Protein AF-A0A3C1RVH6-F1 (afdb_monomer_lite)

Sequence (386 aa):
NNQNQPIGRSYPRNFYSFGISTIEIPIYPIRKYLSSRLTSELYQWWLKKGVRLPSNMAVEVDKELKQLELLPGEIIKKIVMSADGLGLAKKVEEFIVSLEDEIRRDHLLECTAQLPNIFAKEEGKILKFNKYLENRVKNFKRENLRDDLIDRGEYIKRMYINQETLFSNAKEKLENKVCDYLLNNHYGSQYLIKFLQGVKDKFNSQLALLEKEASDKTWESEEDDKLAEYNNNCSIIQELSKRWSITKESDMKKHCDEALKALKDSWKAGIQRKSRQITAETLRDLVKSVEDLEIRLNRWIQKFNDSLTKYQDLAKQQENKVNSLEFLGLKLFEGSGLKELYSDFCVVKSGKDVLFKQLTDDLIKNTNESNFWTQSKYQNQKFRLF

pLDDT: mean 81.01, std 17.35, range [30.12, 97.0]

Radius of gyration: 41.91 Å; chains: 1; bounding box: 89×41×126 Å

Foldseek 3Di:
DDPDDDPDDDDPLQWWDDPPDIDGNVPVLLVLLLVLVVLLVVLCLLQVPPADAPPDLLVVLVVLCVVLLNDLVSLLQLLQADPVRDGVLVVLVVLLVVVVVCCVVVVQLDWPCAPPNVPDDTDDNLLCSLVVVVVSLVVCCQQAVDDDPVRGHPRLVSSVVSLVVSLVSSLVSVVVVLVVLSPDSNHHLVNSLSSLVSNLVSLVVLLVVLVVVVVVCVLVCLLVVLVVQLVVLSVVSNVLSRDDDNCSSVSNVVSSVSNSVSSSRNVSSSSVNSSSVSSSVSSVVVSVSSVVVSVVSVVVSVVSVVSSVVSVVSSVVSQVVQQPDDDPNHGQDHSVVSVVLSVQCVVDPVSPPVSVVVVVVVSVVVCLPDPCLCPDPCVPPDTDSD

Secondary structure (DSSP, 8-state):
------SS----TTEEEETTEEEE--HHHHHHHHHHHHHHHHHHHHH-TT----S-HHHHHHHHHHHHT-SHHHHHHHHTB-TTS-BHHHHHHHHHHHHHHHHHHTTTT--SS-TT-TTPPP-SGGGGHHHHHHHHHHHHIIIII---SSS--HHHHHHHHHHHHHHHHHHHHHHHHHHHHHH-TTS-HHHHHHHHHHHHHHHHHHHHHHHHHHHTTHHHHHHHHHHHHHHHHHHHHHHHHHS--TTHHHHHHHHHHHHHHHHHHHHHHHHHHHHHHHHHHHHHHHHHHHHHHHHHHHHHHHHHHHHHHHHHHHHHHHHHHHHT-EETTEE---HHHHHHHHHHHHH-TTTTHHHHHHHHHHHHHHHHT-HHHHTSTTTTPPP---

Structure (mmCIF, N/CA/C/O backbone):
data_AF-A0A3C1RVH6-F1
#
_entry.id   AF-A0A3C1RVH6-F1
#
loop_
_atom_site.group_PDB
_atom_site.id
_atom_site.type_symbol
_atom_site.label_atom_id
_atom_site.label_alt_id
_atom_site.label_comp_id
_atom_site.label_asym_id
_atom_site.label_entity_id
_atom_site.label_seq_id
_atom_site.pdbx_PDB_ins_code
_atom_site.Cartn_x
_atom_site.Cartn_y
_atom_site.Cartn_z
_atom_site.occupancy
_atom_site.B_iso_or_equiv
_atom_site.auth_seq_id
_atom_site.auth_comp_id
_atom_site.auth_asym_id
_atom_site.auth_atom_id
_atom_site.pdbx_PDB_model_num
ATOM 1 N N . ASN A 1 1 ? -48.719 18.449 37.812 1.00 30.67 1 ASN A N 1
ATOM 2 C CA . ASN 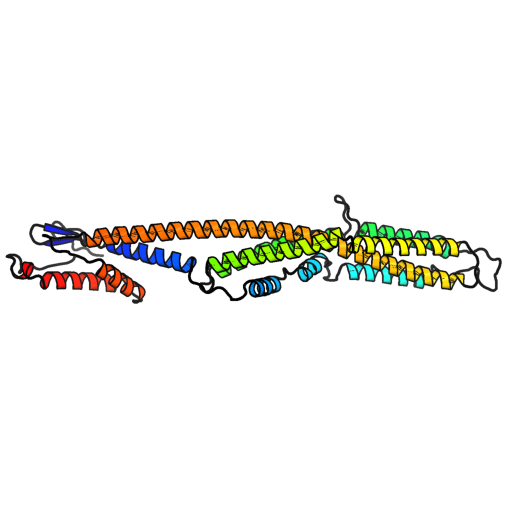A 1 1 ? -49.836 18.950 38.640 1.00 30.67 1 ASN A CA 1
ATOM 3 C C . ASN A 1 1 ? -50.237 17.910 39.670 1.00 30.67 1 ASN A C 1
ATOM 5 O O . ASN A 1 1 ? -50.925 16.979 39.301 1.00 30.67 1 ASN A O 1
ATOM 9 N N . ASN A 1 2 ? -49.783 18.043 40.920 1.00 30.12 2 ASN A N 1
ATOM 10 C CA . ASN A 1 2 ? -50.261 17.261 42.071 1.00 30.12 2 ASN A CA 1
ATOM 11 C C . ASN A 1 2 ? -50.326 18.210 43.280 1.00 30.12 2 ASN A C 1
ATOM 13 O O . ASN A 1 2 ? -49.367 18.325 44.036 1.00 30.12 2 ASN A O 1
ATOM 17 N N . GLN A 1 3 ? -51.429 18.952 43.403 1.00 35.62 3 GLN A N 1
ATOM 18 C CA . GLN A 1 3 ? -51.687 19.924 44.475 1.00 35.62 3 GLN A CA 1
ATOM 19 C C . GLN A 1 3 ? -52.677 19.367 45.508 1.00 35.62 3 GLN A C 1
ATOM 21 O O . GLN A 1 3 ? -53.705 19.966 45.769 1.00 35.62 3 GLN A O 1
ATOM 26 N N . ASN A 1 4 ? -52.369 18.220 46.106 1.00 39.66 4 ASN A N 1
ATOM 27 C CA . ASN A 1 4 ? -52.990 17.806 47.366 1.00 39.66 4 ASN A CA 1
ATOM 28 C C . ASN A 1 4 ? -51.906 17.120 48.201 1.00 39.66 4 ASN A C 1
ATOM 30 O O . ASN A 1 4 ? -51.703 15.910 48.102 1.00 39.66 4 ASN A O 1
ATOM 34 N N . GLN A 1 5 ? -51.138 17.914 48.952 1.00 32.97 5 GLN A N 1
ATOM 35 C CA . GLN A 1 5 ? -50.176 17.372 49.911 1.00 32.97 5 GLN A CA 1
ATOM 36 C C . GLN A 1 5 ? -50.936 16.795 51.119 1.00 32.97 5 GLN A C 1
ATOM 38 O O . GLN A 1 5 ? -51.801 17.483 51.664 1.00 32.97 5 GLN A O 1
ATOM 43 N N . PRO A 1 6 ? -50.643 15.556 51.555 1.00 34.44 6 PRO A N 1
ATOM 44 C CA . PRO A 1 6 ? -51.227 15.007 52.770 1.00 34.44 6 PRO A CA 1
ATOM 45 C C . PRO A 1 6 ? -50.695 15.757 53.998 1.00 34.44 6 PRO A C 1
ATOM 47 O O . PRO A 1 6 ? -49.497 16.006 54.113 1.00 34.44 6 PRO A O 1
ATOM 50 N N . ILE A 1 7 ? -51.583 16.077 54.938 1.00 35.12 7 ILE A N 1
ATOM 51 C CA . ILE A 1 7 ? -51.235 16.671 56.232 1.00 35.12 7 ILE A CA 1
ATOM 52 C C . ILE A 1 7 ? -50.646 15.559 57.118 1.00 35.12 7 ILE A C 1
ATOM 54 O O . ILE A 1 7 ? -51.370 14.755 57.698 1.00 35.12 7 ILE A O 1
ATOM 58 N N . GLY A 1 8 ? -49.317 15.478 57.166 1.00 38.09 8 GLY A N 1
ATOM 59 C CA . GLY A 1 8 ? -48.526 14.543 57.974 1.00 38.09 8 GLY A CA 1
ATOM 60 C C . GLY A 1 8 ? -47.063 14.565 57.521 1.00 38.09 8 GLY A C 1
ATOM 61 O O . GLY A 1 8 ? -46.800 14.955 56.387 1.00 38.09 8 GLY A O 1
ATOM 62 N N . ARG A 1 9 ? -46.096 14.191 58.379 1.00 39.41 9 ARG A N 1
ATOM 63 C CA . ARG A 1 9 ? -44.670 14.094 57.990 1.00 39.41 9 ARG A CA 1
ATOM 64 C C . ARG A 1 9 ? -44.538 13.095 56.837 1.00 39.41 9 ARG A C 1
ATOM 66 O O . ARG A 1 9 ? -44.496 11.889 57.052 1.00 39.41 9 ARG A O 1
ATOM 73 N N . SER A 1 10 ? -44.533 13.602 55.612 1.00 41.06 10 SER A N 1
ATOM 74 C CA . SER A 1 10 ? -44.437 12.810 54.396 1.00 41.06 10 SER A CA 1
ATOM 75 C C . SER A 1 10 ? -43.026 12.246 54.291 1.00 41.06 10 SER A C 1
ATOM 77 O O . SER A 1 10 ? -42.074 12.993 54.056 1.00 41.06 10 SER A O 1
ATOM 79 N N . TYR A 1 11 ? -42.889 10.937 54.482 1.00 41.19 11 TYR A N 1
ATOM 80 C CA . TYR A 1 11 ? -41.666 10.234 54.124 1.00 41.19 11 TYR A CA 1
ATOM 81 C C . TYR A 1 11 ? -41.473 10.283 52.595 1.00 41.19 11 TYR A C 1
ATOM 83 O O . TYR A 1 11 ? -42.461 10.319 51.854 1.00 41.19 11 TYR A O 1
ATOM 91 N N . PRO A 1 12 ? -40.227 10.304 52.090 1.00 46.75 12 PRO A N 1
ATOM 92 C CA . PRO A 1 12 ? -39.964 10.171 50.659 1.00 46.75 12 PRO A CA 1
ATOM 93 C C . PRO A 1 12 ? -40.620 8.894 50.106 1.00 46.75 12 PRO A C 1
ATOM 95 O O . PRO A 1 12 ? -40.679 7.895 50.817 1.00 46.75 12 PRO A O 1
ATOM 98 N N . ARG A 1 13 ? -41.035 8.888 48.828 1.00 50.25 13 ARG A N 1
ATOM 99 C CA . ARG A 1 13 ? -41.713 7.756 48.138 1.00 50.25 13 ARG A CA 1
ATOM 100 C C . ARG A 1 13 ? -41.033 6.379 48.249 1.00 50.25 13 ARG A C 1
ATOM 102 O O . ARG A 1 13 ? -41.611 5.367 47.878 1.00 50.25 13 ARG A O 1
ATOM 109 N N . ASN A 1 14 ? -39.796 6.337 48.730 1.00 47.75 14 ASN A N 1
ATOM 110 C CA . ASN A 1 14 ? -38.992 5.128 48.854 1.00 47.75 14 ASN A CA 1
ATOM 111 C C . ASN A 1 14 ? -39.062 4.503 50.258 1.00 47.75 14 ASN A C 1
ATOM 113 O O . ASN A 1 14 ? -38.252 3.636 50.551 1.00 47.75 14 ASN A O 1
ATOM 117 N N . PHE A 1 15 ? -39.956 4.944 51.143 1.00 49.31 15 PHE A N 1
ATOM 118 C CA . PHE A 1 15 ? -40.037 4.446 52.518 1.00 49.31 15 PHE A CA 1
ATOM 119 C C . PHE A 1 15 ? -41.378 3.774 52.799 1.00 49.31 15 PHE A C 1
ATOM 121 O O . PHE A 1 15 ? -42.433 4.334 52.507 1.00 49.31 15 PHE A O 1
ATOM 128 N N . TYR A 1 16 ? -41.325 2.613 53.452 1.00 51.72 16 TYR A N 1
ATOM 129 C CA . TYR A 1 16 ? -42.475 2.015 54.122 1.00 51.72 16 TYR A CA 1
ATOM 130 C C . TYR A 1 16 ? -42.348 2.207 55.632 1.00 51.72 16 TYR A C 1
ATOM 132 O O . TYR A 1 16 ? -41.307 1.929 56.229 1.00 51.72 16 TYR A O 1
ATOM 140 N N . SER A 1 17 ? -43.423 2.673 56.262 1.00 48.91 17 SER A N 1
ATOM 141 C CA . SER A 1 17 ? -43.543 2.750 57.717 1.00 48.91 17 SER A CA 1
ATOM 142 C C . SER A 1 17 ? -44.200 1.481 58.266 1.00 48.91 17 SER A C 1
ATOM 144 O O . SER A 1 17 ? -45.331 1.171 57.893 1.00 48.91 17 SER A O 1
ATOM 146 N N . PHE A 1 18 ? -43.527 0.797 59.188 1.00 51.59 18 PHE A N 1
ATOM 147 C CA . PHE A 1 18 ? -44.025 -0.337 59.966 1.00 51.59 18 PHE A CA 1
ATOM 148 C C . PHE A 1 18 ? -44.139 0.082 61.438 1.00 51.59 18 PHE A C 1
ATOM 150 O O . PHE A 1 18 ? -43.177 -0.025 62.200 1.00 51.59 18 PHE A O 1
ATOM 157 N N . GLY A 1 19 ? -45.294 0.605 61.862 1.00 55.97 19 GLY A N 1
ATOM 158 C CA . GLY A 1 19 ? -45.468 1.081 63.241 1.00 55.97 19 GLY A CA 1
ATOM 159 C C . GLY A 1 19 ? -44.430 2.150 63.632 1.00 55.97 19 GLY A C 1
ATOM 160 O O . GLY A 1 19 ? -44.461 3.257 63.104 1.00 55.97 19 GLY A O 1
ATOM 161 N N . ILE A 1 20 ? -43.512 1.822 64.554 1.00 42.44 20 ILE A N 1
ATOM 162 C CA . ILE A 1 20 ? -42.431 2.708 65.045 1.00 42.44 20 ILE A CA 1
ATOM 163 C C . ILE A 1 20 ? -41.137 2.672 64.207 1.00 42.44 20 ILE A C 1
ATOM 165 O O . ILE A 1 20 ? -40.188 3.386 64.527 1.00 42.44 20 ILE A O 1
ATOM 169 N N . SER A 1 21 ? -41.063 1.855 63.153 1.00 43.72 21 SER A N 1
ATOM 170 C CA . SER A 1 21 ? -39.846 1.674 62.352 1.00 43.72 21 SER A CA 1
ATOM 171 C C . SER A 1 21 ? -40.106 1.952 60.874 1.00 43.72 21 SER A C 1
ATOM 173 O O . SER A 1 21 ? -41.086 1.483 60.306 1.00 43.72 21 SER A O 1
ATOM 175 N N . THR A 1 22 ? -39.221 2.705 60.226 1.00 55.75 22 THR A N 1
ATOM 176 C CA . THR A 1 22 ? -39.266 2.958 58.777 1.00 55.75 22 THR A CA 1
ATOM 177 C C . THR A 1 22 ? -38.191 2.162 58.055 1.00 55.75 22 THR A C 1
ATOM 179 O O . THR A 1 22 ? -37.025 2.238 58.433 1.00 55.75 22 THR A O 1
ATOM 182 N N . ILE A 1 23 ? -38.581 1.441 57.002 1.00 58.44 23 ILE A N 1
ATOM 183 C CA . ILE A 1 23 ? -37.680 0.710 56.106 1.00 58.44 23 ILE A CA 1
ATOM 184 C C . ILE A 1 23 ? -37.603 1.467 54.781 1.00 58.44 23 ILE A C 1
ATOM 186 O O . ILE A 1 23 ? -38.632 1.780 54.177 1.00 58.44 23 ILE A O 1
ATOM 190 N N . GLU A 1 24 ? -36.389 1.745 54.316 1.00 59.53 24 GLU A N 1
ATOM 191 C CA . GLU A 1 24 ? -36.156 2.277 52.974 1.00 59.53 24 GLU A CA 1
ATOM 192 C C . GLU A 1 24 ? -36.154 1.131 51.951 1.00 59.53 24 GLU A C 1
ATOM 194 O O . GLU A 1 24 ? -35.366 0.191 52.052 1.00 59.53 24 GLU A O 1
ATOM 199 N N . ILE A 1 25 ? -37.020 1.212 50.942 1.00 65.25 25 ILE A N 1
ATOM 200 C CA . ILE A 1 25 ? -36.965 0.343 49.768 1.00 65.25 25 ILE A CA 1
ATOM 201 C C . ILE A 1 25 ? -35.678 0.678 49.013 1.00 65.25 25 ILE A C 1
ATOM 203 O O . ILE A 1 25 ? -35.467 1.845 48.658 1.00 65.25 25 ILE A O 1
ATOM 207 N N . PRO A 1 26 ? -34.853 -0.311 48.639 1.00 69.69 26 PRO A N 1
ATOM 208 C CA . PRO A 1 26 ? -33.598 -0.054 47.950 1.00 69.69 26 PRO A CA 1
ATOM 209 C C . PRO A 1 26 ? -33.777 0.276 46.461 1.00 69.69 26 PRO A C 1
ATOM 211 O O . PRO A 1 26 ? -33.017 -0.191 45.618 1.00 69.69 26 PRO A O 1
ATOM 214 N N . ILE A 1 27 ? -34.735 1.135 46.104 1.00 69.50 27 ILE A N 1
ATOM 215 C CA . ILE A 1 27 ? -35.000 1.565 44.723 1.00 69.50 27 ILE A CA 1
ATOM 216 C C . ILE A 1 27 ? -33.733 2.123 44.068 1.00 69.50 27 ILE A C 1
ATOM 218 O O . ILE A 1 27 ? -33.460 1.857 42.897 1.00 69.50 27 ILE A O 1
ATOM 222 N N . TYR A 1 28 ? -32.939 2.898 44.807 1.00 73.06 28 TYR A N 1
ATOM 223 C CA . TYR A 1 28 ? -31.705 3.474 44.281 1.00 73.06 28 TYR A CA 1
ATOM 224 C C . TYR A 1 28 ? -30.595 2.424 44.067 1.00 73.06 28 TYR A C 1
ATOM 226 O O . TYR A 1 28 ? -30.056 2.381 42.956 1.00 73.06 28 TYR A O 1
ATOM 234 N N . PRO A 1 29 ? -30.284 1.542 45.042 1.00 75.81 29 PRO A N 1
ATOM 235 C CA . PRO A 1 29 ? -29.439 0.371 44.806 1.00 75.81 29 PRO A CA 1
ATOM 236 C C . PRO A 1 29 ? -29.910 -0.519 43.646 1.00 75.81 29 PRO A C 1
ATOM 238 O O . PRO A 1 29 ? -29.089 -0.856 42.798 1.00 75.81 29 PRO A O 1
ATOM 241 N N . ILE A 1 30 ? -31.212 -0.819 43.533 1.00 75.81 30 ILE A N 1
ATOM 242 C CA . ILE A 1 30 ? -31.793 -1.610 42.430 1.00 75.81 30 ILE A CA 1
ATOM 243 C C . ILE A 1 30 ? -31.539 -0.919 41.081 1.00 75.81 30 ILE A C 1
ATOM 245 O O . ILE A 1 30 ? -31.002 -1.524 40.157 1.00 75.81 30 ILE A O 1
ATOM 249 N N . ARG A 1 31 ? -31.849 0.380 40.952 1.00 77.38 31 ARG A N 1
ATOM 250 C CA . ARG A 1 31 ? -31.599 1.142 39.710 1.00 77.38 31 ARG A CA 1
ATOM 251 C C . ARG A 1 31 ? -30.122 1.157 39.331 1.00 77.38 31 ARG A C 1
ATOM 253 O O . ARG A 1 31 ? -29.787 1.028 38.154 1.00 77.38 31 ARG A O 1
ATOM 260 N N . LYS A 1 32 ? -29.237 1.334 40.314 1.00 79.56 32 LYS A N 1
ATOM 261 C CA . LYS A 1 32 ? -27.790 1.306 40.090 1.00 79.56 32 LYS A CA 1
ATOM 262 C C . LYS A 1 32 ? -27.297 -0.080 39.699 1.00 79.56 32 LYS A C 1
ATOM 264 O O . LYS A 1 32 ? -26.436 -0.156 38.827 1.00 79.56 32 LYS A O 1
ATOM 269 N N . TYR A 1 33 ? -27.831 -1.136 40.307 1.00 84.44 33 TYR A N 1
ATOM 270 C CA . TYR A 1 33 ? -27.547 -2.519 39.939 1.00 84.44 33 TYR A CA 1
ATOM 271 C C . TYR A 1 33 ? -27.902 -2.762 38.470 1.00 84.44 33 TYR A C 1
ATOM 273 O O . TYR A 1 33 ? -27.016 -3.088 37.683 1.00 84.44 33 TYR A O 1
ATOM 281 N N . LEU A 1 34 ? -29.154 -2.483 38.084 1.00 80.56 34 LEU A N 1
ATOM 282 C CA . LEU A 1 34 ? -29.643 -2.658 36.714 1.00 80.56 34 LEU A CA 1
ATOM 283 C C . LEU A 1 34 ? -28.809 -1.848 35.711 1.00 80.56 34 LEU A C 1
ATOM 285 O O . LEU A 1 34 ? -28.310 -2.397 34.735 1.00 80.56 34 LEU A O 1
ATOM 289 N N . SER A 1 35 ? -28.584 -0.558 35.982 1.00 81.75 35 SER A N 1
ATOM 290 C CA . SER A 1 35 ? -27.775 0.314 35.119 1.00 81.75 35 SER A CA 1
ATOM 291 C C . SER A 1 35 ? -26.332 -0.180 34.969 1.00 81.75 35 SER A C 1
ATOM 293 O O . SER A 1 35 ? -25.812 -0.248 33.854 1.00 81.75 35 SER A O 1
ATOM 295 N N . SER A 1 36 ? -25.689 -0.586 36.069 1.00 87.19 36 SER A N 1
ATOM 296 C CA . SER A 1 36 ? -24.312 -1.098 36.036 1.00 87.19 36 SER A CA 1
ATOM 297 C C . SER A 1 36 ? -24.236 -2.421 35.277 1.00 87.19 36 SER A C 1
ATOM 299 O O . SER A 1 36 ? -23.312 -2.618 34.490 1.00 87.19 36 SER A O 1
ATOM 301 N N . ARG A 1 37 ? -25.230 -3.302 35.446 1.00 85.19 37 ARG A N 1
ATOM 302 C CA . ARG A 1 37 ? -25.294 -4.580 34.737 1.00 85.19 37 ARG A CA 1
ATOM 303 C C . ARG A 1 37 ? -25.496 -4.386 33.234 1.00 85.19 37 ARG A C 1
ATOM 305 O O . ARG A 1 37 ? -24.689 -4.904 32.467 1.00 85.19 37 ARG A O 1
ATOM 312 N N . LEU A 1 38 ? -26.456 -3.553 32.821 1.00 85.19 38 LEU A N 1
ATOM 313 C CA . LEU A 1 38 ? -26.654 -3.174 31.413 1.00 85.19 38 LEU A CA 1
ATOM 314 C C . LEU A 1 38 ? -25.387 -2.582 30.801 1.00 85.19 38 LEU A C 1
ATOM 316 O O . LEU A 1 38 ? -24.983 -2.949 29.703 1.00 85.19 38 LEU A O 1
ATOM 320 N N . THR A 1 39 ? -24.741 -1.678 31.534 1.00 84.69 39 THR A N 1
ATOM 321 C CA . THR A 1 39 ? -23.507 -1.040 31.081 1.00 84.69 39 THR A CA 1
ATOM 322 C C . THR A 1 39 ? -22.398 -2.080 30.901 1.00 84.69 39 THR A C 1
ATOM 324 O O . THR A 1 39 ? -21.703 -2.067 29.888 1.00 84.69 39 THR A O 1
ATOM 327 N N . SER A 1 40 ? -22.260 -3.027 31.836 1.00 89.19 40 SER A N 1
ATOM 328 C CA . SER A 1 40 ? -21.298 -4.126 31.715 1.00 89.19 40 SER A CA 1
ATOM 329 C C . SER A 1 40 ? -21.576 -5.021 30.501 1.00 89.19 40 SER A C 1
ATOM 331 O O . SER A 1 40 ? -20.644 -5.362 29.776 1.00 89.19 40 SER A O 1
ATOM 333 N N . GLU A 1 41 ? -22.842 -5.335 30.213 1.00 85.12 41 GLU A N 1
ATOM 334 C CA . GLU A 1 41 ? -23.205 -6.118 29.028 1.00 85.12 41 GLU A CA 1
ATOM 335 C C . GLU A 1 41 ? -22.950 -5.355 27.727 1.00 85.12 41 GLU A C 1
ATOM 337 O O . GLU A 1 41 ? -22.482 -5.951 26.760 1.00 85.12 41 GLU A O 1
ATOM 342 N N . LEU A 1 42 ? -23.144 -4.032 27.709 1.00 85.75 42 LEU A N 1
ATOM 343 C CA . LEU A 1 42 ? -22.779 -3.195 26.566 1.00 85.75 42 LEU A CA 1
ATOM 344 C C . LEU A 1 42 ? -21.266 -3.239 26.290 1.00 85.75 42 LEU A C 1
ATOM 346 O O . LEU A 1 42 ? -20.851 -3.426 25.146 1.00 85.75 42 LEU A O 1
ATOM 350 N N . TYR A 1 43 ? -20.426 -3.124 27.323 1.00 86.81 43 TYR A N 1
ATOM 351 C CA . TYR A 1 43 ? -18.973 -3.275 27.165 1.00 86.81 43 TYR A CA 1
ATOM 352 C C . TYR A 1 43 ? -18.592 -4.684 26.693 1.00 86.81 43 TYR A C 1
ATOM 354 O O . TYR A 1 43 ? -17.710 -4.843 25.847 1.00 86.81 43 TYR A O 1
ATOM 362 N N . GLN A 1 44 ? -19.271 -5.715 27.201 1.00 86.25 44 GLN A N 1
ATOM 363 C CA . GLN A 1 44 ? -19.064 -7.095 26.772 1.00 86.25 44 GLN A CA 1
ATOM 364 C C . GLN A 1 44 ? -19.484 -7.320 25.312 1.00 86.25 44 GLN A C 1
ATOM 366 O O . GLN A 1 44 ? -18.797 -8.056 24.601 1.00 86.25 44 GLN A O 1
ATOM 371 N N . TRP A 1 45 ? -20.556 -6.667 24.857 1.00 83.75 45 TRP A N 1
ATOM 372 C CA . TRP A 1 45 ? -21.012 -6.683 23.467 1.00 83.75 45 TRP A CA 1
ATOM 373 C C . TRP A 1 45 ? -19.963 -6.091 22.526 1.00 83.75 45 TRP A C 1
ATOM 375 O O . TRP A 1 45 ? -19.652 -6.709 21.516 1.00 83.75 45 TRP A O 1
ATOM 385 N N . TRP A 1 46 ? -19.352 -4.957 22.887 1.00 81.50 46 TRP A N 1
ATOM 386 C CA . TRP A 1 46 ? -18.298 -4.330 22.075 1.00 81.50 46 TRP A CA 1
ATOM 387 C C . TRP A 1 46 ? -16.993 -5.139 22.069 1.00 81.50 46 TRP A C 1
ATOM 389 O O . TRP A 1 46 ? -16.320 -5.236 21.049 1.00 81.50 46 TRP A O 1
ATOM 399 N N . LEU A 1 47 ? -16.605 -5.730 23.204 1.00 84.62 47 LEU A N 1
ATOM 400 C CA . LEU A 1 47 ? -15.380 -6.537 23.282 1.00 84.62 47 LEU A CA 1
ATOM 401 C C . LEU A 1 47 ? -15.529 -7.894 22.585 1.00 84.62 47 LEU A C 1
ATOM 403 O O . LEU A 1 47 ? -14.571 -8.401 22.003 1.00 84.62 47 LEU A O 1
ATOM 407 N N . LYS A 1 48 ? -16.708 -8.509 22.711 1.00 81.50 48 LYS A N 1
ATOM 408 C CA . LYS A 1 48 ? -17.095 -9.816 22.169 1.00 81.50 48 LYS A CA 1
ATOM 409 C C . LYS A 1 48 ? -15.954 -10.836 22.084 1.00 81.50 48 LYS A C 1
ATOM 411 O O . LYS A 1 48 ? -15.586 -11.330 21.021 1.00 81.50 48 LYS A O 1
ATOM 416 N N . LYS A 1 49 ? -15.401 -11.202 23.241 1.00 74.31 49 LYS A N 1
ATOM 417 C CA . LYS A 1 49 ? -14.238 -12.108 23.325 1.00 74.31 49 LYS A CA 1
ATOM 418 C C . LYS A 1 49 ? -14.505 -13.540 22.830 1.00 74.31 49 LYS A C 1
ATOM 420 O O . LYS A 1 49 ? -13.554 -14.267 22.587 1.00 74.31 49 LYS A O 1
ATOM 425 N N . GLY A 1 50 ? -15.769 -13.949 22.698 1.00 74.25 50 GLY A N 1
ATOM 426 C CA . GLY A 1 50 ? -16.177 -15.311 22.323 1.00 74.25 50 GLY A CA 1
ATOM 427 C C . GLY A 1 50 ? -16.432 -15.545 20.828 1.00 74.25 50 GLY A C 1
ATOM 428 O O . GLY A 1 50 ? -17.087 -16.528 20.486 1.00 74.25 50 GLY A O 1
ATOM 429 N N . VAL A 1 51 ? -16.002 -14.647 19.934 1.00 79.56 51 VAL A N 1
ATOM 430 C CA . VAL A 1 51 ? -16.177 -14.839 18.482 1.00 79.56 51 VAL A CA 1
ATOM 431 C C . VAL A 1 51 ? -15.282 -15.970 17.984 1.00 79.56 51 VAL A C 1
ATOM 433 O O . VAL A 1 51 ? -14.088 -16.003 18.277 1.00 79.56 51 VAL A O 1
ATOM 436 N N . ARG A 1 52 ? -15.851 -16.880 17.183 1.00 79.75 52 ARG A N 1
ATOM 437 C CA . ARG A 1 52 ? -15.062 -17.867 16.440 1.00 79.75 52 ARG A CA 1
ATOM 438 C C . ARG A 1 52 ? -14.287 -17.149 15.345 1.00 79.75 52 ARG A C 1
ATOM 440 O O . ARG A 1 52 ? -14.884 -16.583 14.434 1.00 79.75 52 ARG A O 1
ATOM 447 N N . LEU A 1 53 ? -12.965 -17.176 15.453 1.00 83.94 53 LEU A N 1
ATOM 448 C CA . LEU A 1 53 ? -12.092 -16.681 14.400 1.00 83.94 53 LEU A CA 1
ATOM 449 C C . LEU A 1 53 ? -12.232 -17.566 13.148 1.00 83.94 53 LEU A C 1
ATOM 451 O O . LEU A 1 53 ? -12.449 -18.776 13.282 1.00 83.94 53 LEU A O 1
ATOM 455 N N . PRO A 1 54 ? -12.093 -16.992 11.942 1.00 85.00 54 PRO A N 1
ATOM 456 C CA . PRO A 1 54 ? -11.920 -17.764 10.720 1.00 85.00 54 PRO A CA 1
ATOM 457 C C . PRO A 1 54 ? -10.818 -18.818 10.868 1.00 85.00 54 PRO A C 1
ATOM 459 O O . PRO A 1 54 ? -9.783 -18.565 11.487 1.00 85.00 54 PRO A O 1
ATOM 462 N N . SER A 1 55 ? -11.016 -19.986 10.253 1.00 84.12 55 SER A N 1
ATOM 463 C CA . SER A 1 55 ? -10.023 -21.069 10.243 1.00 84.12 55 SER A CA 1
ATOM 464 C C . SER A 1 55 ? -8.710 -20.661 9.571 1.00 84.12 55 SER A C 1
ATOM 466 O O . SER A 1 55 ? -7.654 -21.164 9.945 1.00 84.12 55 SER A O 1
ATOM 468 N N . ASN A 1 56 ? -8.764 -19.730 8.612 1.00 89.12 56 ASN A N 1
ATOM 469 C CA . ASN A 1 56 ? -7.592 -19.163 7.958 1.00 89.12 56 ASN A CA 1
ATOM 470 C C . ASN A 1 56 ? -7.695 -17.633 7.863 1.00 89.12 56 ASN A C 1
ATOM 472 O O . ASN A 1 56 ? -8.293 -17.089 6.935 1.00 89.12 56 ASN A O 1
ATOM 476 N N . MET A 1 57 ? -7.081 -16.941 8.824 1.00 89.69 57 MET A N 1
ATOM 477 C CA . MET A 1 57 ? -7.045 -15.475 8.857 1.00 89.69 57 MET A CA 1
ATOM 478 C C . MET A 1 57 ? -6.277 -14.862 7.683 1.00 89.69 57 MET A C 1
ATOM 480 O O . MET A 1 57 ? -6.636 -13.777 7.237 1.00 89.69 57 MET A O 1
ATOM 484 N N . ALA A 1 58 ? -5.251 -15.539 7.161 1.00 90.25 58 ALA A N 1
ATOM 485 C CA . ALA A 1 58 ? -4.440 -14.999 6.073 1.00 90.25 58 ALA A CA 1
ATOM 486 C C . ALA A 1 58 ? -5.257 -14.830 4.782 1.00 90.25 58 ALA A C 1
ATOM 488 O O . ALA A 1 58 ? -5.105 -13.834 4.082 1.00 90.25 58 ALA A O 1
ATOM 489 N N . VAL A 1 59 ? -6.174 -15.764 4.501 1.00 92.19 59 VAL A N 1
ATOM 490 C CA . VAL A 1 59 ? -7.063 -15.690 3.329 1.00 92.19 59 VAL A CA 1
ATOM 491 C C . VAL A 1 59 ? -8.039 -14.520 3.438 1.00 92.19 59 VAL A C 1
ATOM 493 O O . VAL A 1 59 ? -8.262 -13.822 2.450 1.00 92.19 59 VAL A O 1
ATOM 496 N N . GLU A 1 60 ? -8.599 -14.275 4.625 1.00 90.81 60 GLU A N 1
ATOM 497 C CA . GLU A 1 60 ? -9.514 -13.144 4.815 1.00 90.81 60 GLU A CA 1
ATOM 498 C C . GLU A 1 60 ? -8.769 -11.809 4.706 1.00 90.81 60 GLU A C 1
ATOM 500 O O . GLU A 1 60 ? -9.246 -10.895 4.041 1.00 90.81 60 GLU A O 1
ATOM 505 N N . VAL A 1 61 ? -7.561 -11.717 5.275 1.00 93.50 61 VAL A N 1
ATOM 506 C CA . VAL A 1 61 ? -6.695 -10.537 5.127 1.00 93.50 61 VAL A CA 1
ATOM 507 C C . VAL A 1 61 ? -6.372 -10.275 3.657 1.00 93.50 61 VAL A C 1
ATOM 509 O O . VAL A 1 61 ? -6.515 -9.144 3.203 1.00 93.50 61 VAL A O 1
ATOM 512 N N . ASP A 1 62 ? -5.998 -11.298 2.888 1.00 92.06 62 ASP A N 1
ATOM 513 C CA . ASP A 1 62 ? -5.689 -11.142 1.463 1.00 92.06 62 ASP A CA 1
ATOM 514 C C . ASP A 1 62 ? -6.901 -10.673 0.652 1.00 92.06 62 ASP A C 1
ATOM 516 O O . ASP A 1 62 ? -6.781 -9.800 -0.211 1.00 92.06 62 ASP A O 1
ATOM 520 N N . LYS A 1 63 ? -8.082 -11.223 0.943 1.00 92.94 63 LYS A N 1
ATOM 521 C CA . LYS A 1 63 ? -9.342 -10.810 0.319 1.00 92.94 63 LYS A CA 1
ATOM 522 C C . LYS A 1 63 ? -9.663 -9.349 0.628 1.00 92.94 63 LYS A C 1
ATOM 524 O O . LYS A 1 63 ? -10.044 -8.611 -0.278 1.00 92.94 63 LYS A O 1
ATOM 529 N N . GLU A 1 64 ? -9.493 -8.934 1.876 1.00 92.06 64 GLU A N 1
ATOM 530 C CA . GLU A 1 64 ? -9.727 -7.557 2.307 1.00 92.06 64 GLU A CA 1
ATOM 531 C C . GLU A 1 64 ? -8.723 -6.588 1.675 1.00 92.06 64 GLU A C 1
ATOM 533 O O . GLU A 1 64 ? -9.120 -5.598 1.065 1.00 92.06 64 GLU A O 1
ATOM 538 N N . LEU A 1 65 ? -7.426 -6.901 1.704 1.00 93.56 65 LEU A N 1
ATOM 539 C CA . LEU A 1 65 ? -6.400 -6.071 1.065 1.00 93.56 65 LEU A CA 1
ATOM 540 C C . LEU A 1 65 ? -6.617 -5.933 -0.444 1.00 93.56 65 LEU A C 1
ATOM 542 O O . LEU A 1 65 ? -6.409 -4.848 -0.987 1.00 93.56 65 LEU A O 1
ATOM 546 N N . LYS A 1 66 ? -7.100 -6.988 -1.109 1.00 93.00 66 LYS A N 1
ATOM 547 C CA . LYS A 1 66 ? -7.500 -6.933 -2.520 1.00 93.00 66 LYS A CA 1
ATOM 548 C C . LYS A 1 66 ? -8.674 -5.980 -2.752 1.00 93.00 66 LYS A C 1
ATOM 550 O O . LYS A 1 66 ? -8.657 -5.210 -3.702 1.00 93.00 66 LYS A O 1
ATOM 555 N N . GLN A 1 67 ? -9.694 -6.000 -1.891 1.00 91.88 67 GLN A N 1
ATOM 556 C CA . GLN A 1 67 ? -10.827 -5.069 -1.994 1.00 91.88 67 GLN A CA 1
ATOM 557 C C . GLN A 1 67 ? -10.410 -3.613 -1.758 1.00 91.88 67 GLN A C 1
ATOM 559 O O . GLN A 1 67 ? -10.968 -2.698 -2.363 1.00 91.88 67 GLN A O 1
ATOM 564 N N . LEU A 1 68 ? -9.417 -3.389 -0.897 1.00 90.44 68 LEU A N 1
ATOM 565 C CA . LEU A 1 68 ? -8.866 -2.059 -0.641 1.00 90.44 68 LEU A CA 1
ATOM 566 C C . LEU A 1 68 ? -7.889 -1.584 -1.731 1.00 90.44 68 LEU A C 1
ATOM 568 O O . LEU A 1 68 ? -7.544 -0.396 -1.751 1.00 90.44 68 LEU A O 1
ATOM 572 N N . GLU A 1 69 ? -7.516 -2.475 -2.655 1.00 90.25 69 GLU A N 1
ATOM 573 C CA . GLU A 1 69 ? -6.507 -2.297 -3.702 1.00 90.25 69 GLU A CA 1
ATOM 574 C C . GLU A 1 69 ? -5.107 -1.990 -3.140 1.00 90.25 69 GLU A C 1
ATOM 576 O O . GLU A 1 69 ? -4.434 -1.047 -3.580 1.00 90.25 69 GLU A O 1
ATOM 581 N N . LEU A 1 70 ? -4.718 -2.734 -2.100 1.00 92.38 70 LEU A N 1
ATOM 582 C CA . LEU A 1 70 ? -3.467 -2.578 -1.351 1.00 92.38 70 LEU A CA 1
ATOM 583 C C . LEU A 1 70 ? -2.509 -3.759 -1.547 1.00 92.38 70 LEU A C 1
ATOM 585 O O . LEU A 1 70 ? -1.574 -3.931 -0.766 1.00 92.38 70 LEU A O 1
ATOM 589 N N . LEU A 1 71 ? -2.718 -4.591 -2.572 1.00 89.19 71 LEU A N 1
ATOM 590 C CA . LEU A 1 71 ? -1.735 -5.606 -2.941 1.00 89.19 71 LEU A CA 1
ATOM 591 C C . LEU A 1 71 ? -0.576 -4.981 -3.750 1.00 89.19 71 LEU A C 1
ATOM 593 O O . LEU A 1 71 ? -0.766 -3.971 -4.426 1.00 89.19 71 LEU A O 1
ATOM 597 N N . PRO A 1 72 ? 0.626 -5.590 -3.773 1.00 79.19 72 PRO A N 1
ATOM 598 C CA . PRO A 1 72 ? 1.825 -4.993 -4.370 1.00 79.19 72 PRO A CA 1
ATOM 599 C C . PRO A 1 72 ? 1.656 -4.635 -5.838 1.00 79.19 72 PRO A C 1
ATOM 601 O O . PRO A 1 72 ? 2.021 -3.541 -6.253 1.00 79.19 72 PRO A O 1
ATOM 604 N N . GLY A 1 73 ? 1.059 -5.537 -6.624 1.00 84.75 73 GLY A N 1
ATOM 605 C CA . GLY A 1 73 ? 0.809 -5.288 -8.043 1.00 84.75 73 GLY A CA 1
ATOM 606 C C . GLY A 1 73 ? -0.133 -4.105 -8.273 1.00 84.75 73 GLY A C 1
ATOM 607 O O . GLY A 1 73 ? 0.018 -3.383 -9.254 1.00 84.75 73 GLY A O 1
ATOM 608 N N . GLU A 1 74 ? -1.068 -3.866 -7.354 1.00 90.62 74 GLU A N 1
ATOM 609 C CA . GLU A 1 74 ? -2.014 -2.749 -7.416 1.00 90.62 74 GLU A CA 1
ATOM 610 C C . GLU A 1 74 ? -1.345 -1.441 -6.982 1.00 90.62 74 GLU A C 1
ATOM 612 O O . GLU A 1 74 ? -1.529 -0.418 -7.645 1.00 90.62 74 GLU A O 1
ATOM 617 N N . ILE A 1 75 ? -0.511 -1.482 -5.936 1.00 92.75 75 ILE A N 1
ATOM 618 C CA . ILE A 1 75 ? 0.268 -0.329 -5.468 1.00 92.75 75 ILE A CA 1
ATOM 619 C C . ILE A 1 75 ? 1.256 0.120 -6.550 1.00 92.75 75 ILE A C 1
ATOM 621 O O . ILE A 1 75 ? 1.233 1.285 -6.946 1.00 92.75 75 ILE A O 1
ATOM 625 N N . ILE A 1 76 ? 2.057 -0.804 -7.095 1.00 92.31 76 ILE A N 1
ATOM 626 C CA . ILE A 1 76 ? 3.002 -0.514 -8.184 1.00 92.31 76 ILE A CA 1
ATOM 627 C C . ILE A 1 76 ? 2.252 0.073 -9.378 1.00 92.31 76 ILE A C 1
ATOM 629 O O . ILE A 1 76 ? 2.648 1.117 -9.896 1.00 92.31 76 ILE A O 1
ATOM 633 N N . LYS A 1 77 ? 1.140 -0.555 -9.789 1.00 92.88 77 LYS A N 1
ATOM 634 C CA . LYS A 1 77 ? 0.326 -0.080 -10.914 1.00 92.88 77 LYS A CA 1
ATOM 635 C C . LYS A 1 77 ? -0.146 1.356 -10.698 1.00 92.88 77 LYS A C 1
ATOM 637 O O . LYS A 1 77 ? -0.013 2.159 -11.612 1.00 92.88 77 LYS A O 1
ATOM 642 N N . LYS A 1 78 ? -0.654 1.691 -9.510 1.00 92.94 78 LYS A N 1
ATOM 643 C CA . LYS A 1 78 ? -1.101 3.053 -9.180 1.00 92.94 78 LYS A CA 1
ATOM 644 C C . LYS A 1 78 ? 0.048 4.060 -9.145 1.00 92.94 78 LYS A C 1
ATOM 646 O O . LYS A 1 78 ? -0.133 5.185 -9.598 1.00 92.94 78 LYS A O 1
ATOM 651 N N . ILE A 1 79 ? 1.228 3.665 -8.664 1.00 94.94 79 ILE A N 1
ATOM 652 C CA . ILE A 1 79 ? 2.415 4.532 -8.659 1.00 94.94 79 ILE A CA 1
ATOM 653 C C . ILE A 1 79 ? 2.820 4.901 -10.090 1.00 94.94 79 ILE A C 1
ATOM 655 O O . ILE A 1 79 ? 3.101 6.068 -10.359 1.00 94.94 79 ILE A O 1
ATOM 659 N N . VAL A 1 80 ? 2.788 3.947 -11.026 1.00 95.12 80 VAL A N 1
ATOM 660 C CA . VAL A 1 80 ? 3.233 4.158 -12.417 1.00 95.12 80 VAL A CA 1
ATOM 661 C C . VAL A 1 80 ? 2.161 4.714 -13.361 1.00 95.12 80 VAL A C 1
ATOM 663 O O . VAL A 1 80 ? 2.340 4.644 -14.578 1.00 95.12 80 VAL A O 1
ATOM 666 N N . MET A 1 81 ? 1.053 5.255 -12.848 1.00 93.62 81 MET A N 1
ATOM 667 C CA . MET A 1 81 ? 0.015 5.882 -13.676 1.00 93.62 81 MET A CA 1
ATOM 668 C C . MET A 1 81 ? 0.296 7.367 -13.945 1.00 93.62 81 MET A C 1
ATOM 670 O O . MET A 1 81 ? 0.564 8.152 -13.032 1.00 93.62 81 MET A O 1
ATOM 674 N N . SER A 1 82 ? 0.177 7.780 -15.204 1.00 90.75 82 SER A N 1
ATOM 675 C CA . SER A 1 82 ? 0.173 9.186 -15.612 1.00 90.75 82 SER A CA 1
ATOM 676 C C . SER A 1 82 ? -1.182 9.856 -15.349 1.00 90.75 82 SER A C 1
ATOM 678 O O . SER A 1 82 ? -2.138 9.236 -14.881 1.00 90.75 82 SER A O 1
ATOM 680 N N . ALA A 1 83 ? -1.271 11.162 -15.619 1.00 85.25 83 ALA A N 1
ATOM 681 C CA . ALA A 1 83 ? -2.484 11.947 -15.380 1.00 85.25 83 ALA A CA 1
ATOM 682 C C . ALA A 1 83 ? -3.678 11.573 -16.260 1.00 85.25 83 ALA A C 1
ATOM 684 O O . ALA A 1 83 ? -4.816 11.672 -15.816 1.00 85.25 83 ALA A O 1
ATOM 685 N N . ASP A 1 84 ? -3.411 11.086 -17.463 1.00 85.81 84 ASP A N 1
ATOM 686 C CA . ASP A 1 84 ? -4.388 10.555 -18.412 1.00 85.81 84 ASP A CA 1
ATOM 687 C C . ASP A 1 84 ? -4.708 9.064 -18.181 1.00 85.81 84 ASP A C 1
ATOM 689 O O . ASP A 1 84 ? -5.422 8.451 -18.970 1.00 85.81 84 ASP A O 1
ATOM 693 N N . GLY A 1 85 ? -4.190 8.462 -17.104 1.00 83.44 85 GLY A N 1
ATOM 694 C CA . GLY A 1 85 ? -4.470 7.076 -16.722 1.00 83.44 85 GLY A CA 1
ATOM 695 C C . GLY A 1 85 ? -3.675 6.016 -17.491 1.00 83.44 85 GLY A C 1
ATOM 696 O O . GLY A 1 85 ? -3.866 4.821 -17.255 1.00 83.44 85 GLY A O 1
ATOM 697 N N . LEU A 1 86 ? -2.768 6.421 -18.382 1.00 88.62 86 LEU A N 1
ATOM 698 C CA . LEU A 1 86 ? -1.842 5.505 -19.044 1.00 88.62 86 LEU A CA 1
ATOM 699 C C . LEU A 1 86 ? -0.689 5.107 -18.107 1.00 88.62 86 LEU A C 1
ATOM 701 O O . LEU A 1 86 ? -0.390 5.766 -17.116 1.00 88.62 86 LEU A O 1
ATOM 705 N N . GLY A 1 87 ? -0.032 3.984 -18.394 1.00 91.69 87 GLY A N 1
ATOM 706 C CA . GLY A 1 87 ? 1.196 3.618 -17.686 1.00 91.69 87 GLY A CA 1
ATOM 707 C C . GLY A 1 87 ? 2.374 4.459 -18.180 1.00 91.69 87 GLY A C 1
ATOM 708 O O . GLY A 1 87 ? 2.534 4.634 -19.386 1.00 91.69 87 GLY A O 1
ATOM 709 N N . LEU A 1 88 ? 3.253 4.911 -17.286 1.00 93.19 88 LEU A N 1
ATOM 710 C CA . LEU A 1 88 ? 4.446 5.692 -17.655 1.00 93.19 88 LEU A CA 1
ATOM 711 C C . LEU A 1 88 ? 5.368 4.938 -18.635 1.00 93.19 88 LEU A C 1
ATOM 713 O O . LEU A 1 88 ? 5.950 5.537 -19.536 1.00 93.19 88 LEU A O 1
ATOM 717 N N . ALA A 1 89 ? 5.426 3.606 -18.543 1.00 92.12 89 ALA A N 1
ATOM 718 C CA . ALA A 1 89 ? 6.130 2.762 -19.514 1.00 92.12 89 ALA A CA 1
ATOM 719 C C . ALA A 1 89 ? 5.542 2.848 -20.939 1.00 92.12 89 ALA A C 1
ATOM 721 O O . ALA A 1 89 ? 6.274 2.704 -21.916 1.00 92.12 89 ALA A O 1
ATOM 722 N N . LYS A 1 90 ? 4.232 3.096 -21.068 1.00 93.69 90 LYS A N 1
ATOM 723 C CA . LYS A 1 90 ? 3.567 3.309 -22.359 1.00 93.69 90 LYS A CA 1
ATOM 724 C C . LYS A 1 90 ? 3.878 4.697 -22.918 1.00 93.69 90 LYS A C 1
ATOM 726 O O . LYS A 1 90 ? 4.080 4.828 -24.115 1.00 93.69 90 LYS A O 1
ATOM 731 N N . LYS A 1 91 ? 3.998 5.715 -22.062 1.00 93.50 91 LYS A N 1
ATOM 732 C CA . LYS A 1 91 ? 4.429 7.060 -22.478 1.00 93.50 91 LYS A CA 1
ATOM 733 C C . LYS A 1 91 ? 5.846 7.074 -23.051 1.00 93.50 91 LYS A C 1
ATOM 735 O O . LYS A 1 91 ? 6.101 7.726 -24.057 1.00 93.50 91 LYS A O 1
ATOM 740 N N . VAL A 1 92 ? 6.747 6.294 -22.453 1.00 94.69 92 VAL A N 1
ATOM 741 C CA . VAL A 1 92 ? 8.080 6.044 -23.018 1.00 94.69 92 VAL A CA 1
ATOM 742 C C . VAL A 1 92 ? 7.982 5.418 -24.411 1.00 94.69 92 VAL A C 1
ATOM 744 O O . VAL A 1 92 ? 8.678 5.837 -25.327 1.00 94.69 92 VAL A O 1
ATOM 747 N N . GLU A 1 93 ? 7.102 4.437 -24.590 1.00 94.38 93 GLU A N 1
ATOM 748 C CA . GLU A 1 93 ? 6.896 3.787 -25.884 1.00 94.38 93 GLU A CA 1
ATOM 749 C C . GLU A 1 93 ? 6.314 4.735 -26.940 1.00 94.38 93 GLU A C 1
ATOM 751 O O . GLU A 1 93 ? 6.816 4.760 -28.058 1.00 94.38 93 GLU A O 1
ATOM 756 N N . GLU A 1 94 ? 5.343 5.576 -26.574 1.00 94.69 94 GLU A N 1
ATOM 757 C CA . GLU A 1 94 ? 4.801 6.633 -27.442 1.00 94.69 94 GLU A CA 1
ATOM 758 C C . GLU A 1 94 ? 5.902 7.601 -27.909 1.00 94.69 94 GLU A C 1
ATOM 760 O O . GLU A 1 94 ? 5.956 7.955 -29.087 1.00 94.69 94 GLU A O 1
ATOM 765 N N . PHE A 1 95 ? 6.825 7.981 -27.020 1.00 95.44 95 PHE A N 1
ATOM 766 C CA . PHE A 1 95 ? 7.962 8.822 -27.388 1.00 95.44 95 PHE A CA 1
ATOM 767 C C . PHE A 1 95 ? 8.927 8.120 -28.354 1.00 95.44 95 PHE A C 1
ATOM 769 O O . PHE A 1 95 ? 9.339 8.723 -29.344 1.00 95.44 95 PHE A O 1
ATOM 776 N N . ILE A 1 96 ? 9.267 6.852 -28.113 1.00 96.31 96 ILE A N 1
ATOM 777 C CA . ILE A 1 96 ? 10.165 6.104 -29.006 1.00 96.31 96 ILE A CA 1
ATOM 778 C C . ILE A 1 96 ? 9.545 5.940 -30.399 1.00 96.31 96 ILE A C 1
ATOM 780 O O . ILE A 1 96 ? 10.220 6.211 -31.387 1.00 96.31 96 ILE A O 1
ATOM 784 N N . VAL A 1 97 ? 8.252 5.615 -30.486 1.00 95.56 97 VAL A N 1
ATOM 785 C CA . VAL A 1 97 ? 7.526 5.560 -31.768 1.00 95.56 97 VAL A CA 1
ATOM 786 C C . VAL A 1 97 ? 7.536 6.925 -32.463 1.00 95.56 97 VAL A C 1
ATOM 788 O O . VAL A 1 97 ? 7.786 7.001 -33.662 1.00 95.56 97 VAL A O 1
ATOM 791 N N . SER A 1 98 ? 7.352 8.023 -31.718 1.00 95.75 98 SER A N 1
ATOM 792 C CA . SER A 1 98 ? 7.435 9.369 -32.302 1.00 95.75 98 SER A CA 1
ATOM 793 C C . SER A 1 98 ? 8.829 9.696 -32.858 1.00 95.75 98 SER A C 1
ATOM 795 O O . SER A 1 98 ? 8.933 10.332 -33.905 1.00 95.75 98 SER A O 1
ATOM 797 N N . LEU A 1 99 ? 9.900 9.220 -32.207 1.00 94.62 99 LEU A N 1
ATOM 798 C CA . LEU A 1 99 ? 11.262 9.348 -32.724 1.00 94.62 99 LEU A CA 1
ATOM 799 C C . LEU A 1 99 ? 11.465 8.521 -33.995 1.00 94.62 99 LEU A C 1
ATOM 801 O O . LEU A 1 99 ? 12.031 9.036 -34.954 1.00 94.62 99 LEU A O 1
ATOM 805 N N . GLU A 1 100 ? 10.997 7.271 -34.032 1.00 93.06 100 GLU A N 1
ATOM 806 C CA . GLU A 1 100 ? 11.060 6.426 -35.235 1.00 93.06 100 GLU A CA 1
ATOM 807 C C . GLU A 1 100 ? 10.358 7.096 -36.430 1.00 93.06 100 GLU A C 1
ATOM 809 O O . GLU A 1 100 ? 10.905 7.140 -37.537 1.00 93.06 100 GLU A O 1
ATOM 814 N N . ASP A 1 101 ? 9.178 7.677 -36.201 1.00 93.44 101 ASP A N 1
ATOM 815 C CA . ASP A 1 101 ? 8.410 8.391 -37.221 1.00 93.44 101 ASP A CA 1
ATOM 816 C C . ASP A 1 101 ? 9.114 9.665 -37.707 1.00 93.44 101 ASP A C 1
ATOM 818 O O . ASP A 1 101 ? 9.136 9.928 -38.912 1.00 93.44 101 ASP A O 1
ATOM 822 N N . GLU A 1 102 ? 9.710 10.450 -36.804 1.00 93.44 102 GLU A N 1
ATOM 823 C CA . GLU A 1 102 ? 10.517 11.627 -37.159 1.00 93.44 102 GLU A CA 1
ATOM 824 C C . GLU A 1 102 ? 11.730 11.237 -38.009 1.00 93.44 102 GLU A C 1
ATOM 826 O O . GLU A 1 102 ? 11.982 11.843 -39.051 1.00 93.44 102 GLU A O 1
ATOM 831 N N . ILE A 1 103 ? 12.443 10.179 -37.617 1.00 91.44 103 ILE A N 1
ATOM 832 C CA . ILE A 1 103 ? 13.628 9.687 -38.329 1.00 91.44 103 ILE A CA 1
ATOM 833 C C . ILE A 1 103 ? 13.279 9.268 -39.760 1.00 91.44 103 ILE A C 1
ATOM 835 O O . ILE A 1 103 ? 14.020 9.597 -40.693 1.00 91.44 103 ILE A O 1
ATOM 839 N N . ARG A 1 104 ? 12.148 8.573 -39.939 1.00 89.75 104 ARG A N 1
ATOM 840 C CA . ARG A 1 104 ? 11.657 8.138 -41.255 1.00 89.75 104 ARG A CA 1
ATOM 841 C C . ARG A 1 104 ? 11.166 9.308 -42.099 1.00 89.75 104 ARG A C 1
ATOM 843 O O . ARG A 1 104 ? 11.544 9.404 -43.261 1.00 89.75 104 ARG A O 1
ATOM 850 N N . ARG A 1 105 ? 10.346 10.192 -41.525 1.00 92.00 105 ARG A N 1
ATOM 851 C CA . ARG A 1 105 ? 9.730 11.328 -42.229 1.00 92.00 105 ARG A CA 1
ATOM 852 C C . ARG A 1 105 ? 10.757 12.348 -42.703 1.00 92.00 105 ARG A C 1
ATOM 854 O O . ARG A 1 105 ? 10.648 12.851 -43.816 1.00 92.00 105 ARG A O 1
ATOM 861 N N . ASP A 1 106 ? 11.755 12.639 -41.874 1.00 90.31 106 ASP A N 1
ATOM 862 C CA . ASP A 1 106 ? 12.767 13.649 -42.182 1.00 90.31 106 ASP A CA 1
ATOM 863 C C . ASP A 1 106 ? 13.977 13.079 -42.931 1.00 90.31 106 ASP A C 1
ATOM 865 O O . ASP A 1 106 ? 14.933 13.828 -43.184 1.00 90.31 106 ASP A O 1
ATOM 869 N N . HIS A 1 107 ? 13.932 11.784 -43.276 1.00 85.81 107 HIS A N 1
ATOM 870 C CA . HIS A 1 107 ? 14.984 11.045 -43.971 1.00 85.81 107 HIS A CA 1
ATOM 871 C C . HIS A 1 107 ? 16.360 11.230 -43.305 1.00 85.81 107 HIS A C 1
ATOM 873 O O . HIS A 1 107 ? 17.377 11.462 -43.953 1.00 85.81 107 HIS A O 1
ATOM 879 N N . LEU A 1 108 ? 16.409 11.157 -41.968 1.00 86.75 108 LEU A N 1
ATOM 880 C CA . LEU A 1 108 ? 17.618 11.504 -41.202 1.00 86.75 108 LEU A CA 1
ATOM 881 C C . LEU A 1 108 ? 18.785 10.525 -41.404 1.00 86.75 108 LEU A C 1
ATOM 883 O O . LEU A 1 108 ? 19.926 10.874 -41.104 1.00 86.75 108 LEU A O 1
ATOM 887 N N . LEU A 1 109 ? 18.490 9.320 -41.896 1.00 86.31 109 LEU A N 1
ATOM 888 C CA . LEU A 1 109 ? 19.445 8.238 -42.148 1.00 86.31 109 LEU A CA 1
ATOM 889 C C . LEU A 1 109 ? 19.738 8.022 -43.641 1.00 86.31 109 LEU A C 1
ATOM 891 O O . LEU A 1 109 ? 20.430 7.067 -43.979 1.00 86.31 109 LEU A O 1
ATOM 895 N N . GLU A 1 110 ? 19.197 8.859 -44.529 1.00 85.12 110 GLU A N 1
ATOM 896 C CA . GLU A 1 110 ? 19.446 8.761 -45.971 1.00 85.12 110 GLU A CA 1
ATOM 897 C C . GLU A 1 110 ? 20.916 9.083 -46.279 1.00 85.12 110 GLU A C 1
ATOM 899 O O . GLU A 1 110 ? 21.441 10.105 -45.820 1.00 85.12 110 GLU A O 1
ATOM 904 N N . CYS A 1 111 ? 21.583 8.204 -47.034 1.00 79.31 111 CYS A N 1
ATOM 905 C CA . CYS A 1 111 ? 22.972 8.417 -47.439 1.00 79.31 111 CYS A CA 1
ATOM 906 C C . CYS A 1 111 ? 23.037 9.029 -48.841 1.00 79.31 111 CYS A C 1
ATOM 908 O O . CYS A 1 111 ? 22.440 8.509 -49.782 1.00 79.31 111 CYS A O 1
ATOM 910 N N . THR A 1 112 ? 23.850 10.067 -49.013 1.00 73.75 112 THR A N 1
ATOM 911 C CA . THR A 1 112 ? 24.096 10.704 -50.314 1.00 73.75 112 THR A CA 1
ATOM 912 C C . THR A 1 112 ? 25.264 10.069 -51.071 1.00 73.75 112 THR A C 1
ATOM 914 O O . THR A 1 112 ? 25.330 10.172 -52.296 1.00 73.75 112 THR A O 1
ATOM 917 N N . ALA A 1 113 ? 26.180 9.385 -50.377 1.00 66.81 113 ALA A N 1
ATOM 918 C CA . ALA A 1 113 ? 27.336 8.721 -50.986 1.00 66.81 113 ALA A CA 1
ATOM 919 C C . ALA A 1 113 ? 27.044 7.246 -51.328 1.00 66.81 113 ALA A C 1
ATOM 921 O O . ALA A 1 113 ? 27.711 6.332 -50.841 1.00 66.81 113 ALA A O 1
ATOM 922 N N . GLN A 1 114 ? 26.034 7.005 -52.169 1.00 63.38 114 GLN A N 1
ATOM 923 C CA . GLN A 1 114 ? 25.674 5.674 -52.680 1.00 63.38 114 GLN A CA 1
ATOM 924 C C . GLN A 1 114 ? 25.908 5.562 -54.195 1.00 63.38 114 GLN A C 1
ATOM 926 O O . GLN A 1 114 ? 26.144 6.559 -54.882 1.00 63.38 114 GLN A O 1
ATOM 931 N N . LEU A 1 115 ? 25.882 4.332 -54.727 1.00 59.12 115 LEU A N 1
ATOM 932 C CA . LEU A 1 115 ? 26.022 4.069 -56.165 1.00 59.12 115 LEU A CA 1
ATOM 933 C C . LEU A 1 115 ? 25.063 4.959 -56.981 1.00 59.12 115 LEU A C 1
ATOM 935 O O . LEU A 1 115 ? 23.886 5.040 -56.633 1.00 59.12 115 LEU A O 1
ATOM 939 N N . PRO A 1 116 ? 25.534 5.608 -58.066 1.00 58.22 116 PRO A N 1
ATOM 940 C CA . PRO A 1 116 ? 26.822 5.413 -58.750 1.00 58.22 116 PRO A CA 1
ATOM 941 C C . PRO A 1 116 ? 28.005 6.254 -58.213 1.00 58.22 116 PRO A C 1
ATOM 943 O O . PRO A 1 116 ? 29.117 6.139 -58.725 1.00 58.22 116 PRO A O 1
ATOM 946 N N . ASN A 1 117 ? 27.816 7.076 -57.177 1.00 61.56 117 ASN A N 1
ATOM 947 C CA . ASN A 1 117 ? 28.805 8.049 -56.695 1.00 61.56 117 ASN A CA 1
ATOM 948 C C . ASN A 1 117 ? 29.719 7.493 -55.582 1.00 61.56 117 ASN A C 1
ATOM 950 O O . ASN A 1 117 ? 29.673 7.913 -54.427 1.00 61.56 117 ASN A O 1
ATOM 954 N N . ILE A 1 118 ? 30.605 6.566 -55.954 1.00 60.50 118 ILE A N 1
ATOM 955 C CA . ILE A 1 118 ? 31.511 5.828 -55.044 1.00 60.50 118 ILE A CA 1
ATOM 956 C C . ILE A 1 118 ? 32.539 6.736 -54.327 1.00 60.50 118 ILE A C 1
ATOM 958 O O . ILE A 1 118 ? 33.030 6.391 -53.257 1.00 60.50 118 ILE A O 1
ATOM 962 N N . PHE A 1 119 ? 32.850 7.912 -54.885 1.00 63.22 119 PHE A N 1
ATOM 963 C CA . PHE A 1 119 ? 33.820 8.869 -54.323 1.00 63.22 119 PHE A CA 1
ATOM 964 C C . PHE A 1 119 ? 33.185 10.154 -53.770 1.00 63.22 119 PHE A C 1
ATOM 966 O O . PHE A 1 119 ? 33.908 11.079 -53.390 1.00 63.22 119 PHE A O 1
ATOM 973 N N . ALA A 1 120 ? 31.851 10.249 -53.743 1.00 65.31 120 ALA A N 1
ATOM 974 C CA . ALA A 1 120 ? 31.193 11.415 -53.170 1.00 65.31 120 ALA A CA 1
ATOM 975 C C . ALA A 1 120 ? 31.425 11.465 -51.656 1.00 65.31 120 ALA A C 1
ATOM 977 O O . ALA A 1 120 ? 31.389 10.446 -50.964 1.00 65.31 120 ALA A O 1
ATOM 978 N N . LYS A 1 121 ? 31.667 12.670 -51.134 1.00 69.19 121 LYS A N 1
ATOM 979 C CA . LYS A 1 121 ? 31.630 12.888 -49.690 1.00 69.19 121 LYS A CA 1
ATOM 980 C C . LYS A 1 121 ? 30.180 12.788 -49.231 1.00 69.19 121 LYS A C 1
ATOM 982 O O . LYS A 1 121 ? 29.280 13.285 -49.900 1.00 69.19 121 LYS A O 1
ATOM 987 N N . GLU A 1 122 ? 29.975 12.142 -48.089 1.00 71.62 122 GLU A N 1
ATOM 988 C CA . GLU A 1 122 ? 28.676 12.138 -47.428 1.00 71.62 122 GLU A CA 1
ATOM 989 C C . GLU A 1 122 ? 28.298 13.580 -47.072 1.00 71.62 122 GLU A C 1
ATOM 991 O O . GLU A 1 122 ? 29.092 14.302 -46.466 1.00 71.62 122 GLU A O 1
ATOM 996 N N . GLU A 1 123 ? 27.095 14.000 -47.439 1.00 69.88 123 GLU A N 1
ATOM 997 C CA . GLU A 1 123 ? 26.562 15.330 -47.164 1.00 69.88 123 GLU A CA 1
ATOM 998 C C . GLU A 1 123 ? 25.138 15.189 -46.613 1.00 69.88 123 GLU A C 1
ATOM 1000 O O . GLU A 1 123 ? 24.469 14.181 -46.814 1.00 69.88 123 GLU A O 1
ATOM 1005 N N . GLY A 1 124 ? 24.656 16.189 -45.873 1.00 72.94 124 GLY A N 1
ATOM 1006 C CA . GLY A 1 124 ? 23.278 16.197 -45.372 1.00 72.94 124 GLY A CA 1
ATOM 1007 C C . GLY A 1 124 ? 23.103 15.774 -43.909 1.00 72.94 124 GLY A C 1
ATOM 1008 O O . GLY A 1 124 ? 23.976 15.980 -43.060 1.00 72.94 124 GLY A O 1
ATOM 1009 N N . LYS A 1 125 ? 21.896 15.294 -43.580 1.00 81.81 125 LYS A N 1
ATOM 1010 C CA . LYS A 1 125 ? 21.415 15.143 -42.192 1.00 81.81 125 LYS A CA 1
ATOM 1011 C C . LYS A 1 125 ? 22.054 13.964 -41.453 1.00 81.81 125 LYS A C 1
ATOM 1013 O O . LYS A 1 125 ? 22.227 14.051 -40.237 1.00 81.81 125 LYS A O 1
ATOM 1018 N N . ILE A 1 126 ? 22.496 12.940 -42.181 1.00 81.94 126 ILE A N 1
ATOM 1019 C CA . ILE A 1 126 ? 23.123 11.726 -41.644 1.00 81.94 126 ILE A CA 1
ATOM 1020 C C . ILE A 1 126 ? 24.369 12.010 -40.795 1.00 81.94 126 ILE A C 1
ATOM 1022 O O . ILE A 1 126 ? 24.551 11.426 -39.729 1.00 81.94 126 ILE A O 1
ATOM 1026 N N . LEU A 1 127 ? 25.180 13.001 -41.183 1.00 82.56 127 LEU A N 1
ATOM 1027 C CA . LEU A 1 127 ? 26.363 13.422 -40.420 1.00 82.56 127 LEU A CA 1
ATOM 1028 C C . LEU A 1 127 ? 26.015 14.064 -39.069 1.00 82.56 127 LEU A C 1
ATOM 1030 O O . LEU A 1 127 ? 26.840 14.104 -38.157 1.00 82.56 127 LEU A O 1
ATOM 1034 N N . LYS A 1 128 ? 24.797 14.601 -38.941 1.00 86.44 128 LYS A N 1
ATOM 1035 C CA . LYS A 1 128 ? 24.289 15.248 -37.724 1.00 86.44 128 LYS A CA 1
ATOM 1036 C C . LYS A 1 128 ? 23.363 14.329 -36.923 1.00 86.44 128 LYS A C 1
ATOM 1038 O O . LYS A 1 128 ? 22.934 14.734 -35.842 1.00 86.44 128 LYS A O 1
ATOM 1043 N N . PHE A 1 129 ? 23.088 13.117 -37.413 1.00 88.88 129 PHE A N 1
ATOM 1044 C CA . PHE A 1 129 ? 22.104 12.202 -36.840 1.00 88.88 129 PHE A CA 1
ATOM 1045 C C . PHE A 1 129 ? 22.385 11.880 -35.370 1.00 88.88 129 PHE A C 1
ATOM 1047 O O . PHE A 1 129 ? 21.518 12.090 -34.528 1.00 88.88 129 PHE A O 1
ATOM 1054 N N . ASN A 1 130 ? 23.616 11.485 -35.029 1.00 88.25 130 ASN A N 1
ATOM 1055 C CA . ASN A 1 130 ? 23.958 11.160 -33.640 1.00 88.25 130 ASN A CA 1
ATOM 1056 C C . ASN A 1 130 ? 23.742 12.336 -32.687 1.00 88.25 130 ASN A C 1
ATOM 1058 O O . ASN A 1 130 ? 23.200 12.151 -31.603 1.00 88.25 130 ASN A O 1
ATOM 1062 N N . LYS A 1 131 ? 24.100 13.558 -33.102 1.00 90.12 131 LYS A N 1
ATOM 1063 C CA . LYS A 1 131 ? 23.868 14.763 -32.292 1.00 90.12 131 LYS A CA 1
ATOM 1064 C C . LYS A 1 131 ? 22.374 15.058 -32.139 1.00 90.12 131 LYS A C 1
ATOM 1066 O O . LYS A 1 131 ? 21.948 15.513 -31.081 1.00 90.12 131 LYS A O 1
ATOM 1071 N N . TYR A 1 132 ? 21.581 14.823 -33.186 1.00 93.00 132 TYR A N 1
ATOM 1072 C CA . TYR A 1 132 ? 20.124 14.931 -33.118 1.00 93.00 132 TYR A CA 1
ATOM 1073 C C . TYR A 1 132 ? 19.544 13.921 -32.115 1.00 93.00 132 TYR A C 1
ATOM 1075 O O . TYR A 1 132 ? 18.854 14.339 -31.184 1.00 93.00 132 TYR A O 1
ATOM 1083 N N . LEU A 1 133 ? 19.879 12.633 -32.253 1.00 92.25 133 LEU A N 1
ATOM 1084 C CA . LEU A 1 133 ? 19.377 11.568 -31.386 1.00 92.25 133 LEU A CA 1
ATOM 1085 C C . LEU A 1 133 ? 19.784 11.817 -29.930 1.00 92.25 133 LEU A C 1
ATOM 1087 O O . LEU A 1 133 ? 18.930 11.855 -29.047 1.00 92.25 133 LEU A O 1
ATOM 1091 N N . GLU A 1 134 ? 21.063 12.105 -29.686 1.00 92.62 134 GLU A N 1
ATOM 1092 C CA . GLU A 1 134 ? 21.591 12.413 -28.357 1.00 92.62 134 GLU A CA 1
ATOM 1093 C C . GLU A 1 134 ? 20.848 13.587 -27.700 1.00 92.62 134 GLU A C 1
ATOM 1095 O O . GLU A 1 134 ? 20.469 13.501 -26.531 1.00 92.62 134 GLU A O 1
ATOM 1100 N N . ASN A 1 135 ? 20.585 14.666 -28.443 1.00 94.50 135 ASN A N 1
ATOM 1101 C CA . ASN A 1 135 ? 19.849 15.818 -27.922 1.00 94.50 135 ASN A CA 1
ATOM 1102 C C . ASN A 1 135 ? 18.394 15.475 -27.579 1.00 94.50 135 ASN A C 1
ATOM 1104 O O . ASN A 1 135 ? 17.915 15.874 -26.517 1.00 94.50 135 ASN A O 1
ATOM 1108 N N . ARG A 1 136 ? 17.684 14.736 -28.445 1.00 94.94 136 ARG A N 1
ATOM 1109 C CA . ARG A 1 136 ? 16.289 14.338 -28.185 1.00 94.94 136 ARG A CA 1
ATOM 1110 C C . ARG A 1 136 ? 16.198 13.438 -26.954 1.00 94.94 136 ARG A C 1
ATOM 1112 O O . ARG A 1 136 ? 15.376 13.692 -26.076 1.00 94.94 136 ARG A O 1
ATOM 1119 N N . VAL A 1 137 ? 17.094 12.458 -26.852 1.00 94.75 137 VAL A N 1
ATOM 1120 C CA . VAL A 1 137 ? 17.181 11.523 -25.723 1.00 94.75 137 VAL A CA 1
ATOM 1121 C C . VAL A 1 137 ? 17.524 12.253 -24.422 1.00 94.75 137 VAL A C 1
ATOM 1123 O O . VAL A 1 137 ? 16.859 12.044 -23.406 1.00 94.75 137 VAL A O 1
ATOM 1126 N N . LYS A 1 138 ? 18.512 13.159 -24.437 1.00 93.62 138 LYS A N 1
ATOM 1127 C CA . LYS A 1 138 ? 18.890 13.963 -23.261 1.00 93.62 138 LYS A CA 1
ATOM 1128 C C . LYS A 1 138 ? 17.762 14.874 -22.790 1.00 93.62 138 LYS A C 1
ATOM 1130 O O . LYS A 1 138 ? 17.507 14.927 -21.587 1.00 93.62 138 LYS A O 1
ATOM 1135 N N . ASN A 1 139 ? 17.082 15.561 -23.707 1.00 94.56 139 ASN A N 1
ATOM 1136 C CA . ASN A 1 139 ? 15.966 16.442 -23.361 1.00 94.56 139 ASN A CA 1
ATOM 1137 C C . ASN A 1 139 ? 14.816 15.647 -22.741 1.00 94.56 139 ASN A C 1
ATOM 1139 O O . ASN A 1 139 ? 14.373 15.986 -21.646 1.00 94.56 139 ASN A O 1
ATOM 1143 N N . PHE A 1 140 ? 14.420 14.532 -23.366 1.00 94.75 140 PHE A N 1
ATOM 1144 C CA . PHE A 1 140 ? 13.364 13.675 -22.832 1.00 94.75 140 PHE A CA 1
ATOM 1145 C C . PHE A 1 140 ? 13.715 13.125 -21.445 1.00 94.75 140 PHE A C 1
ATOM 1147 O O . PHE A 1 140 ? 12.897 13.208 -20.527 1.00 94.75 140 PHE A O 1
ATOM 1154 N N . LYS A 1 141 ? 14.943 12.617 -21.262 1.00 93.19 141 LYS A N 1
ATOM 1155 C CA . LYS A 1 141 ? 15.414 12.121 -19.962 1.00 93.19 141 LYS A CA 1
ATOM 1156 C C . LYS A 1 141 ? 15.383 13.221 -18.901 1.00 93.19 141 LYS A C 1
ATOM 1158 O O . LYS A 1 141 ? 14.898 12.974 -17.802 1.00 93.19 141 LYS A O 1
ATOM 1163 N N . ARG A 1 142 ? 15.866 14.426 -19.223 1.00 92.50 142 ARG A N 1
ATOM 1164 C CA . ARG A 1 142 ? 15.878 15.575 -18.304 1.00 92.50 142 ARG A CA 1
ATOM 1165 C C . ARG A 1 142 ? 14.468 15.986 -17.886 1.00 92.50 142 ARG A C 1
ATOM 1167 O O . ARG A 1 142 ? 14.243 16.237 -16.710 1.00 92.50 142 ARG A O 1
ATOM 1174 N N . GLU A 1 143 ? 13.548 16.063 -18.840 1.00 93.56 143 GLU A N 1
ATOM 1175 C CA . GLU A 1 143 ? 12.187 16.560 -18.616 1.00 93.56 143 GLU A CA 1
ATOM 1176 C C . GLU A 1 143 ? 11.296 15.534 -17.912 1.00 93.56 143 GLU A C 1
ATOM 1178 O O . GLU A 1 143 ? 10.472 15.918 -17.090 1.00 93.56 143 GLU A O 1
ATOM 1183 N N . ASN A 1 144 ? 11.485 14.236 -18.172 1.00 93.81 144 ASN A N 1
ATOM 1184 C CA . ASN A 1 144 ? 10.549 13.203 -17.720 1.00 93.81 144 ASN A CA 1
ATOM 1185 C C . ASN A 1 144 ? 11.137 12.252 -16.671 1.00 93.81 144 ASN A C 1
ATOM 1187 O O . ASN A 1 144 ? 10.474 11.953 -15.680 1.00 93.81 144 ASN A O 1
ATOM 1191 N N . LEU A 1 145 ? 12.372 11.779 -16.863 1.00 92.56 145 LEU A N 1
ATOM 1192 C CA . LEU A 1 145 ? 12.951 10.650 -16.114 1.00 92.56 145 LEU A CA 1
ATOM 1193 C C . LEU A 1 145 ? 14.035 11.053 -15.101 1.00 92.56 145 LEU A C 1
ATOM 1195 O O . LEU A 1 145 ? 14.615 10.190 -14.447 1.00 92.56 145 LEU A O 1
ATOM 1199 N N . ARG A 1 146 ? 14.337 12.346 -14.974 1.00 90.81 146 ARG A N 1
ATOM 1200 C CA . ARG A 1 146 ? 15.336 12.858 -14.031 1.00 90.81 146 ARG A CA 1
ATOM 1201 C C . ARG A 1 146 ? 14.904 12.613 -12.585 1.00 90.81 146 ARG A C 1
ATOM 1203 O O . ARG A 1 146 ? 13.803 12.996 -12.193 1.00 90.81 146 ARG A O 1
ATOM 1210 N N . ASP A 1 147 ? 15.792 12.031 -11.789 1.00 86.69 147 ASP A N 1
ATOM 1211 C CA . ASP A 1 147 ? 15.540 11.659 -10.393 1.00 86.69 147 ASP A CA 1
ATOM 1212 C C . ASP A 1 147 ? 16.431 12.455 -9.425 1.00 86.69 147 ASP A C 1
ATOM 1214 O O . ASP A 1 147 ? 17.173 11.893 -8.625 1.00 86.69 147 ASP A O 1
ATOM 1218 N N . ASP A 1 148 ? 16.365 13.786 -9.514 1.00 82.25 148 ASP A N 1
ATOM 1219 C CA . ASP A 1 148 ? 17.065 14.694 -8.599 1.00 82.25 148 ASP A CA 1
ATOM 1220 C C . ASP A 1 148 ? 16.083 15.273 -7.577 1.00 82.25 148 ASP A C 1
ATOM 1222 O O . ASP A 1 148 ? 15.009 15.735 -7.947 1.00 82.25 148 ASP A O 1
ATOM 1226 N N . LEU A 1 149 ? 16.458 15.330 -6.295 1.00 73.38 149 LEU A N 1
ATOM 1227 C CA . LEU A 1 149 ? 15.580 15.816 -5.214 1.00 73.38 149 LEU A CA 1
ATOM 1228 C C . LEU A 1 149 ? 15.026 17.236 -5.439 1.00 73.38 149 LEU A C 1
ATOM 1230 O O . LEU A 1 149 ? 13.902 17.518 -5.029 1.00 73.38 149 LEU A O 1
ATOM 1234 N N . ILE A 1 150 ? 15.809 18.118 -6.068 1.00 78.88 150 ILE A N 1
ATOM 1235 C CA . ILE A 1 150 ? 15.483 19.543 -6.249 1.00 78.88 150 ILE A CA 1
ATOM 1236 C C . ILE A 1 150 ? 14.613 19.772 -7.494 1.00 78.88 150 ILE A C 1
ATOM 1238 O O . ILE A 1 150 ? 13.736 20.632 -7.482 1.00 78.88 150 ILE A O 1
ATOM 1242 N N . ASP A 1 151 ? 14.844 19.006 -8.561 1.00 83.81 151 ASP A N 1
ATOM 1243 C CA . ASP A 1 151 ? 14.220 19.210 -9.871 1.00 83.81 151 ASP A CA 1
ATOM 1244 C C . ASP A 1 151 ? 13.998 17.857 -10.562 1.00 83.81 151 ASP A C 1
ATOM 1246 O O . ASP A 1 151 ? 14.786 17.408 -11.401 1.00 83.81 151 ASP A O 1
ATOM 1250 N N . ARG A 1 152 ? 12.939 17.163 -10.125 1.00 90.06 152 ARG A N 1
ATOM 1251 C CA . ARG A 1 152 ? 12.525 15.866 -10.672 1.00 90.06 152 ARG A CA 1
ATOM 1252 C C . ARG A 1 152 ? 11.830 16.049 -12.012 1.00 90.06 152 ARG A C 1
ATOM 1254 O O . ARG A 1 152 ? 10.958 16.908 -12.147 1.00 90.06 152 ARG A O 1
ATOM 1261 N N . GLY A 1 153 ? 12.132 15.152 -12.944 1.00 93.19 153 GLY A N 1
ATOM 1262 C CA . GLY A 1 153 ? 11.378 15.017 -14.181 1.00 93.19 153 GLY A CA 1
ATOM 1263 C C . GLY A 1 153 ? 9.911 14.674 -13.909 1.00 93.19 153 GLY A C 1
ATOM 1264 O O . GLY A 1 153 ? 9.560 14.127 -12.857 1.00 93.19 153 GLY A O 1
ATOM 1265 N N . GLU A 1 154 ? 9.045 14.999 -14.864 1.00 93.56 154 GLU A N 1
ATOM 1266 C CA . GLU A 1 154 ? 7.592 14.925 -14.724 1.00 93.56 154 GLU A CA 1
ATOM 1267 C C . GLU A 1 154 ? 7.104 13.541 -14.279 1.00 93.56 154 GLU A C 1
ATOM 1269 O O . GLU A 1 154 ? 6.256 13.440 -13.390 1.00 93.56 154 GLU A O 1
ATOM 1274 N N . TYR A 1 155 ? 7.666 12.463 -14.833 1.00 94.62 155 TYR A N 1
ATOM 1275 C CA . TYR A 1 155 ? 7.206 11.103 -14.542 1.00 94.62 155 TYR A CA 1
ATOM 1276 C C . TYR A 1 155 ? 7.595 10.684 -13.129 1.00 94.62 155 TYR A C 1
ATOM 1278 O O . TYR A 1 155 ? 6.770 10.132 -12.402 1.00 94.62 155 TYR A O 1
ATOM 1286 N N . ILE A 1 156 ? 8.818 11.004 -12.703 1.00 94.12 156 ILE A N 1
ATOM 1287 C CA . ILE A 1 156 ? 9.282 10.718 -11.342 1.00 94.12 156 ILE A CA 1
ATOM 1288 C C . ILE A 1 156 ? 8.490 11.552 -10.332 1.00 94.12 156 ILE A C 1
ATOM 1290 O O . ILE A 1 156 ? 8.005 11.023 -9.333 1.00 94.12 156 ILE A O 1
ATOM 1294 N N . LYS A 1 157 ? 8.275 12.842 -10.613 1.00 94.12 157 LYS A N 1
ATOM 1295 C CA . LYS A 1 157 ? 7.428 13.714 -9.789 1.00 94.12 157 LYS A CA 1
ATOM 1296 C C . LYS A 1 157 ? 6.011 13.152 -9.656 1.00 94.12 157 LYS A C 1
ATOM 1298 O O . LYS A 1 157 ? 5.459 13.139 -8.557 1.00 94.12 157 LYS A O 1
ATOM 1303 N N . ARG A 1 158 ? 5.436 12.641 -10.749 1.00 94.88 158 ARG A N 1
ATOM 1304 C CA . ARG A 1 158 ? 4.112 12.011 -10.750 1.00 94.88 158 ARG A CA 1
ATOM 1305 C C . ARG A 1 158 ? 4.060 10.763 -9.873 1.00 94.88 158 ARG A C 1
ATOM 1307 O O . ARG A 1 158 ? 3.101 10.622 -9.124 1.00 94.88 158 ARG A O 1
ATOM 1314 N N . MET A 1 159 ? 5.080 9.903 -9.917 1.00 95.62 159 MET A N 1
ATOM 1315 C CA . MET A 1 159 ? 5.151 8.721 -9.049 1.00 95.62 159 MET A CA 1
ATOM 1316 C C . MET A 1 159 ? 5.098 9.090 -7.559 1.00 95.62 159 MET A C 1
ATOM 1318 O O . MET A 1 159 ? 4.365 8.452 -6.809 1.00 95.62 159 MET A O 1
ATOM 1322 N N . TYR A 1 160 ? 5.812 10.142 -7.143 1.00 94.31 160 TYR A N 1
ATOM 1323 C CA . TYR A 1 160 ? 5.784 10.631 -5.758 1.00 94.31 160 TYR A CA 1
ATOM 1324 C C . TYR A 1 160 ? 4.418 11.224 -5.366 1.00 94.31 160 TYR A C 1
ATOM 1326 O O . TYR A 1 160 ? 3.898 10.923 -4.296 1.00 94.31 160 TYR A O 1
ATOM 1334 N N . ILE A 1 161 ? 3.774 11.989 -6.254 1.00 94.69 161 ILE A N 1
ATOM 1335 C CA . ILE A 1 161 ? 2.403 12.489 -6.019 1.00 94.69 161 ILE A CA 1
ATOM 1336 C C . ILE A 1 161 ? 1.411 11.323 -5.870 1.00 94.69 161 ILE A C 1
ATOM 1338 O O . ILE A 1 161 ? 0.543 11.326 -4.990 1.00 94.69 161 ILE A O 1
ATOM 1342 N N . ASN A 1 162 ? 1.539 10.305 -6.726 1.00 95.31 162 ASN A N 1
ATOM 1343 C CA . ASN A 1 162 ? 0.713 9.105 -6.658 1.00 95.31 162 ASN A CA 1
ATOM 1344 C C . ASN A 1 162 ? 0.955 8.343 -5.348 1.00 95.31 162 ASN A C 1
ATOM 1346 O O . ASN A 1 162 ? -0.010 7.869 -4.754 1.00 95.31 162 ASN A O 1
ATOM 1350 N N . GLN A 1 163 ? 2.204 8.256 -4.877 1.00 95.06 163 GLN A N 1
ATOM 1351 C CA . GLN A 1 163 ? 2.555 7.666 -3.582 1.00 95.06 163 GLN A CA 1
ATOM 1352 C C . GLN A 1 163 ? 1.845 8.373 -2.425 1.00 95.06 163 GLN A C 1
ATOM 1354 O O . GLN A 1 163 ? 1.185 7.706 -1.633 1.00 95.06 163 GLN A O 1
ATOM 1359 N N . GLU A 1 164 ? 1.936 9.701 -2.331 1.00 94.62 164 GLU A N 1
ATOM 1360 C CA . GLU A 1 164 ? 1.310 10.467 -1.241 1.00 94.62 164 GLU A CA 1
ATOM 1361 C C . GLU A 1 164 ? -0.215 10.288 -1.221 1.00 94.62 164 GLU A C 1
ATOM 1363 O O . GLU A 1 164 ? -0.826 10.066 -0.168 1.00 94.62 164 GLU A O 1
ATOM 1368 N N . THR A 1 165 ? -0.827 10.326 -2.408 1.00 94.12 165 THR A N 1
ATOM 1369 C CA . THR A 1 165 ? -2.272 10.129 -2.577 1.00 94.12 165 THR A CA 1
ATOM 1370 C C . THR A 1 165 ? -2.677 8.705 -2.200 1.00 94.12 165 THR A C 1
ATOM 1372 O O . THR A 1 165 ? -3.661 8.495 -1.490 1.00 94.12 165 THR A O 1
ATOM 1375 N N . LEU A 1 166 ? -1.911 7.708 -2.655 1.00 94.50 166 LEU A N 1
ATOM 1376 C CA . LEU A 1 166 ? -2.158 6.304 -2.351 1.00 94.50 166 LEU A CA 1
ATOM 1377 C C . LEU A 1 166 ? -2.036 6.046 -0.856 1.00 94.50 166 LEU A C 1
ATOM 1379 O O . LEU A 1 166 ? -2.924 5.416 -0.291 1.00 94.50 166 LEU A O 1
ATOM 1383 N N . PHE A 1 167 ? -0.978 6.548 -0.223 1.00 94.88 167 PHE A N 1
ATOM 1384 C CA . PHE A 1 167 ? -0.745 6.395 1.206 1.00 94.88 167 PHE A CA 1
ATOM 1385 C C . PHE A 1 167 ? -1.897 6.979 2.030 1.00 94.88 167 PHE A C 1
ATOM 1387 O O . PHE A 1 167 ? -2.459 6.281 2.875 1.00 94.88 167 PHE A O 1
ATOM 1394 N N . SER A 1 168 ? -2.297 8.220 1.743 1.00 94.44 168 SER A N 1
ATOM 1395 C CA . SER A 1 168 ? -3.392 8.889 2.457 1.00 94.44 168 SER A CA 1
ATOM 1396 C C . SER A 1 168 ? -4.705 8.108 2.334 1.00 94.44 168 SER A C 1
ATOM 1398 O O . SER A 1 168 ? -5.341 7.800 3.342 1.00 94.44 168 SER A O 1
ATOM 1400 N N . ASN A 1 169 ? -5.056 7.688 1.114 1.00 94.25 169 ASN A N 1
ATOM 1401 C CA . ASN A 1 169 ? -6.270 6.911 0.859 1.00 94.25 169 ASN A CA 1
ATOM 1402 C C . ASN A 1 169 ? -6.221 5.518 1.504 1.00 94.25 169 ASN A C 1
ATOM 1404 O O . ASN A 1 169 ? -7.223 5.028 2.020 1.00 94.25 169 ASN A O 1
ATOM 1408 N N . ALA A 1 170 ? -5.067 4.852 1.455 1.00 93.88 170 ALA A N 1
ATOM 1409 C CA . ALA A 1 170 ? -4.867 3.534 2.046 1.00 93.88 170 ALA A CA 1
ATOM 1410 C C . ALA A 1 170 ? -5.019 3.580 3.569 1.00 93.88 170 ALA A C 1
ATOM 1412 O O . ALA A 1 170 ? -5.700 2.730 4.145 1.00 93.88 170 ALA A O 1
ATOM 1413 N N . LYS A 1 171 ? -4.431 4.601 4.204 1.00 94.62 171 LYS A N 1
ATOM 1414 C CA . LYS A 1 171 ? -4.561 4.845 5.638 1.00 94.62 171 LYS A CA 1
ATOM 1415 C C . LYS A 1 171 ? -6.027 5.023 6.025 1.00 94.62 171 LYS A C 1
ATOM 1417 O O . LYS A 1 171 ? -6.515 4.277 6.866 1.00 94.62 171 LYS A O 1
ATOM 1422 N N . GLU A 1 172 ? -6.740 5.937 5.370 1.00 94.75 172 GLU A N 1
ATOM 1423 C CA . GLU A 1 172 ? -8.156 6.196 5.657 1.00 94.75 172 GLU A CA 1
ATOM 1424 C C . GLU A 1 172 ? -9.022 4.938 5.475 1.00 94.75 172 GLU A C 1
ATOM 1426 O O . GLU A 1 172 ? -9.829 4.595 6.338 1.00 94.75 172 GLU A O 1
ATOM 1431 N N . LYS A 1 173 ? -8.817 4.193 4.382 1.00 94.19 173 LYS A N 1
ATOM 1432 C CA . LYS A 1 173 ? -9.534 2.938 4.121 1.00 94.19 173 LYS A CA 1
ATOM 1433 C C . LYS A 1 173 ? -9.315 1.892 5.218 1.00 94.19 173 LYS A C 1
ATOM 1435 O O . LYS A 1 173 ? -10.275 1.243 5.632 1.00 94.19 173 LYS A O 1
ATOM 1440 N N . LEU A 1 174 ? -8.076 1.719 5.685 1.00 93.75 174 LEU A N 1
ATOM 1441 C CA . LEU A 1 174 ? -7.759 0.788 6.771 1.00 93.75 174 LEU A CA 1
ATOM 1442 C C . LEU A 1 174 ? -8.398 1.230 8.093 1.00 93.75 174 LEU A C 1
ATOM 1444 O O . LEU A 1 174 ? -8.979 0.400 8.792 1.00 93.75 174 LEU A O 1
ATOM 1448 N N . GLU A 1 175 ? -8.345 2.524 8.414 1.00 93.69 175 GLU A N 1
ATOM 1449 C CA . GLU A 1 175 ? -8.985 3.081 9.611 1.00 93.69 175 GLU A CA 1
ATOM 1450 C C . GLU A 1 175 ? -10.502 2.864 9.598 1.00 93.69 175 GLU A C 1
ATOM 1452 O O . GLU A 1 175 ? -11.064 2.345 10.567 1.00 93.69 175 GLU A O 1
ATOM 1457 N N . ASN A 1 176 ? -11.157 3.181 8.480 1.00 93.12 176 ASN A N 1
ATOM 1458 C CA . ASN A 1 176 ? -12.594 2.982 8.310 1.00 93.12 176 ASN A CA 1
ATOM 1459 C C . ASN A 1 176 ? -12.974 1.505 8.436 1.00 93.12 176 ASN A C 1
ATOM 1461 O O . ASN A 1 176 ? -13.933 1.178 9.132 1.00 93.12 176 ASN A O 1
ATOM 1465 N N . LYS A 1 177 ? -12.175 0.592 7.869 1.00 90.88 177 LYS A N 1
ATOM 1466 C CA . LYS A 1 177 ? -12.436 -0.848 7.980 1.00 90.88 177 LYS A CA 1
ATOM 1467 C C . LYS A 1 177 ? -12.367 -1.348 9.427 1.00 90.88 177 LYS A C 1
ATOM 1469 O O . LYS A 1 177 ? -13.193 -2.162 9.839 1.00 90.88 177 LYS A O 1
ATOM 1474 N N . VAL A 1 178 ? -11.412 -0.856 10.220 1.00 90.75 178 VAL A N 1
ATOM 1475 C CA . VAL A 1 178 ? -11.336 -1.175 11.657 1.00 90.75 178 VAL A CA 1
ATOM 1476 C C . VAL A 1 178 ? -12.575 -0.659 12.393 1.00 90.75 178 VAL A C 1
ATOM 1478 O O . VAL A 1 178 ? -13.139 -1.384 13.214 1.00 90.75 178 VAL A O 1
ATOM 1481 N N . CYS A 1 179 ? -13.031 0.556 12.082 1.00 88.06 179 CYS A N 1
ATOM 1482 C CA . CYS A 1 179 ? -14.260 1.118 12.645 1.00 88.06 179 CYS A CA 1
ATOM 1483 C C . CYS A 1 179 ? -15.501 0.291 12.275 1.00 88.06 179 CYS A C 1
ATOM 1485 O O . CYS A 1 179 ? -16.296 -0.032 13.158 1.00 88.06 179 CYS A O 1
ATOM 1487 N N . ASP A 1 180 ? -15.641 -0.118 11.012 1.00 89.44 180 ASP A N 1
ATOM 1488 C CA . ASP A 1 180 ? -16.755 -0.953 10.546 1.00 89.44 180 ASP A CA 1
ATOM 1489 C C . ASP A 1 180 ? -16.824 -2.280 11.309 1.00 89.44 180 ASP A C 1
ATOM 1491 O O . ASP A 1 180 ? -17.895 -2.729 11.723 1.00 89.44 180 ASP A O 1
ATOM 1495 N N . TYR A 1 181 ? -15.669 -2.900 11.551 1.00 87.12 181 TYR A N 1
ATOM 1496 C CA . TYR A 1 181 ? -15.572 -4.121 12.343 1.00 87.12 181 TYR A CA 1
ATOM 1497 C C . TYR A 1 181 ? -15.862 -3.906 13.831 1.00 87.12 181 TYR A C 1
ATOM 1499 O O . TYR A 1 181 ? -16.464 -4.782 14.441 1.00 87.12 181 TYR A O 1
ATOM 1507 N N . LEU A 1 182 ? -15.492 -2.763 14.416 1.00 82.06 182 LEU A N 1
ATOM 1508 C CA . LEU A 1 182 ? -15.851 -2.433 15.802 1.00 82.06 182 LEU A CA 1
ATOM 1509 C C . LEU A 1 182 ? -17.363 -2.235 15.981 1.00 82.06 182 LEU A C 1
ATOM 1511 O O . LEU A 1 182 ? -17.913 -2.602 17.018 1.00 82.06 182 LEU A O 1
ATOM 1515 N N . LEU A 1 183 ? -18.035 -1.653 14.986 1.00 80.62 183 LEU A N 1
ATOM 1516 C CA . LEU A 1 183 ? -19.482 -1.425 15.015 1.00 80.62 183 LEU A CA 1
ATOM 1517 C C . LEU A 1 183 ? -20.280 -2.692 14.693 1.00 80.62 183 LEU A C 1
ATOM 1519 O O . LEU A 1 183 ? -21.428 -2.843 15.123 1.00 80.62 183 LEU A O 1
ATOM 1523 N N . ASN A 1 184 ? -19.688 -3.614 13.937 1.00 78.94 184 ASN A N 1
ATOM 1524 C CA . ASN A 1 184 ? -20.332 -4.856 13.564 1.00 78.94 184 ASN A CA 1
ATOM 1525 C C . ASN A 1 184 ? -20.080 -5.948 14.607 1.00 78.94 184 ASN A C 1
ATOM 1527 O O . ASN A 1 184 ? -19.025 -6.573 14.651 1.00 78.94 184 ASN A O 1
ATOM 1531 N N . ASN A 1 185 ? -21.135 -6.274 15.352 1.00 69.19 185 ASN A N 1
ATOM 1532 C CA . ASN A 1 185 ? -21.154 -7.327 16.365 1.00 69.19 185 ASN A CA 1
ATOM 1533 C C . ASN A 1 185 ? -20.666 -8.700 15.852 1.00 69.19 185 ASN A C 1
ATOM 1535 O O . ASN A 1 185 ? -20.362 -9.570 16.654 1.00 69.19 185 ASN A O 1
ATOM 1539 N N . HIS A 1 186 ? -20.599 -8.980 14.550 1.00 78.69 186 HIS A N 1
ATOM 1540 C CA . HIS A 1 186 ? -20.030 -10.246 14.066 1.00 78.69 186 HIS A CA 1
ATOM 1541 C C . HIS A 1 186 ? -18.531 -10.380 14.365 1.00 78.69 186 HIS A C 1
ATOM 1543 O O . HIS A 1 186 ? -18.056 -11.498 14.567 1.00 78.69 186 HIS A O 1
ATOM 1549 N N . TYR A 1 187 ? -17.812 -9.262 14.450 1.00 78.12 187 TYR A N 1
ATOM 1550 C CA . TYR A 1 187 ? -16.372 -9.227 14.653 1.00 78.12 187 TYR A CA 1
ATOM 1551 C C . TYR A 1 187 ? -16.067 -8.826 16.101 1.00 78.12 187 TYR A C 1
ATOM 1553 O O . TYR A 1 187 ? -16.661 -7.910 16.656 1.00 78.12 187 TYR A O 1
ATOM 1561 N N . GLY A 1 188 ? -15.190 -9.583 16.761 1.00 83.31 188 GLY A N 1
ATOM 1562 C CA . GLY A 1 188 ? -14.789 -9.332 18.149 1.00 83.31 188 GLY A CA 1
ATOM 1563 C C . GLY A 1 188 ? -13.420 -8.667 18.236 1.00 83.31 188 GLY A C 1
ATOM 1564 O O . GLY A 1 188 ? -12.667 -8.635 17.260 1.00 83.31 188 GLY A O 1
ATOM 1565 N N . SER A 1 189 ? -13.031 -8.217 19.430 1.00 88.69 189 SER A N 1
ATOM 1566 C CA . SER A 1 189 ? -11.734 -7.555 19.627 1.00 88.69 189 SER A CA 1
ATOM 1567 C C . SER A 1 189 ? -10.542 -8.446 19.237 1.00 88.69 189 SER A C 1
ATOM 1569 O O . SER A 1 189 ? -9.537 -7.956 18.732 1.00 88.69 189 SER A O 1
ATOM 1571 N N . GLN A 1 190 ? -10.657 -9.766 19.426 1.00 88.75 190 GLN A N 1
ATOM 1572 C CA . GLN A 1 190 ? -9.627 -10.730 19.016 1.00 88.75 190 GLN A CA 1
ATOM 1573 C C . GLN A 1 190 ? -9.485 -10.840 17.494 1.00 88.75 190 GLN A C 1
ATOM 1575 O O . GLN A 1 190 ? -8.372 -11.017 17.003 1.00 88.75 190 GLN A O 1
ATOM 1580 N N . TYR A 1 191 ? -10.591 -10.718 16.752 1.00 91.38 191 TYR A N 1
ATOM 1581 C CA . TYR A 1 191 ? -10.559 -10.720 15.290 1.00 91.38 191 TYR A CA 1
ATOM 1582 C C . TYR A 1 191 ? -9.787 -9.510 14.776 1.00 91.38 191 TYR A C 1
ATOM 1584 O O . TYR A 1 191 ? -8.886 -9.670 13.964 1.00 91.38 191 TYR A O 1
ATOM 1592 N N . LEU A 1 192 ? -10.079 -8.322 15.311 1.00 91.88 192 LEU A N 1
ATOM 1593 C CA . LEU A 1 192 ? -9.397 -7.083 14.941 1.00 91.88 192 LEU A CA 1
ATOM 1594 C C . LEU A 1 192 ? -7.890 -7.129 15.203 1.00 91.88 192 LEU A C 1
ATOM 1596 O O . LEU A 1 192 ? -7.116 -6.739 14.334 1.00 91.88 192 LEU A O 1
ATOM 1600 N N . ILE A 1 193 ? -7.474 -7.663 16.357 1.00 92.69 193 ILE A N 1
ATOM 1601 C CA . ILE A 1 193 ? -6.050 -7.870 16.665 1.00 92.69 193 ILE A CA 1
ATOM 1602 C C . ILE A 1 193 ? -5.405 -8.771 15.606 1.00 92.69 193 ILE A C 1
ATOM 1604 O O . ILE A 1 193 ? -4.359 -8.435 15.060 1.00 92.69 193 ILE A O 1
ATOM 1608 N N . LYS A 1 194 ? -6.030 -9.913 15.290 1.00 93.31 194 LYS A N 1
ATOM 1609 C CA . LYS A 1 194 ? -5.490 -10.862 14.306 1.00 93.31 194 LYS A CA 1
ATOM 1610 C C . LYS A 1 194 ? -5.516 -10.327 12.879 1.00 93.31 194 LYS A C 1
ATOM 1612 O O . LYS A 1 194 ? -4.617 -10.643 12.109 1.00 93.31 194 LYS A O 1
ATOM 1617 N N . PHE A 1 195 ? -6.518 -9.526 12.539 1.00 94.44 195 PHE A N 1
ATOM 1618 C CA . PHE A 1 195 ? -6.627 -8.861 11.250 1.00 94.44 195 PHE A CA 1
ATOM 1619 C C . PHE A 1 195 ? -5.488 -7.855 11.057 1.00 94.44 195 PHE A C 1
ATOM 1621 O O . PHE A 1 195 ? -4.764 -7.965 10.073 1.00 94.44 195 PHE A O 1
ATOM 1628 N N . LEU A 1 196 ? -5.278 -6.936 12.008 1.00 95.94 196 LEU A N 1
ATOM 1629 C CA . LEU A 1 196 ? -4.195 -5.948 11.925 1.00 95.94 196 LEU A CA 1
ATOM 1630 C C . LEU A 1 196 ? -2.814 -6.611 11.906 1.00 95.94 196 LEU A C 1
ATOM 1632 O O . LEU A 1 196 ? -1.998 -6.270 11.049 1.00 95.94 196 LEU A O 1
ATOM 1636 N N . GLN A 1 197 ? -2.605 -7.631 12.745 1.00 95.06 197 GLN A N 1
ATOM 1637 C CA . GLN A 1 197 ? -1.370 -8.412 12.739 1.00 95.06 197 GLN A CA 1
ATOM 1638 C C . GLN A 1 197 ? -1.137 -9.073 11.372 1.00 95.06 197 GLN A C 1
ATOM 1640 O O . GLN A 1 197 ? -0.048 -8.983 10.816 1.00 95.06 197 GLN A O 1
ATOM 1645 N N . GLY A 1 198 ? -2.173 -9.682 10.785 1.00 95.06 198 GLY A N 1
ATOM 1646 C CA . GLY A 1 198 ? -2.077 -10.294 9.462 1.00 95.06 198 GLY A CA 1
ATOM 1647 C C . GLY A 1 198 ? -1.809 -9.282 8.343 1.00 95.06 198 GLY A C 1
ATOM 1648 O O . GLY A 1 198 ? -1.017 -9.567 7.447 1.00 95.06 198 GLY A O 1
ATOM 1649 N N . VAL A 1 199 ? -2.415 -8.090 8.399 1.00 96.06 199 VAL A N 1
ATOM 1650 C CA . VAL A 1 199 ? -2.131 -6.993 7.456 1.00 96.06 199 VAL A CA 1
ATOM 1651 C C . VAL A 1 199 ? -0.665 -6.569 7.560 1.00 96.06 199 VAL A C 1
ATOM 1653 O O . VAL A 1 199 ? 0.024 -6.474 6.544 1.00 96.06 199 VAL A O 1
ATOM 1656 N N . LYS A 1 200 ? -0.166 -6.370 8.784 1.00 95.88 200 LYS A N 1
ATOM 1657 C CA . LYS A 1 200 ? 1.233 -6.029 9.051 1.00 95.88 200 LYS A CA 1
ATOM 1658 C C . LYS A 1 200 ? 2.193 -7.099 8.528 1.00 95.88 200 LYS A C 1
ATOM 1660 O O . LYS A 1 200 ? 3.138 -6.771 7.813 1.00 95.88 200 LYS A O 1
ATOM 1665 N N . ASP A 1 201 ? 1.937 -8.370 8.835 1.00 95.00 201 ASP A N 1
ATOM 1666 C CA . ASP A 1 201 ? 2.754 -9.499 8.377 1.00 95.00 201 ASP A CA 1
ATOM 1667 C C . ASP A 1 201 ? 2.777 -9.582 6.845 1.00 95.00 201 ASP A C 1
ATOM 1669 O O . ASP A 1 201 ? 3.829 -9.827 6.243 1.00 95.00 201 ASP A O 1
ATOM 1673 N N . LYS A 1 202 ? 1.638 -9.311 6.193 1.00 94.56 202 LYS A N 1
ATOM 1674 C CA . LYS A 1 202 ? 1.544 -9.275 4.732 1.00 94.56 202 LYS A CA 1
ATOM 1675 C C . LYS A 1 202 ? 2.379 -8.143 4.136 1.00 94.56 202 LYS A C 1
ATOM 1677 O O . LYS A 1 202 ? 3.157 -8.400 3.217 1.00 94.56 202 LYS A O 1
ATOM 1682 N N . PHE A 1 203 ? 2.266 -6.926 4.664 1.00 95.75 203 PHE A N 1
ATOM 1683 C CA . PHE A 1 203 ? 3.067 -5.790 4.202 1.00 95.75 203 PHE A CA 1
ATOM 1684 C C . PHE A 1 203 ? 4.565 -6.008 4.433 1.00 95.75 203 PHE A C 1
ATOM 1686 O O . PHE A 1 203 ? 5.349 -5.762 3.522 1.00 95.75 203 PHE A O 1
ATOM 1693 N N . ASN A 1 204 ? 4.971 -6.552 5.584 1.00 95.81 204 ASN A N 1
ATOM 1694 C CA . ASN A 1 204 ? 6.373 -6.887 5.857 1.00 95.81 204 ASN A CA 1
ATOM 1695 C C . ASN A 1 204 ? 6.913 -7.964 4.907 1.00 95.81 204 ASN A C 1
ATOM 1697 O O . ASN A 1 204 ? 8.020 -7.835 4.390 1.00 95.81 204 ASN A O 1
ATOM 1701 N N . SER A 1 205 ? 6.124 -9.005 4.631 1.00 94.56 205 SER A N 1
ATOM 1702 C CA . SER A 1 205 ? 6.514 -10.058 3.683 1.00 94.56 205 SER A CA 1
ATOM 1703 C C . SER A 1 205 ? 6.720 -9.495 2.275 1.00 94.56 205 SER A C 1
ATOM 1705 O O . SER A 1 205 ? 7.655 -9.871 1.575 1.00 94.56 205 SER A O 1
ATOM 1707 N N . GLN A 1 206 ? 5.856 -8.569 1.858 1.00 92.19 206 GLN A N 1
ATOM 1708 C CA . GLN A 1 206 ? 5.950 -7.910 0.556 1.00 92.19 206 GLN A CA 1
ATOM 1709 C C . GLN A 1 206 ? 7.122 -6.935 0.485 1.00 92.19 206 GLN A C 1
ATOM 1711 O O . GLN A 1 206 ? 7.824 -6.894 -0.522 1.00 92.19 206 GLN A O 1
ATOM 1716 N N . LEU A 1 207 ? 7.358 -6.186 1.560 1.00 94.19 207 LEU A N 1
ATOM 1717 C CA . LEU A 1 207 ? 8.509 -5.308 1.683 1.00 94.19 207 LEU A CA 1
ATOM 1718 C C . LEU A 1 207 ? 9.814 -6.101 1.539 1.00 94.19 207 LEU A C 1
ATOM 1720 O O . LEU A 1 207 ? 10.659 -5.720 0.737 1.00 94.19 207 LEU A O 1
ATOM 1724 N N . ALA A 1 208 ? 9.934 -7.242 2.223 1.00 93.50 208 ALA A N 1
ATOM 1725 C CA . ALA A 1 208 ? 11.106 -8.109 2.127 1.00 93.50 208 ALA A CA 1
ATOM 1726 C C . ALA A 1 208 ? 11.341 -8.641 0.701 1.00 93.50 208 ALA A C 1
ATOM 1728 O O . ALA A 1 208 ? 12.485 -8.743 0.264 1.00 93.50 208 ALA A O 1
ATOM 1729 N N . LEU A 1 209 ? 10.273 -8.950 -0.049 1.00 91.81 209 LEU A N 1
ATOM 1730 C CA . LEU A 1 209 ? 10.387 -9.340 -1.460 1.00 91.81 209 LEU A CA 1
ATOM 1731 C C . LEU A 1 209 ? 10.928 -8.194 -2.324 1.00 91.81 209 LEU A C 1
ATOM 1733 O O . LEU A 1 209 ? 11.850 -8.410 -3.105 1.00 91.81 209 LEU A O 1
ATOM 1737 N N . LEU A 1 210 ? 10.403 -6.977 -2.160 1.00 90.94 210 LEU A N 1
ATOM 1738 C CA . LEU A 1 210 ? 10.866 -5.804 -2.910 1.00 90.94 210 LEU A CA 1
ATOM 1739 C C . LEU A 1 210 ? 12.305 -5.417 -2.554 1.00 90.94 210 LEU A C 1
ATOM 1741 O O . LEU A 1 210 ? 13.073 -5.023 -3.427 1.00 90.94 210 LEU A O 1
ATOM 1745 N N . GLU A 1 211 ? 12.681 -5.536 -1.282 1.00 89.00 211 GLU A N 1
ATOM 1746 C CA . GLU A 1 211 ? 14.046 -5.278 -0.821 1.00 89.00 211 GLU A CA 1
ATOM 1747 C C . GLU A 1 211 ? 15.025 -6.329 -1.350 1.00 89.00 211 GLU A C 1
ATOM 1749 O O . GLU A 1 211 ? 16.136 -5.972 -1.737 1.00 89.00 211 GLU A O 1
ATOM 1754 N N . LYS A 1 212 ? 14.594 -7.591 -1.468 1.00 88.69 212 LYS A N 1
ATOM 1755 C CA . LYS A 1 212 ? 15.373 -8.641 -2.131 1.00 88.69 212 LYS A CA 1
ATOM 1756 C C . LYS A 1 212 ? 15.551 -8.371 -3.629 1.00 88.69 212 LYS A C 1
ATOM 1758 O O . LYS A 1 212 ? 16.665 -8.431 -4.134 1.00 88.69 212 LYS A O 1
ATOM 1763 N N . GLU A 1 213 ? 14.481 -8.016 -4.342 1.00 85.88 213 GLU A N 1
ATOM 1764 C CA . GLU A 1 213 ? 14.574 -7.629 -5.761 1.00 85.88 213 GLU A CA 1
ATOM 1765 C C . GLU A 1 213 ? 15.517 -6.430 -5.968 1.00 85.88 213 GLU A C 1
ATOM 1767 O O . GLU A 1 213 ? 16.226 -6.351 -6.973 1.00 85.88 213 GLU A O 1
ATOM 1772 N N . ALA A 1 214 ? 15.546 -5.496 -5.012 1.00 81.44 214 ALA A N 1
ATOM 1773 C CA . ALA A 1 214 ? 16.473 -4.372 -5.028 1.00 81.44 214 ALA A CA 1
ATOM 1774 C C . ALA A 1 214 ? 17.923 -4.800 -4.737 1.00 81.44 214 ALA A C 1
ATOM 1776 O O . ALA A 1 214 ? 18.834 -4.315 -5.406 1.00 81.44 214 ALA A O 1
ATOM 1777 N N . SER A 1 215 ? 18.156 -5.708 -3.778 1.00 74.81 215 SER A N 1
ATOM 1778 C CA . SER A 1 215 ? 19.503 -6.204 -3.452 1.00 74.81 215 SER A CA 1
ATOM 1779 C C . SER A 1 215 ? 20.110 -7.050 -4.562 1.00 74.81 215 SER A C 1
ATOM 1781 O O . SER A 1 215 ? 21.312 -6.972 -4.804 1.00 74.81 215 SER A O 1
ATOM 1783 N N . ASP A 1 216 ? 19.273 -7.812 -5.264 1.00 82.94 216 ASP A N 1
ATOM 1784 C CA . ASP A 1 216 ? 19.676 -8.648 -6.396 1.00 82.94 216 ASP A CA 1
ATOM 1785 C C . ASP A 1 216 ? 20.007 -7.803 -7.641 1.00 82.94 216 ASP A C 1
ATOM 1787 O O . ASP A 1 216 ? 20.413 -8.346 -8.668 1.00 82.94 216 ASP A O 1
ATOM 1791 N N . LYS A 1 217 ? 19.834 -6.472 -7.562 1.00 82.19 217 LYS A N 1
ATOM 1792 C CA . LYS A 1 217 ? 20.094 -5.497 -8.630 1.00 82.19 217 LYS A CA 1
ATOM 1793 C C . LYS A 1 217 ? 19.442 -5.856 -9.960 1.00 82.19 217 LYS A C 1
ATOM 1795 O O . LYS A 1 217 ? 19.889 -5.392 -11.001 1.00 82.19 217 LYS A O 1
ATOM 1800 N N . THR A 1 218 ? 18.367 -6.642 -9.950 1.00 81.75 218 THR A N 1
ATOM 1801 C CA . THR A 1 218 ? 17.798 -7.223 -11.173 1.00 81.75 218 THR A CA 1
ATOM 1802 C C . THR A 1 218 ? 17.448 -6.139 -12.191 1.00 81.75 218 THR A C 1
ATOM 1804 O O . THR A 1 218 ? 17.874 -6.199 -13.338 1.00 81.75 218 THR A O 1
ATOM 1807 N N . TRP A 1 219 ? 16.754 -5.093 -11.738 1.00 85.94 219 TRP A N 1
ATOM 1808 C CA . TRP A 1 219 ? 16.333 -3.979 -12.590 1.00 85.94 219 TRP A CA 1
ATOM 1809 C C . TRP A 1 219 ? 17.432 -2.948 -12.853 1.00 85.94 219 TRP A C 1
ATOM 1811 O O . TRP A 1 219 ? 17.372 -2.256 -13.860 1.00 85.94 219 TRP A O 1
ATOM 1821 N N . GLU A 1 220 ? 18.404 -2.812 -11.946 1.00 88.56 220 GLU A N 1
ATOM 1822 C CA . GLU A 1 220 ? 19.560 -1.923 -12.141 1.00 88.56 220 GLU A CA 1
ATOM 1823 C C . GLU A 1 220 ? 20.484 -2.506 -13.216 1.00 88.56 220 GLU A C 1
ATOM 1825 O O . GLU A 1 220 ? 20.810 -1.817 -14.172 1.00 88.56 220 GLU A O 1
ATOM 1830 N N . SER A 1 221 ? 20.792 -3.805 -13.127 1.00 90.62 221 SER A N 1
ATOM 1831 C CA . SER A 1 221 ? 21.540 -4.538 -14.152 1.00 90.62 221 SER A CA 1
ATOM 1832 C C . SER A 1 221 ? 20.823 -4.494 -15.496 1.00 90.62 221 SER A C 1
ATOM 1834 O O . SER A 1 221 ? 21.450 -4.196 -16.502 1.00 90.62 221 SER A O 1
ATOM 1836 N N . GLU A 1 222 ? 19.508 -4.735 -15.532 1.00 90.62 222 GLU A N 1
ATOM 1837 C CA . GLU A 1 222 ? 18.750 -4.678 -16.787 1.00 90.62 222 GLU A CA 1
ATOM 1838 C C . GLU A 1 222 ? 18.741 -3.264 -17.398 1.00 90.62 222 GLU A C 1
ATOM 1840 O O . GLU A 1 222 ? 18.892 -3.116 -18.611 1.00 90.62 222 GLU A O 1
ATOM 1845 N N . GLU A 1 223 ? 18.604 -2.217 -16.574 1.00 92.81 223 GLU A N 1
ATOM 1846 C CA . GLU A 1 223 ? 18.700 -0.820 -17.016 1.00 92.81 223 GLU A CA 1
ATOM 1847 C C . GLU A 1 223 ? 20.083 -0.512 -17.611 1.00 92.81 223 GLU A C 1
ATOM 1849 O O . GLU A 1 223 ? 20.152 0.058 -18.707 1.00 92.81 223 GLU A O 1
ATOM 1854 N N . ASP A 1 224 ? 21.151 -0.913 -16.916 1.00 93.75 224 ASP A N 1
ATOM 1855 C CA . ASP A 1 224 ? 22.547 -0.669 -17.289 1.00 93.75 224 ASP A CA 1
ATOM 1856 C C . ASP A 1 224 ? 22.958 -1.452 -18.542 1.00 93.75 224 ASP A C 1
ATOM 1858 O O . ASP A 1 224 ? 23.529 -0.871 -19.468 1.00 93.75 224 ASP A O 1
ATOM 1862 N N . ASP A 1 225 ? 22.615 -2.740 -18.622 1.00 95.12 225 ASP A N 1
ATOM 1863 C CA . ASP A 1 225 ? 22.915 -3.606 -19.767 1.00 95.12 225 ASP A CA 1
ATOM 1864 C C . ASP A 1 225 ? 22.252 -3.066 -21.041 1.00 95.12 225 ASP A C 1
ATOM 1866 O O . ASP A 1 225 ? 22.877 -2.963 -22.102 1.00 95.12 225 ASP A O 1
ATOM 1870 N N . LYS A 1 226 ? 20.986 -2.645 -20.935 1.00 95.88 226 LYS A N 1
ATOM 1871 C CA . LYS A 1 226 ? 20.244 -2.062 -22.060 1.00 95.88 226 LYS A CA 1
ATOM 1872 C C . LYS A 1 226 ? 20.747 -0.674 -22.433 1.00 95.88 226 LYS A C 1
ATOM 1874 O O . LYS A 1 226 ? 20.789 -0.330 -23.616 1.00 95.88 226 LYS A O 1
ATOM 1879 N N . LEU A 1 227 ? 21.187 0.120 -21.460 1.00 95.12 227 LEU A N 1
ATOM 1880 C CA . LEU A 1 227 ? 21.816 1.408 -21.736 1.00 95.12 227 LEU A CA 1
ATOM 1881 C C . LEU A 1 227 ? 23.175 1.234 -22.432 1.00 95.12 227 LEU A C 1
ATOM 1883 O O . LEU A 1 227 ? 23.502 1.998 -23.343 1.00 95.12 227 LEU A O 1
ATOM 1887 N N . ALA A 1 228 ? 23.952 0.222 -22.047 1.00 96.50 228 ALA A N 1
ATOM 1888 C CA . ALA A 1 228 ? 25.201 -0.134 -22.710 1.00 96.50 228 ALA A CA 1
ATOM 1889 C C . ALA A 1 228 ? 24.960 -0.587 -24.160 1.00 96.50 228 ALA A C 1
ATOM 1891 O O . ALA A 1 228 ? 25.665 -0.132 -25.061 1.00 96.50 228 ALA A O 1
ATOM 1892 N N . GLU A 1 229 ? 23.923 -1.395 -24.406 1.00 96.12 229 GLU A N 1
ATOM 1893 C CA . GLU A 1 229 ? 23.492 -1.800 -25.751 1.00 96.12 229 GLU A CA 1
ATOM 1894 C C . GLU A 1 229 ? 23.104 -0.584 -26.618 1.00 96.12 229 GLU A C 1
ATOM 1896 O O . GLU A 1 229 ? 23.540 -0.473 -27.768 1.00 96.12 229 GLU A O 1
ATOM 1901 N N . TYR A 1 230 ? 22.363 0.383 -26.062 1.00 97.00 230 TYR A N 1
ATOM 1902 C CA . TYR A 1 230 ? 22.053 1.651 -26.735 1.00 97.00 230 TYR A CA 1
ATOM 1903 C C . TYR A 1 230 ? 23.318 2.449 -27.088 1.00 97.00 230 TYR A C 1
ATOM 1905 O O . TYR A 1 230 ? 23.475 2.893 -28.229 1.00 97.00 230 TYR A O 1
ATOM 1913 N N . ASN A 1 231 ? 24.234 2.615 -26.129 1.00 95.69 231 ASN A N 1
ATOM 1914 C CA . ASN A 1 231 ? 25.465 3.379 -26.331 1.00 95.69 231 ASN A CA 1
ATOM 1915 C C . ASN A 1 231 ? 26.361 2.724 -27.390 1.00 95.69 231 ASN A C 1
ATOM 1917 O O . ASN A 1 231 ? 26.885 3.419 -28.259 1.00 95.69 231 ASN A O 1
ATOM 1921 N N . ASN A 1 232 ? 26.482 1.395 -27.364 1.00 96.88 232 ASN A N 1
ATOM 1922 C CA . ASN A 1 232 ? 27.242 0.638 -28.353 1.00 96.88 232 ASN A CA 1
ATOM 1923 C C . ASN A 1 232 ? 26.674 0.826 -29.767 1.00 96.88 232 ASN A C 1
ATOM 1925 O O . ASN A 1 232 ? 27.416 1.153 -30.693 1.00 96.88 232 ASN A O 1
ATOM 1929 N 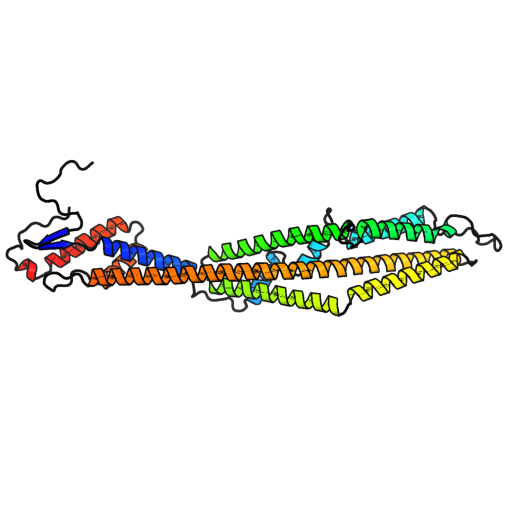N . ASN A 1 233 ? 25.352 0.712 -29.934 1.00 95.44 233 ASN A N 1
ATOM 1930 C CA . ASN A 1 233 ? 24.714 0.960 -31.227 1.00 95.44 233 ASN A CA 1
ATOM 1931 C C . ASN A 1 233 ? 24.901 2.414 -31.696 1.00 95.44 233 ASN A C 1
ATOM 1933 O O . ASN A 1 233 ? 25.220 2.643 -32.861 1.00 95.44 233 ASN A O 1
ATOM 1937 N N . CYS A 1 234 ? 24.813 3.403 -30.799 1.00 94.00 234 CYS A N 1
ATOM 1938 C CA . CYS A 1 234 ? 25.119 4.801 -31.128 1.00 94.00 234 CYS A CA 1
ATOM 1939 C C . CYS A 1 234 ? 26.569 4.999 -31.606 1.00 94.00 234 CYS A C 1
ATOM 1941 O O . CYS A 1 234 ? 26.810 5.750 -32.559 1.00 94.00 234 CYS A O 1
ATOM 1943 N N . SER A 1 235 ? 27.534 4.324 -30.972 1.00 93.62 235 SER A N 1
ATOM 1944 C CA . SER A 1 235 ? 28.941 4.335 -31.384 1.00 93.62 235 SER A CA 1
ATOM 1945 C C . SER A 1 235 ? 29.135 3.708 -32.766 1.00 93.62 235 SER A C 1
ATOM 1947 O O . SER A 1 235 ? 29.799 4.312 -33.609 1.00 93.62 235 SER A O 1
ATOM 1949 N N . ILE A 1 236 ? 28.494 2.568 -33.044 1.00 93.06 236 ILE A N 1
ATOM 1950 C CA . ILE A 1 236 ? 28.530 1.924 -34.367 1.00 93.06 236 ILE A CA 1
ATOM 1951 C C . ILE A 1 236 ? 27.948 2.855 -35.435 1.00 93.06 236 ILE A C 1
ATOM 1953 O O . ILE A 1 236 ? 28.576 3.062 -36.473 1.00 93.06 236 ILE A O 1
ATOM 1957 N N . ILE A 1 237 ? 26.804 3.494 -35.171 1.00 90.56 237 ILE A N 1
ATOM 1958 C CA . ILE A 1 237 ? 26.213 4.486 -36.082 1.00 90.56 237 ILE A CA 1
ATOM 1959 C C . ILE A 1 237 ? 27.190 5.643 -36.331 1.00 90.56 237 ILE A C 1
ATOM 1961 O O . ILE A 1 237 ? 27.340 6.100 -37.466 1.00 90.56 237 ILE A O 1
ATOM 1965 N N . GLN A 1 238 ? 27.913 6.093 -35.299 1.00 89.88 238 GLN A N 1
ATOM 1966 C CA . GLN A 1 238 ? 28.919 7.143 -35.453 1.00 89.88 238 GLN A CA 1
ATOM 1967 C C . GLN A 1 238 ? 30.043 6.718 -36.397 1.00 89.88 238 GLN A C 1
ATOM 1969 O O . GLN A 1 238 ? 30.489 7.518 -37.223 1.00 89.88 238 GLN A O 1
ATOM 1974 N N . GLU A 1 239 ? 30.520 5.482 -36.275 1.00 89.81 239 GLU A N 1
ATOM 1975 C CA . GLU A 1 239 ? 31.567 4.944 -37.138 1.00 89.81 239 GLU A CA 1
ATOM 1976 C C . GLU A 1 239 ? 31.077 4.744 -38.570 1.00 89.81 239 GLU A C 1
ATOM 1978 O O . GLU A 1 239 ? 31.750 5.183 -39.506 1.00 89.81 239 GLU A O 1
ATOM 1983 N N . LEU A 1 240 ? 29.890 4.155 -38.746 1.00 87.69 240 LEU A N 1
ATOM 1984 C CA . LEU A 1 240 ? 29.261 3.958 -40.050 1.00 87.69 240 LEU A CA 1
ATOM 1985 C C . LEU A 1 240 ? 29.034 5.293 -40.759 1.00 87.69 240 LEU A C 1
ATOM 1987 O O . LEU A 1 240 ? 29.351 5.408 -41.939 1.00 87.69 240 LEU A O 1
ATOM 1991 N N . SER A 1 241 ? 28.594 6.335 -40.043 1.00 83.88 241 SER A N 1
ATOM 1992 C CA . SER A 1 241 ? 28.382 7.667 -40.628 1.00 83.88 241 SER A CA 1
ATOM 1993 C C . SER A 1 241 ? 29.651 8.252 -41.267 1.00 83.88 241 SER A C 1
ATOM 1995 O O . SER A 1 241 ? 29.559 8.951 -42.278 1.00 83.88 241 SER A O 1
ATOM 1997 N N . LYS A 1 242 ? 30.836 7.914 -40.737 1.00 82.69 242 LYS A N 1
ATOM 1998 C CA . LYS A 1 242 ? 32.147 8.391 -41.212 1.00 82.69 242 LYS A CA 1
ATOM 1999 C C . LYS A 1 242 ? 32.751 7.530 -42.322 1.00 82.69 242 LYS A C 1
ATOM 2001 O O . LYS A 1 242 ? 33.652 7.997 -43.014 1.00 82.69 242 LYS A O 1
ATOM 2006 N N . ARG A 1 243 ? 32.315 6.276 -42.465 1.00 82.00 243 ARG A N 1
ATOM 2007 C CA . ARG A 1 243 ? 32.844 5.325 -43.453 1.00 82.00 243 ARG A CA 1
ATOM 2008 C C . ARG A 1 243 ? 31.954 5.285 -44.694 1.00 82.00 243 ARG A C 1
ATOM 2010 O O . ARG A 1 243 ? 30.763 5.588 -44.634 1.00 82.00 243 ARG A O 1
ATOM 2017 N N . TRP A 1 244 ? 32.543 4.916 -45.825 1.00 78.62 244 TRP A N 1
ATOM 2018 C CA . TRP A 1 244 ? 31.800 4.612 -47.046 1.00 78.62 244 TRP A CA 1
ATOM 2019 C C . TRP A 1 244 ? 31.468 3.114 -47.083 1.00 78.62 244 TRP A C 1
ATOM 2021 O O . TRP A 1 244 ? 32.331 2.291 -46.777 1.00 78.62 244 TRP A O 1
ATOM 2031 N N . SER A 1 245 ? 30.228 2.759 -47.429 1.00 80.00 245 SER A N 1
ATOM 2032 C CA . SER A 1 245 ? 29.797 1.376 -47.678 1.00 80.00 245 SER A CA 1
ATOM 2033 C C . SER A 1 245 ? 28.525 1.363 -48.526 1.00 80.00 245 SER A C 1
ATOM 2035 O O . SER A 1 245 ? 27.647 2.204 -48.338 1.00 80.00 245 SER A O 1
ATOM 2037 N N . ILE A 1 246 ? 28.390 0.365 -49.401 1.00 78.00 246 ILE A N 1
ATOM 2038 C CA . ILE A 1 246 ? 27.181 0.134 -50.210 1.00 78.00 246 ILE A CA 1
ATOM 2039 C C . ILE A 1 246 ? 25.977 -0.212 -49.314 1.00 78.00 246 ILE A C 1
ATOM 2041 O O . ILE A 1 246 ? 24.847 0.135 -49.639 1.00 78.00 246 ILE A O 1
ATOM 2045 N N . THR A 1 247 ? 26.207 -0.846 -48.160 1.00 84.12 247 THR A N 1
ATOM 2046 C CA . THR A 1 247 ? 25.156 -1.244 -47.203 1.00 84.12 247 THR A CA 1
ATOM 2047 C C . THR A 1 247 ? 24.893 -0.206 -46.112 1.00 84.12 247 THR A C 1
ATOM 2049 O O . THR A 1 247 ? 24.045 -0.431 -45.251 1.00 84.12 247 THR A O 1
ATOM 2052 N N . LYS A 1 248 ? 25.578 0.948 -46.149 1.00 86.19 248 LYS A N 1
ATOM 2053 C CA . LYS A 1 248 ? 25.617 1.934 -45.055 1.00 86.19 248 LYS A CA 1
ATOM 2054 C C . LYS A 1 248 ? 24.239 2.338 -44.538 1.00 86.19 248 LYS A C 1
ATOM 2056 O O . LYS A 1 248 ? 24.031 2.339 -43.332 1.00 86.19 248 LYS A O 1
ATOM 2061 N N . GLU A 1 249 ? 23.306 2.671 -45.428 1.00 85.88 249 GLU A N 1
ATOM 2062 C CA . GLU A 1 249 ? 21.963 3.107 -45.025 1.00 85.88 249 GLU A CA 1
ATOM 2063 C C . GLU A 1 249 ? 21.177 1.983 -44.342 1.00 85.88 249 GLU A C 1
ATOM 2065 O O . GLU A 1 249 ? 20.520 2.212 -43.328 1.00 85.88 249 GLU A O 1
ATOM 2070 N N . SER A 1 250 ? 21.269 0.759 -44.868 1.00 88.25 250 SER A N 1
ATOM 2071 C CA . SER A 1 250 ? 20.617 -0.413 -44.279 1.00 88.25 250 SER A CA 1
ATOM 2072 C C . SER A 1 250 ? 21.197 -0.738 -42.903 1.00 88.25 250 SER A C 1
ATOM 2074 O O . SER A 1 250 ? 20.445 -0.961 -41.955 1.00 88.25 250 SER A O 1
ATOM 2076 N N . ASP A 1 251 ? 22.525 -0.719 -42.775 1.00 90.50 251 ASP A N 1
ATOM 2077 C CA . ASP A 1 251 ? 23.216 -0.989 -41.512 1.00 90.50 251 ASP A CA 1
ATOM 2078 C C . ASP A 1 251 ? 22.914 0.102 -40.476 1.00 90.50 251 ASP A C 1
ATOM 2080 O O . ASP A 1 251 ? 22.651 -0.194 -39.310 1.00 90.50 251 ASP A O 1
ATOM 2084 N N . MET A 1 252 ? 22.863 1.368 -40.901 1.00 89.88 252 MET A N 1
ATOM 2085 C CA . MET A 1 252 ? 22.484 2.480 -40.031 1.00 89.88 252 MET A CA 1
ATOM 2086 C C . MET A 1 252 ? 21.034 2.396 -39.556 1.00 89.88 252 MET A C 1
ATOM 2088 O O . MET A 1 252 ? 20.786 2.635 -38.376 1.00 89.88 252 MET A O 1
ATOM 2092 N N . LYS A 1 253 ? 20.084 2.029 -40.426 1.00 91.69 253 LYS A N 1
ATOM 2093 C CA . LYS A 1 253 ? 18.685 1.795 -40.025 1.00 91.69 253 LYS A CA 1
ATOM 2094 C C . LYS A 1 253 ? 18.585 0.664 -39.009 1.00 91.69 253 LYS A C 1
ATOM 2096 O O . LYS A 1 253 ? 17.981 0.855 -37.960 1.00 91.69 253 LYS A O 1
ATOM 2101 N N . LYS A 1 254 ? 19.255 -0.463 -39.267 1.00 94.62 254 LYS A N 1
ATOM 2102 C CA . LYS A 1 254 ? 19.281 -1.608 -38.352 1.00 94.62 254 LYS A CA 1
ATOM 2103 C C . LYS A 1 254 ? 19.804 -1.219 -36.966 1.00 94.62 254 LYS A C 1
ATOM 2105 O O . LYS A 1 254 ? 19.126 -1.459 -35.972 1.00 94.62 254 LYS A O 1
ATOM 2110 N N . HIS A 1 255 ? 20.975 -0.587 -36.894 1.00 94.31 255 HIS A N 1
ATOM 2111 C CA . HIS A 1 255 ? 21.549 -0.180 -35.610 1.00 94.31 255 HIS A CA 1
ATOM 2112 C C . HIS A 1 255 ? 20.748 0.938 -34.932 1.00 94.31 255 HIS A C 1
ATOM 2114 O O . HIS A 1 255 ? 20.728 1.011 -33.706 1.00 94.31 255 HIS A O 1
ATOM 2120 N N . CYS A 1 256 ? 20.062 1.794 -35.695 1.00 94.56 256 CYS A N 1
ATOM 2121 C CA . CYS A 1 256 ? 19.140 2.782 -35.140 1.00 94.56 256 CYS A CA 1
ATOM 2122 C C . CYS A 1 256 ? 17.932 2.109 -34.473 1.00 94.56 256 CYS A C 1
ATOM 2124 O O . CYS A 1 256 ? 17.606 2.450 -33.337 1.00 94.56 256 CYS A O 1
ATOM 2126 N N . ASP A 1 257 ? 17.304 1.136 -35.134 1.00 95.50 257 ASP A N 1
ATOM 2127 C CA . ASP A 1 257 ? 16.178 0.384 -34.572 1.00 95.50 257 ASP A CA 1
ATOM 2128 C C . ASP A 1 257 ? 16.606 -0.390 -33.308 1.00 95.50 257 ASP A C 1
ATOM 2130 O O . ASP A 1 257 ? 15.912 -0.371 -32.289 1.00 95.50 257 ASP A O 1
ATOM 2134 N N . GLU A 1 258 ? 17.789 -1.018 -33.333 1.00 96.56 258 GLU A N 1
ATOM 2135 C CA . GLU A 1 258 ? 18.383 -1.691 -32.169 1.00 96.56 258 GLU A CA 1
ATOM 2136 C C . GLU A 1 258 ? 18.680 -0.706 -31.025 1.00 96.56 258 GLU A C 1
ATOM 2138 O O . GLU A 1 258 ? 18.343 -0.987 -29.872 1.00 96.56 258 GLU A O 1
ATOM 2143 N N . ALA A 1 259 ? 19.226 0.480 -31.325 1.00 96.31 259 ALA A N 1
ATOM 2144 C CA . ALA A 1 259 ? 19.462 1.528 -30.334 1.00 96.31 259 ALA A CA 1
ATOM 2145 C C . ALA A 1 259 ? 18.153 1.994 -29.681 1.00 96.31 259 ALA A C 1
ATOM 2147 O O . ALA A 1 259 ? 18.051 2.030 -28.455 1.00 96.31 259 ALA A O 1
ATOM 2148 N N . LEU A 1 260 ? 17.134 2.332 -30.475 1.00 96.75 260 LEU A N 1
ATOM 2149 C CA . LEU A 1 260 ? 15.849 2.820 -29.966 1.00 96.75 260 LEU A CA 1
ATOM 2150 C C . LEU A 1 260 ? 15.120 1.756 -29.140 1.00 96.75 260 LEU A C 1
ATOM 2152 O O . LEU A 1 260 ? 14.547 2.071 -28.093 1.00 96.75 260 LEU A O 1
ATOM 2156 N N . LYS A 1 261 ? 15.199 0.485 -29.551 1.00 96.88 261 LYS A N 1
ATOM 2157 C CA . LYS A 1 261 ? 14.685 -0.641 -28.769 1.00 96.88 261 LYS A CA 1
ATOM 2158 C C . LYS A 1 261 ? 15.412 -0.777 -27.429 1.00 96.88 261 LYS A C 1
ATOM 2160 O O . LYS A 1 261 ? 14.748 -0.832 -26.396 1.00 96.88 261 LYS A O 1
ATOM 2165 N N . ALA A 1 262 ? 16.744 -0.782 -27.432 1.00 96.44 262 ALA A N 1
ATOM 2166 C CA . ALA A 1 262 ? 17.542 -0.876 -26.211 1.00 96.44 262 ALA A CA 1
ATOM 2167 C C . ALA A 1 262 ? 17.270 0.302 -25.257 1.00 96.44 262 ALA A C 1
ATOM 2169 O O . ALA A 1 262 ? 17.101 0.110 -24.054 1.00 96.44 262 ALA A O 1
ATOM 2170 N N . LEU A 1 263 ? 17.119 1.516 -25.794 1.00 96.88 263 LEU A N 1
ATOM 2171 C CA . LEU A 1 263 ? 16.764 2.705 -25.020 1.00 96.88 263 LEU A CA 1
ATOM 2172 C C . LEU A 1 263 ? 15.379 2.583 -24.368 1.00 96.88 263 LEU A C 1
ATOM 2174 O O . LEU A 1 263 ? 15.222 2.887 -23.184 1.00 96.88 263 LEU A O 1
ATOM 2178 N N . LYS A 1 264 ? 14.380 2.117 -25.129 1.00 96.50 264 LYS A N 1
ATOM 2179 C CA . LYS A 1 264 ? 13.026 1.854 -24.624 1.00 96.50 264 LYS A CA 1
ATOM 2180 C C . LYS A 1 264 ? 13.059 0.879 -23.451 1.00 96.50 264 LYS A C 1
ATOM 2182 O O . LYS A 1 264 ? 12.432 1.141 -22.425 1.00 96.50 264 LYS A O 1
ATOM 2187 N N . ASP A 1 265 ? 13.773 -0.229 -23.613 1.00 95.69 265 ASP A N 1
ATOM 2188 C CA . ASP A 1 265 ? 13.852 -1.290 -22.612 1.00 95.69 265 ASP A CA 1
ATOM 2189 C C . ASP A 1 265 ? 14.596 -0.803 -21.354 1.00 95.69 265 ASP A C 1
ATOM 2191 O O . ASP A 1 265 ? 14.087 -0.982 -20.248 1.00 95.69 265 ASP A O 1
ATOM 2195 N N . SER A 1 266 ? 15.700 -0.060 -21.513 1.00 96.06 266 SER A N 1
ATOM 2196 C CA . SER A 1 266 ? 16.428 0.582 -20.404 1.00 96.06 266 SER A CA 1
ATOM 2197 C C . SER A 1 266 ? 15.531 1.528 -19.595 1.00 96.06 266 SER A C 1
ATOM 2199 O O . SER A 1 266 ? 15.438 1.431 -18.372 1.00 96.06 266 SER A O 1
ATOM 2201 N N . TRP A 1 267 ? 14.781 2.412 -20.257 1.00 95.75 267 TRP A N 1
ATOM 2202 C CA . TRP A 1 267 ? 13.880 3.340 -19.565 1.00 95.75 267 TRP A CA 1
ATOM 2203 C C . TRP A 1 267 ? 12.681 2.650 -18.910 1.00 95.75 267 TRP A C 1
ATOM 2205 O O . TRP A 1 267 ? 12.249 3.065 -17.830 1.00 95.75 267 TRP A O 1
ATOM 2215 N N . LYS A 1 268 ? 12.148 1.584 -19.520 1.00 94.69 268 LYS A N 1
ATOM 2216 C CA . LYS A 1 268 ? 11.126 0.744 -18.885 1.00 94.69 268 LYS A CA 1
ATOM 2217 C C . LYS A 1 268 ? 11.687 0.079 -17.623 1.00 94.69 268 LYS A C 1
ATOM 2219 O O . LYS A 1 268 ? 11.016 0.143 -16.592 1.00 94.69 268 LYS A O 1
ATOM 2224 N N . ALA A 1 269 ? 12.905 -0.463 -17.662 1.00 93.75 269 ALA A N 1
ATOM 2225 C CA . ALA A 1 269 ? 13.583 -1.023 -16.491 1.00 93.75 269 ALA A CA 1
ATOM 2226 C C . ALA A 1 269 ? 13.802 0.035 -15.392 1.00 93.75 269 ALA A C 1
ATOM 2228 O O . ALA A 1 269 ? 13.448 -0.206 -14.238 1.00 93.75 269 ALA A O 1
ATOM 2229 N N . GLY A 1 270 ? 14.235 1.251 -15.743 1.00 93.31 270 GLY A N 1
ATOM 2230 C CA . GLY A 1 270 ? 14.386 2.356 -14.786 1.00 93.31 270 GLY A CA 1
ATOM 2231 C C . GLY A 1 270 ? 13.071 2.758 -14.097 1.00 93.31 270 GLY A C 1
ATOM 2232 O O . GLY A 1 270 ? 13.026 2.942 -12.878 1.00 93.31 270 GLY A O 1
ATOM 2233 N N . ILE A 1 271 ? 11.957 2.808 -14.840 1.00 94.00 271 ILE A N 1
ATOM 2234 C CA . ILE A 1 271 ? 10.607 3.025 -14.280 1.00 94.00 271 ILE A CA 1
ATOM 2235 C C . ILE A 1 271 ? 10.213 1.885 -13.326 1.00 94.00 271 ILE A C 1
ATOM 2237 O O . ILE A 1 271 ? 9.656 2.130 -12.250 1.00 94.00 271 ILE A O 1
ATOM 2241 N N . GLN A 1 272 ? 10.500 0.634 -13.695 1.00 92.19 272 GLN A N 1
ATOM 2242 C CA . GLN A 1 272 ? 10.220 -0.549 -12.872 1.00 92.19 272 GLN A CA 1
ATOM 2243 C C . GLN A 1 272 ? 11.053 -0.567 -11.585 1.00 92.19 272 GLN A C 1
ATOM 2245 O O . GLN A 1 272 ? 10.522 -0.883 -10.517 1.00 92.19 272 GLN A O 1
ATOM 2250 N N . ARG A 1 273 ? 12.325 -0.168 -11.664 1.00 92.69 273 ARG A N 1
ATOM 2251 C CA . ARG A 1 273 ? 13.218 -0.012 -10.515 1.00 92.69 273 ARG A CA 1
ATOM 2252 C C . ARG A 1 273 ? 12.701 1.065 -9.568 1.00 92.69 273 ARG A C 1
ATOM 2254 O O . ARG A 1 273 ? 12.483 0.798 -8.386 1.00 92.69 273 ARG A O 1
ATOM 2261 N N . LYS A 1 274 ? 12.440 2.270 -10.085 1.00 92.75 274 LYS A N 1
ATOM 2262 C CA . LYS A 1 274 ? 12.014 3.405 -9.256 1.00 92.75 274 LYS A CA 1
ATOM 2263 C C . LYS A 1 274 ? 10.654 3.171 -8.600 1.00 92.75 274 LYS A C 1
ATOM 2265 O O . LYS A 1 274 ? 10.487 3.441 -7.413 1.00 92.75 274 LYS A O 1
ATOM 2270 N N . SER A 1 275 ? 9.690 2.628 -9.339 1.00 93.94 275 SER A N 1
ATOM 2271 C CA . SER A 1 275 ? 8.357 2.337 -8.795 1.00 93.94 275 SER A CA 1
ATOM 2272 C C . SER A 1 275 ? 8.385 1.319 -7.655 1.00 93.94 275 SER A C 1
ATOM 2274 O O . SER A 1 275 ? 7.649 1.486 -6.684 1.00 93.94 275 SER A O 1
ATOM 2276 N N . ARG A 1 276 ? 9.265 0.311 -7.708 1.00 93.00 276 ARG A N 1
ATOM 2277 C CA . ARG A 1 276 ? 9.472 -0.641 -6.604 1.00 93.00 276 ARG A CA 1
ATOM 2278 C C . ARG A 1 276 ? 10.095 0.006 -5.377 1.00 93.00 276 ARG A C 1
ATOM 2280 O O . ARG A 1 276 ? 9.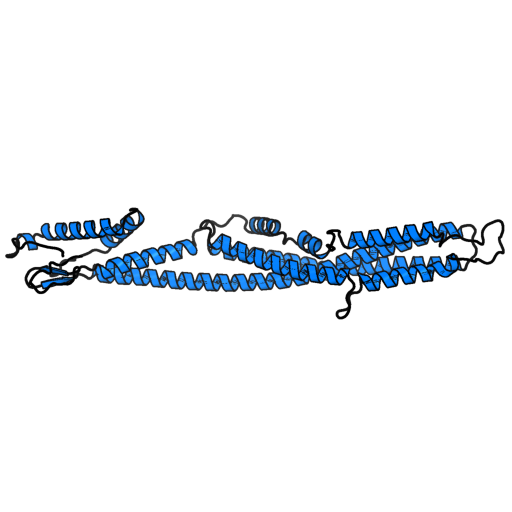639 -0.269 -4.272 1.00 93.00 276 ARG A O 1
ATOM 2287 N N . GLN A 1 277 ? 11.071 0.896 -5.559 1.00 92.19 277 GLN A N 1
ATOM 2288 C CA . GLN A 1 277 ? 11.653 1.664 -4.450 1.00 92.19 277 GLN A CA 1
ATOM 2289 C C . GLN A 1 277 ? 10.584 2.508 -3.741 1.00 92.19 277 GLN A C 1
ATOM 2291 O O . GLN A 1 277 ? 10.425 2.412 -2.526 1.00 92.19 277 GLN A O 1
ATOM 2296 N N . ILE A 1 278 ? 9.784 3.249 -4.512 1.00 94.19 278 ILE A N 1
ATOM 2297 C CA . ILE A 1 278 ? 8.666 4.054 -3.997 1.00 94.19 278 ILE A CA 1
ATOM 2298 C C . ILE A 1 278 ? 7.604 3.162 -3.329 1.00 94.19 278 ILE A C 1
ATOM 2300 O O . ILE A 1 278 ? 7.073 3.496 -2.269 1.00 94.19 278 ILE A O 1
ATOM 2304 N N . THR A 1 279 ? 7.306 1.993 -3.904 1.00 95.00 279 THR A N 1
ATOM 2305 C CA . THR A 1 279 ? 6.379 1.014 -3.307 1.00 95.00 279 THR A CA 1
ATOM 2306 C C . THR A 1 279 ? 6.890 0.522 -1.955 1.00 95.00 279 THR A C 1
ATOM 2308 O O . THR A 1 279 ? 6.121 0.473 -0.999 1.00 95.00 279 THR A O 1
ATOM 2311 N N . ALA A 1 280 ? 8.180 0.195 -1.852 1.00 94.50 280 ALA A N 1
ATOM 2312 C CA . ALA A 1 280 ? 8.798 -0.240 -0.605 1.00 94.50 280 ALA A CA 1
ATOM 2313 C C . ALA A 1 280 ? 8.720 0.855 0.473 1.00 94.50 280 ALA A C 1
ATOM 2315 O O . ALA A 1 280 ? 8.330 0.576 1.604 1.00 94.50 280 ALA A O 1
ATOM 2316 N N . GLU A 1 281 ? 9.008 2.112 0.125 1.00 93.62 281 GLU A N 1
ATOM 2317 C CA . GLU A 1 281 ? 8.821 3.257 1.030 1.00 93.62 281 GLU A CA 1
ATOM 2318 C C . GLU A 1 281 ? 7.366 3.380 1.499 1.00 93.62 281 GLU A C 1
ATOM 2320 O O . GLU A 1 281 ? 7.101 3.467 2.697 1.00 93.62 281 GLU A O 1
ATOM 2325 N N . THR A 1 282 ? 6.419 3.286 0.565 1.00 95.00 282 THR A N 1
ATOM 2326 C CA . THR A 1 282 ? 4.983 3.352 0.865 1.00 95.00 282 THR A CA 1
ATOM 2327 C C . THR A 1 282 ? 4.547 2.239 1.818 1.00 95.00 282 THR A C 1
ATOM 2329 O O . THR A 1 282 ? 3.823 2.492 2.778 1.00 95.00 282 THR A O 1
ATOM 2332 N N . LEU A 1 283 ? 5.006 1.003 1.592 1.00 95.44 283 LEU A N 1
ATOM 2333 C CA . LEU A 1 283 ? 4.712 -0.129 2.471 1.00 95.44 283 LEU A CA 1
ATOM 2334 C C . LEU A 1 283 ? 5.301 0.069 3.871 1.00 95.44 283 LEU A C 1
ATOM 2336 O O . LEU A 1 283 ? 4.609 -0.218 4.845 1.00 95.44 283 LEU A O 1
ATOM 2340 N N . ARG A 1 284 ? 6.522 0.608 4.002 1.00 95.56 284 ARG A N 1
ATOM 2341 C CA . ARG A 1 284 ? 7.104 0.928 5.321 1.00 95.56 284 ARG A CA 1
ATOM 2342 C C . ARG A 1 284 ? 6.237 1.911 6.099 1.00 95.56 284 ARG A C 1
ATOM 2344 O O . ARG A 1 284 ? 6.018 1.722 7.294 1.00 95.56 284 ARG A O 1
ATOM 2351 N N . ASP A 1 285 ? 5.727 2.946 5.443 1.00 95.56 285 ASP A N 1
ATOM 2352 C CA . ASP A 1 285 ? 4.879 3.936 6.109 1.00 95.56 285 ASP A CA 1
ATOM 2353 C C . ASP A 1 285 ? 3.476 3.392 6.421 1.00 95.56 285 ASP A C 1
ATOM 2355 O O . ASP A 1 285 ? 2.896 3.717 7.465 1.00 95.56 285 ASP A O 1
ATOM 2359 N N . LEU A 1 286 ? 2.942 2.499 5.580 1.00 95.62 286 LEU A N 1
ATOM 2360 C CA . LEU A 1 286 ? 1.710 1.768 5.882 1.00 95.62 286 LEU A CA 1
ATOM 2361 C C . LEU A 1 286 ? 1.882 0.829 7.077 1.00 95.62 286 LEU A C 1
ATOM 2363 O O . LEU A 1 286 ? 1.000 0.794 7.930 1.00 95.62 286 LEU A O 1
ATOM 2367 N N . VAL A 1 287 ? 3.018 0.135 7.202 1.00 96.50 287 VAL A N 1
ATOM 2368 C CA . VAL A 1 287 ? 3.330 -0.690 8.383 1.00 96.50 287 VAL A CA 1
ATOM 2369 C C . VAL A 1 287 ? 3.302 0.157 9.653 1.00 96.50 287 VAL A C 1
ATOM 2371 O O . VAL A 1 287 ? 2.600 -0.204 10.594 1.00 96.50 287 VAL A O 1
ATOM 2374 N N . LYS A 1 288 ? 3.961 1.324 9.666 1.00 96.62 288 LYS A N 1
ATOM 2375 C CA . LYS A 1 288 ? 3.909 2.248 10.817 1.00 96.62 288 LYS A CA 1
ATOM 2376 C C . LYS A 1 288 ? 2.479 2.692 11.138 1.00 96.62 288 LYS A C 1
ATOM 2378 O O . LYS A 1 288 ? 2.104 2.806 12.301 1.00 96.62 288 LYS A O 1
ATOM 2383 N N . SER A 1 289 ? 1.669 2.944 10.109 1.00 95.88 289 SER A N 1
ATOM 2384 C CA . SER A 1 289 ? 0.265 3.340 10.285 1.00 95.88 289 SER A CA 1
ATOM 2385 C C . SER A 1 289 ? -0.578 2.209 10.883 1.00 95.88 289 SER A C 1
ATOM 2387 O O . SER A 1 289 ? -1.422 2.457 11.743 1.00 95.88 289 SER A O 1
ATOM 2389 N N . VAL A 1 290 ? -0.328 0.962 10.476 1.00 96.69 290 VAL A N 1
ATOM 2390 C CA . VAL A 1 290 ? -0.965 -0.227 11.062 1.00 96.69 290 VAL A CA 1
ATOM 2391 C C . VAL A 1 290 ? -0.530 -0.416 12.517 1.00 96.69 290 VAL A C 1
ATOM 2393 O O . VAL A 1 290 ? -1.376 -0.687 13.362 1.00 96.69 290 VAL A O 1
ATOM 2396 N N . GLU A 1 291 ? 0.745 -0.199 12.844 1.00 96.69 291 GLU A N 1
ATOM 2397 C CA . GLU A 1 291 ? 1.239 -0.249 14.228 1.00 96.69 291 GLU A CA 1
ATOM 2398 C C . GLU A 1 291 ? 0.570 0.801 15.129 1.00 96.69 291 GLU A C 1
ATOM 2400 O O . GLU A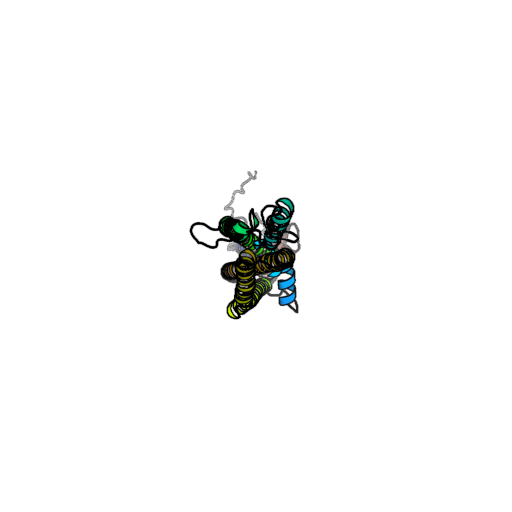 1 291 ? 0.175 0.489 16.255 1.00 96.69 291 GLU A O 1
ATOM 2405 N N . ASP A 1 292 ? 0.372 2.032 14.643 1.00 95.44 292 ASP A N 1
ATOM 2406 C CA . ASP A 1 292 ? -0.393 3.048 15.381 1.00 95.44 292 ASP A CA 1
ATOM 2407 C C . ASP A 1 292 ? -1.846 2.601 15.618 1.00 95.44 292 ASP A C 1
ATOM 2409 O O . ASP A 1 292 ? -2.379 2.747 16.726 1.00 95.44 292 ASP A O 1
ATOM 2413 N N . LEU A 1 293 ? -2.480 1.982 14.615 1.00 95.12 293 LEU A N 1
ATOM 2414 C CA . LEU A 1 293 ? -3.824 1.421 14.760 1.00 95.12 293 LEU A CA 1
ATOM 2415 C C . LEU A 1 293 ? -3.876 0.285 15.782 1.00 95.12 293 LEU A C 1
ATOM 2417 O O . LEU A 1 293 ? -4.797 0.257 16.600 1.00 95.12 293 LEU A O 1
ATOM 2421 N N . GLU A 1 294 ? -2.887 -0.608 15.798 1.00 95.56 294 GLU A N 1
ATOM 2422 C CA . GLU A 1 294 ? -2.761 -1.660 16.811 1.00 95.56 294 GLU A CA 1
ATOM 2423 C C . GLU A 1 294 ? -2.633 -1.064 18.219 1.00 95.56 294 GLU A C 1
ATOM 2425 O O . GLU A 1 294 ? -3.325 -1.494 19.146 1.00 95.56 294 GLU A O 1
ATOM 2430 N N . ILE A 1 295 ? -1.800 -0.033 18.398 1.00 95.00 295 ILE A N 1
ATOM 2431 C CA . ILE A 1 295 ? -1.631 0.660 19.685 1.00 95.00 295 ILE A CA 1
ATOM 2432 C C . ILE A 1 295 ? -2.949 1.304 20.130 1.00 95.00 295 ILE A C 1
ATOM 2434 O O . ILE A 1 295 ? -3.358 1.156 21.289 1.00 95.00 295 ILE A O 1
ATOM 2438 N N . ARG A 1 296 ? -3.637 2.012 19.228 1.00 93.69 296 ARG A N 1
ATOM 2439 C CA . ARG A 1 296 ? -4.932 2.655 19.504 1.00 93.69 296 ARG A CA 1
ATOM 2440 C C . ARG A 1 296 ? -6.001 1.628 19.861 1.00 93.69 296 ARG A C 1
ATOM 2442 O O . ARG A 1 296 ? -6.709 1.823 20.852 1.00 93.69 296 ARG A O 1
ATOM 2449 N N . LEU A 1 297 ? -6.078 0.525 19.117 1.00 93.31 297 LEU A N 1
ATOM 2450 C CA . LEU A 1 297 ? -6.991 -0.580 19.391 1.00 93.31 297 LEU A CA 1
ATOM 2451 C C . LEU A 1 297 ? -6.700 -1.204 20.758 1.00 93.31 297 LEU A C 1
ATOM 2453 O O . LEU A 1 297 ? -7.617 -1.379 21.552 1.00 93.31 297 LEU A O 1
ATOM 2457 N N . ASN A 1 298 ? -5.438 -1.479 21.084 1.00 93.38 298 ASN A N 1
ATOM 2458 C CA . ASN A 1 298 ? -5.062 -2.060 22.373 1.00 93.38 298 ASN A CA 1
ATOM 2459 C C . ASN A 1 298 ? -5.426 -1.146 23.549 1.00 93.38 298 ASN A C 1
ATOM 2461 O O . ASN A 1 298 ? -5.994 -1.612 24.539 1.00 93.38 298 ASN A O 1
ATOM 2465 N N . ARG A 1 299 ? -5.188 0.167 23.429 1.00 94.12 299 ARG A N 1
ATOM 2466 C CA . ARG A 1 299 ? -5.634 1.155 24.428 1.00 94.12 299 ARG A CA 1
ATOM 2467 C C . ARG A 1 299 ? -7.154 1.172 24.569 1.00 94.12 299 ARG A C 1
ATOM 2469 O O . ARG A 1 299 ? -7.666 1.277 25.682 1.00 94.12 299 ARG A O 1
ATOM 2476 N N . TRP A 1 300 ? -7.878 1.082 23.455 1.00 92.56 300 TRP A N 1
ATOM 2477 C CA . TRP A 1 300 ? -9.337 1.001 23.458 1.00 92.56 300 TRP A CA 1
ATOM 2478 C C . TRP A 1 300 ? -9.823 -0.277 24.164 1.00 92.56 300 TRP A C 1
ATOM 2480 O O . TRP A 1 300 ? -10.633 -0.187 25.086 1.00 92.56 300 TRP A O 1
ATOM 2490 N N . ILE A 1 301 ? -9.248 -1.439 23.835 1.00 92.19 301 ILE A N 1
ATOM 2491 C CA . ILE A 1 301 ? -9.547 -2.731 24.471 1.00 92.19 301 ILE A CA 1
ATOM 2492 C C . ILE A 1 301 ? -9.282 -2.670 25.978 1.00 92.19 301 ILE A C 1
ATOM 2494 O O . ILE A 1 301 ? -10.117 -3.123 26.761 1.00 92.19 301 ILE A O 1
ATOM 2498 N N . GLN A 1 302 ? -8.148 -2.109 26.407 1.00 93.75 302 GLN A N 1
ATOM 2499 C CA . GLN A 1 302 ? -7.823 -1.946 27.828 1.00 93.75 302 GLN A CA 1
ATOM 2500 C C . GLN A 1 302 ? -8.869 -1.087 28.544 1.00 93.75 302 GLN A C 1
ATOM 2502 O O . GLN A 1 302 ? -9.488 -1.562 29.490 1.00 93.75 302 GLN A O 1
ATOM 2507 N N . LYS A 1 303 ? -9.179 0.110 28.026 1.00 92.50 303 LYS A N 1
ATOM 2508 C CA . LYS A 1 303 ? -10.211 0.988 28.611 1.00 92.50 303 LYS A CA 1
ATOM 2509 C C . LYS A 1 303 ? -11.580 0.312 28.714 1.00 92.50 303 LYS A C 1
ATOM 2511 O O . LYS A 1 303 ? -12.299 0.518 29.696 1.00 92.50 303 LYS A O 1
ATOM 2516 N N . PHE A 1 304 ? -11.954 -0.480 27.710 1.00 91.12 304 PHE A N 1
ATOM 2517 C CA . PHE A 1 304 ? -13.207 -1.233 27.712 1.00 91.12 304 PHE A CA 1
ATOM 2518 C C . PHE A 1 304 ? -13.189 -2.368 28.744 1.00 91.12 304 PHE A C 1
ATOM 2520 O O . PHE A 1 304 ? -14.186 -2.563 29.433 1.00 91.12 304 PHE A O 1
ATOM 2527 N N . ASN A 1 305 ? -12.067 -3.075 28.911 1.00 92.62 305 ASN A N 1
ATOM 2528 C CA . ASN A 1 305 ? -11.912 -4.089 29.959 1.00 92.62 305 ASN A CA 1
ATOM 2529 C C . ASN A 1 305 ? -11.940 -3.483 31.369 1.00 92.62 305 ASN A C 1
ATOM 2531 O O . ASN A 1 305 ? -12.599 -4.031 32.251 1.00 92.62 305 ASN A O 1
ATOM 2535 N N . ASP A 1 306 ? -11.273 -2.350 31.582 1.00 93.19 306 ASP A N 1
ATOM 2536 C CA . ASP A 1 306 ? -11.266 -1.658 32.874 1.00 93.19 306 ASP A CA 1
ATOM 2537 C C . ASP A 1 306 ? -12.674 -1.171 33.231 1.00 93.19 306 ASP A C 1
ATOM 2539 O O . ASP A 1 306 ? -13.145 -1.346 34.356 1.00 93.19 306 ASP A O 1
ATOM 2543 N N . SER A 1 307 ? -13.387 -0.618 32.243 1.00 90.75 307 SER A N 1
ATOM 2544 C CA . SER A 1 307 ? -14.780 -0.194 32.406 1.00 90.75 307 SER A CA 1
ATOM 2545 C C . SER A 1 307 ? -15.695 -1.384 32.687 1.00 90.75 307 SER A C 1
ATOM 2547 O O . SER A 1 307 ? -16.506 -1.319 33.609 1.00 90.75 307 SER A O 1
ATOM 2549 N N . LEU A 1 308 ? -15.538 -2.488 31.950 1.00 91.50 308 LEU A N 1
ATOM 2550 C CA . LEU A 1 308 ? -16.278 -3.728 32.182 1.00 91.50 308 LEU A CA 1
ATOM 2551 C C . LEU A 1 308 ? -16.109 -4.206 33.629 1.00 91.50 308 LEU A C 1
ATOM 2553 O O . LEU A 1 308 ? -17.109 -4.398 34.319 1.00 91.50 308 LEU A O 1
ATOM 2557 N N . THR A 1 309 ? -14.866 -4.333 34.096 1.00 94.00 309 THR A N 1
ATOM 2558 C CA . THR A 1 309 ? -14.546 -4.752 35.470 1.00 94.00 309 THR A CA 1
ATOM 2559 C C . THR A 1 309 ? -15.167 -3.797 36.489 1.00 94.00 309 THR A C 1
ATOM 2561 O O . THR A 1 309 ? -15.902 -4.229 37.375 1.00 94.00 309 THR A O 1
ATOM 2564 N N . LYS A 1 310 ? -14.989 -2.482 36.304 1.00 95.06 310 LYS A N 1
ATOM 2565 C CA . LYS A 1 310 ? -15.569 -1.452 37.178 1.00 95.06 310 LYS A CA 1
ATOM 2566 C C . LYS A 1 310 ? -17.088 -1.586 37.307 1.00 95.06 310 LYS A C 1
ATOM 2568 O O . LYS A 1 310 ? -17.616 -1.509 38.414 1.00 95.06 310 LYS A O 1
ATOM 2573 N N . TYR A 1 311 ? -17.809 -1.754 36.199 1.00 90.19 311 TYR A N 1
ATOM 2574 C CA . TYR A 1 311 ? -19.270 -1.855 36.232 1.00 90.19 311 TYR A CA 1
ATOM 2575 C C . TYR A 1 311 ? -19.760 -3.204 36.7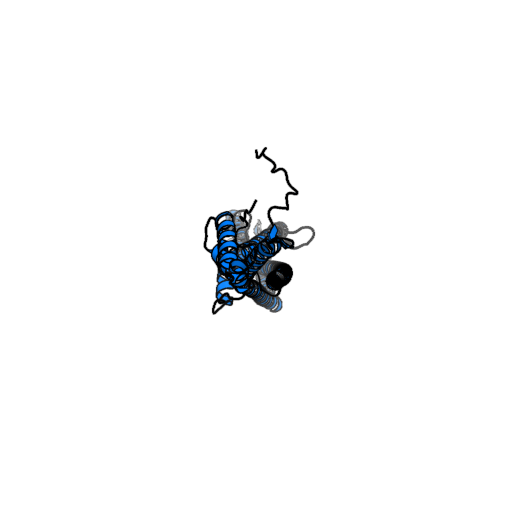69 1.00 90.19 311 TYR A C 1
ATOM 2577 O O . TYR A 1 311 ? -20.794 -3.243 37.437 1.00 90.19 311 TYR A O 1
ATOM 2585 N N . GLN A 1 312 ? -19.007 -4.288 36.565 1.00 92.88 312 GLN A N 1
ATOM 2586 C CA . GLN A 1 312 ? -19.275 -5.570 37.221 1.00 92.88 312 GLN A CA 1
ATOM 2587 C C . GLN A 1 312 ? -19.112 -5.470 38.743 1.00 92.88 312 GLN A C 1
ATOM 2589 O O . GLN A 1 312 ? -19.970 -5.960 39.478 1.00 92.88 312 GLN A O 1
ATOM 2594 N N . ASP A 1 313 ? -18.069 -4.794 39.223 1.00 93.69 313 ASP A N 1
ATOM 2595 C CA . ASP A 1 313 ? -17.842 -4.588 40.655 1.00 93.69 313 ASP A CA 1
ATOM 2596 C C . ASP A 1 313 ? -18.888 -3.655 41.269 1.00 93.69 313 ASP A C 1
ATOM 2598 O O . ASP A 1 313 ? -19.418 -3.946 42.340 1.00 93.69 313 ASP A O 1
ATOM 2602 N N . LEU A 1 314 ? -19.269 -2.579 40.570 1.00 91.19 314 LEU A N 1
ATOM 2603 C CA . LEU A 1 314 ? -20.368 -1.707 40.995 1.00 91.19 314 LEU A CA 1
ATOM 2604 C C . LEU A 1 314 ? -21.694 -2.468 41.092 1.00 91.19 314 LEU A C 1
ATOM 2606 O O . LEU A 1 314 ? -22.424 -2.272 42.066 1.00 91.19 314 LEU A O 1
ATOM 2610 N N . ALA A 1 315 ? -21.995 -3.342 40.125 1.00 87.81 315 ALA A N 1
ATOM 2611 C CA . ALA A 1 315 ? -23.179 -4.194 40.169 1.00 87.81 315 ALA A CA 1
ATOM 2612 C C . ALA A 1 315 ? -23.141 -5.119 41.396 1.00 87.81 315 ALA A C 1
ATOM 2614 O O . ALA A 1 315 ? -24.074 -5.093 42.195 1.00 87.81 315 ALA A O 1
ATOM 2615 N N . LYS A 1 316 ? -22.035 -5.841 41.625 1.00 91.00 316 LYS A N 1
ATOM 2616 C CA . LYS A 1 316 ? -21.861 -6.704 42.810 1.00 91.00 316 LYS A CA 1
ATOM 2617 C C . LYS A 1 316 ? -21.991 -5.934 44.126 1.00 91.00 316 LYS A C 1
ATOM 2619 O O . LYS A 1 316 ? -22.632 -6.403 45.059 1.00 91.00 316 LYS A O 1
ATOM 2624 N N . GLN A 1 317 ? -21.421 -4.732 44.213 1.00 91.00 317 GLN A N 1
ATOM 2625 C CA . GLN A 1 317 ? -21.549 -3.886 45.401 1.00 91.00 317 GLN A CA 1
ATOM 2626 C C . GLN A 1 317 ? -23.005 -3.493 45.673 1.00 91.00 317 GLN A C 1
ATOM 2628 O O . GLN A 1 317 ? -23.414 -3.472 46.832 1.00 91.00 317 GLN A O 1
ATOM 2633 N N . GLN A 1 318 ? -23.789 -3.166 44.639 1.00 85.62 318 GLN A N 1
ATOM 2634 C CA . GLN A 1 318 ? -25.212 -2.870 44.833 1.00 85.62 318 GLN A CA 1
ATOM 2635 C C . GLN A 1 318 ? -26.015 -4.119 45.191 1.00 85.62 318 GLN A C 1
ATOM 2637 O O . GLN A 1 318 ? -26.873 -4.034 46.062 1.00 85.62 318 GLN A O 1
ATOM 2642 N N . GLU A 1 319 ? -25.715 -5.264 44.576 1.00 85.50 319 GLU A N 1
ATOM 2643 C CA . GLU A 1 319 ? -26.322 -6.553 44.928 1.00 85.50 319 GLU A CA 1
ATOM 2644 C C . GLU A 1 319 ? -26.103 -6.862 46.411 1.00 85.50 319 GLU A C 1
ATOM 2646 O O . GLU A 1 319 ? -27.065 -7.103 47.133 1.00 85.50 319 GLU A O 1
ATOM 2651 N N . ASN A 1 320 ? -24.867 -6.724 46.901 1.00 85.06 320 ASN A N 1
ATOM 2652 C CA . ASN A 1 320 ? -24.539 -6.924 48.313 1.00 85.06 320 ASN A CA 1
ATOM 2653 C C . ASN A 1 320 ? -25.300 -5.963 49.238 1.00 85.06 320 ASN A C 1
ATOM 2655 O O . ASN A 1 320 ? -25.799 -6.398 50.270 1.00 85.06 320 ASN A O 1
ATOM 2659 N N . LYS A 1 321 ? -25.431 -4.680 48.863 1.00 82.38 321 LYS A N 1
ATOM 2660 C CA . LYS A 1 321 ? -26.200 -3.688 49.640 1.00 82.38 321 LYS A CA 1
ATOM 2661 C C . LYS A 1 321 ? -27.686 -4.015 49.717 1.00 82.38 321 LYS A C 1
ATOM 2663 O O . LYS A 1 321 ? -28.300 -3.765 50.744 1.00 82.38 321 LYS A O 1
ATOM 2668 N N . VAL A 1 322 ? -28.269 -4.518 48.630 1.00 79.00 322 VAL A N 1
ATOM 2669 C CA . VAL A 1 322 ? -29.675 -4.945 48.612 1.00 79.00 322 VAL A CA 1
ATOM 2670 C C . VAL A 1 322 ? -29.849 -6.201 49.463 1.00 79.00 322 VAL A C 1
ATOM 2672 O O . VAL A 1 322 ? -30.768 -6.278 50.267 1.00 79.00 322 VAL A O 1
ATOM 2675 N N . ASN A 1 323 ? -28.935 -7.158 49.320 1.00 79.38 323 ASN A N 1
ATOM 2676 C CA . ASN A 1 323 ? -28.986 -8.455 49.987 1.00 79.38 323 ASN A CA 1
ATOM 2677 C C . ASN A 1 323 ? -28.747 -8.367 51.507 1.00 79.38 323 ASN A C 1
ATOM 2679 O O . ASN A 1 323 ? -29.170 -9.263 52.229 1.00 79.38 323 ASN A O 1
ATOM 2683 N N . SER A 1 324 ? -28.077 -7.311 51.988 1.00 79.31 324 SER A N 1
ATOM 2684 C CA . SER A 1 324 ? -27.862 -7.036 53.418 1.00 79.31 324 SER A CA 1
ATOM 2685 C C . SER A 1 324 ? -29.035 -6.322 54.100 1.00 79.31 324 SER A C 1
ATOM 2687 O O . SER A 1 324 ? -28.925 -5.965 55.270 1.00 79.31 324 SER A O 1
ATOM 2689 N N . LEU A 1 325 ? -30.116 -6.012 53.376 1.00 72.06 325 LEU A N 1
ATOM 2690 C CA . LEU A 1 325 ? -31.271 -5.338 53.963 1.00 72.06 325 LEU A CA 1
ATOM 2691 C C . LEU A 1 325 ? -32.120 -6.336 54.738 1.00 72.06 325 LEU A C 1
ATOM 2693 O O . LEU A 1 325 ? -32.773 -7.215 54.171 1.00 72.06 325 LEU A O 1
ATOM 2697 N N . GLU A 1 326 ? -32.129 -6.138 56.048 1.00 65.88 326 GLU A N 1
ATOM 2698 C CA . GLU A 1 326 ? -32.862 -6.949 57.004 1.00 65.88 326 GLU A CA 1
ATOM 2699 C C . GLU A 1 326 ? -33.777 -6.066 57.849 1.00 65.88 326 GLU A C 1
ATOM 2701 O O . GLU A 1 326 ? -33.458 -4.918 58.170 1.00 65.88 326 GLU A O 1
ATOM 2706 N N . PHE A 1 327 ? -34.918 -6.619 58.244 1.00 59.91 327 PHE A N 1
ATOM 2707 C CA . PHE A 1 327 ? -35.824 -6.012 59.204 1.00 59.91 327 PHE A CA 1
ATOM 2708 C C . PHE A 1 327 ? -36.191 -7.022 60.276 1.00 59.91 327 PHE A C 1
ATOM 2710 O O . PHE A 1 327 ? -36.721 -8.085 59.968 1.00 59.91 327 PHE A O 1
ATOM 2717 N N . LEU A 1 328 ? -35.892 -6.698 61.538 1.00 61.22 328 LEU A N 1
ATOM 2718 C CA . LEU A 1 328 ? -36.071 -7.615 62.672 1.00 61.22 328 LEU A CA 1
ATOM 2719 C C . LEU A 1 328 ? -35.429 -9.003 62.429 1.00 61.22 328 LEU A C 1
ATOM 2721 O O . LEU A 1 328 ? -35.964 -10.018 62.861 1.00 61.22 328 LEU A O 1
ATOM 2725 N N . GLY A 1 329 ? -34.296 -9.049 61.712 1.00 56.66 329 GLY A N 1
ATOM 2726 C CA . GLY A 1 329 ? -33.591 -10.288 61.348 1.00 56.66 329 GLY A CA 1
ATOM 2727 C C . GLY A 1 329 ? -34.198 -11.068 60.174 1.00 56.66 329 GLY A C 1
ATOM 2728 O O . GLY A 1 329 ? -33.681 -12.121 59.813 1.00 56.66 329 GLY A O 1
ATOM 2729 N N . LEU A 1 330 ? -35.276 -10.568 59.558 1.00 58.19 330 LEU A N 1
ATOM 2730 C CA . LEU A 1 330 ? -35.851 -11.126 58.336 1.00 58.19 330 LEU A CA 1
ATOM 2731 C C . LEU A 1 330 ? -35.290 -10.406 57.112 1.00 58.19 330 LEU A C 1
ATOM 2733 O O . LEU A 1 330 ? -35.294 -9.175 57.033 1.00 58.19 330 LEU A O 1
ATOM 2737 N N . LYS A 1 331 ? -34.836 -11.187 56.138 1.00 66.19 331 LYS A N 1
ATOM 2738 C CA . LYS A 1 331 ? -34.280 -10.685 54.886 1.00 66.19 331 LYS A CA 1
ATOM 2739 C C . LYS A 1 331 ? -35.383 -10.094 54.009 1.00 66.19 331 LYS A C 1
ATOM 2741 O O . LYS A 1 331 ? -36.376 -10.759 53.733 1.00 66.19 331 LYS A O 1
ATOM 2746 N N . LEU A 1 332 ? -35.206 -8.848 53.574 1.00 65.81 332 LEU A N 1
ATOM 2747 C CA . LEU A 1 332 ? -36.222 -8.124 52.800 1.00 65.81 332 LEU A CA 1
ATOM 2748 C C . LEU A 1 332 ? -36.129 -8.387 51.297 1.00 65.81 332 LEU A C 1
ATOM 2750 O O . LEU A 1 332 ? -37.140 -8.370 50.602 1.00 65.81 332 LEU A O 1
ATOM 2754 N N . PHE A 1 333 ? -34.912 -8.593 50.794 1.00 68.75 333 PHE A N 1
ATOM 2755 C CA . PHE A 1 333 ? -34.639 -8.821 49.381 1.00 68.75 333 PHE A CA 1
ATOM 2756 C C . PHE A 1 333 ? -33.506 -9.822 49.205 1.00 68.75 333 PHE A C 1
ATOM 2758 O O . PHE A 1 333 ? -32.503 -9.788 49.918 1.00 68.75 333 PHE A O 1
ATOM 2765 N N . GLU A 1 334 ? -33.638 -10.675 48.197 1.00 72.75 334 GLU A N 1
ATOM 2766 C CA . GLU A 1 334 ? -32.594 -11.612 47.804 1.00 72.75 334 GLU A CA 1
ATOM 2767 C C . GLU A 1 334 ? -31.916 -11.194 46.499 1.00 72.75 334 GLU A C 1
ATOM 2769 O O . GLU A 1 334 ? -32.533 -10.616 45.601 1.00 72.75 334 GLU A O 1
ATOM 2774 N N . GLY A 1 335 ? -30.633 -11.539 46.360 1.00 70.94 335 GLY A N 1
ATOM 2775 C CA . GLY A 1 335 ? -29.896 -11.338 45.108 1.00 70.94 335 GLY A CA 1
ATOM 2776 C C . GLY A 1 335 ? -30.478 -12.107 43.909 1.00 70.94 335 GLY A C 1
ATOM 2777 O O . GLY A 1 335 ? -30.301 -11.678 42.772 1.00 70.94 335 GLY A O 1
ATOM 2778 N N . SER A 1 336 ? -31.203 -13.208 44.138 1.00 77.12 336 SER A N 1
ATOM 2779 C CA . SER A 1 336 ? -31.977 -13.936 43.114 1.00 77.12 336 SER A CA 1
ATOM 2780 C C . SER A 1 336 ? -33.033 -13.036 42.463 1.00 77.12 336 SER A C 1
ATOM 2782 O O . SER A 1 336 ? -33.049 -12.917 41.240 1.00 77.12 336 SER A O 1
ATOM 2784 N N . GLY A 1 337 ? -33.807 -12.300 43.266 1.00 72.62 337 GLY A N 1
ATOM 2785 C CA . GLY A 1 337 ? -34.828 -11.370 42.774 1.00 72.62 337 GLY A CA 1
ATOM 2786 C C . GLY A 1 337 ? -34.253 -10.226 41.931 1.00 72.62 337 GLY A C 1
ATOM 2787 O O . GLY A 1 337 ? -34.843 -9.829 40.933 1.00 72.62 337 GLY A O 1
ATOM 2788 N N . LEU A 1 338 ? -33.048 -9.729 42.243 1.00 76.06 338 LEU A N 1
ATOM 2789 C CA . LEU A 1 338 ? -32.367 -8.742 41.388 1.00 76.06 338 LEU A CA 1
ATOM 2790 C C . LEU A 1 338 ? -32.036 -9.285 39.992 1.00 76.06 338 LEU A C 1
ATOM 2792 O O . LEU A 1 338 ? -32.100 -8.540 39.012 1.00 76.06 338 LEU A O 1
ATOM 2796 N N . LYS A 1 339 ? -31.668 -10.567 39.896 1.00 77.56 339 LYS A N 1
ATOM 2797 C CA . LYS A 1 339 ? -31.349 -11.222 38.620 1.00 77.56 339 LYS A CA 1
ATOM 2798 C C . LYS A 1 339 ? -32.605 -11.462 37.790 1.00 77.56 339 LYS A C 1
ATOM 2800 O O . LYS A 1 339 ? -32.559 -11.264 36.579 1.00 77.56 339 LYS A O 1
ATOM 2805 N N . GLU A 1 340 ? -33.711 -11.824 38.433 1.00 77.81 340 GLU A N 1
ATOM 2806 C CA . GLU A 1 340 ? -35.027 -11.934 37.790 1.00 77.81 340 GLU A CA 1
ATOM 2807 C C . GLU A 1 340 ? -35.483 -10.578 37.247 1.00 77.81 340 GLU A C 1
ATOM 2809 O O . GLU A 1 340 ? -35.742 -10.458 36.054 1.00 77.81 340 GLU A O 1
ATOM 2814 N N . LEU A 1 341 ? -35.415 -9.520 38.062 1.00 73.62 341 LEU A N 1
ATOM 2815 C CA . LEU A 1 341 ? -35.730 -8.153 37.628 1.00 73.62 341 LEU A CA 1
ATOM 2816 C C . LEU A 1 341 ? -34.865 -7.693 36.455 1.00 73.62 341 LEU A C 1
ATOM 2818 O O . LEU A 1 341 ? -35.328 -6.975 35.572 1.00 73.62 341 LEU A O 1
ATOM 2822 N N . TYR A 1 342 ? -33.591 -8.079 36.446 1.00 76.44 342 TYR A N 1
ATOM 2823 C CA . TYR A 1 342 ? -32.705 -7.796 35.327 1.00 76.44 342 TYR A CA 1
ATOM 2824 C C . TYR A 1 342 ? -33.117 -8.548 34.054 1.00 76.44 342 TYR A C 1
ATOM 2826 O O . TYR A 1 342 ? -33.172 -7.948 32.982 1.00 76.44 342 TYR A O 1
ATOM 2834 N N . SER A 1 343 ? -33.445 -9.837 34.175 1.00 75.25 343 SER A N 1
ATOM 2835 C CA . SER A 1 343 ? -33.956 -10.657 33.072 1.00 75.25 343 SER A CA 1
ATOM 2836 C C . SER A 1 343 ? -35.243 -10.067 32.494 1.00 75.25 343 SER A C 1
ATOM 2838 O O . SER A 1 343 ? -35.334 -9.840 31.287 1.00 75.25 343 SER A O 1
ATOM 2840 N N . ASP A 1 344 ? -36.200 -9.724 33.353 1.00 69.38 344 ASP A N 1
ATOM 2841 C CA . ASP A 1 344 ? -37.470 -9.117 32.958 1.00 69.38 344 ASP A CA 1
ATOM 2842 C C . ASP A 1 344 ? -37.259 -7.758 32.289 1.00 69.38 344 ASP A C 1
ATOM 2844 O O . ASP A 1 344 ? -37.863 -7.470 31.253 1.00 69.38 344 ASP A O 1
ATOM 2848 N N . PHE A 1 345 ? -36.343 -6.940 32.816 1.00 70.44 345 PHE A N 1
ATOM 2849 C CA . PHE A 1 345 ? -35.976 -5.665 32.204 1.00 70.44 345 PHE A CA 1
ATOM 2850 C C . PHE A 1 345 ? -35.451 -5.840 30.770 1.00 70.44 345 PHE A C 1
ATOM 2852 O O . PHE A 1 345 ? -35.793 -5.048 29.891 1.00 70.44 345 PHE A O 1
ATOM 2859 N N . CYS A 1 346 ? -34.639 -6.869 30.516 1.00 69.31 346 CYS A N 1
ATOM 2860 C CA . CYS A 1 346 ? -34.099 -7.156 29.187 1.00 69.31 346 CYS A CA 1
ATOM 2861 C C . CYS A 1 346 ? -35.152 -7.716 28.210 1.00 69.31 346 CYS A C 1
ATOM 2863 O O . CYS A 1 346 ? -35.014 -7.532 27.000 1.00 69.31 346 CYS A O 1
ATOM 2865 N N . VAL A 1 347 ? -36.201 -8.382 28.707 1.00 64.62 347 VAL A N 1
ATOM 2866 C CA . VAL A 1 347 ? -37.247 -9.029 27.889 1.00 64.62 347 VAL A CA 1
ATOM 2867 C C . VAL A 1 347 ? -38.433 -8.095 27.596 1.00 64.62 347 VAL A C 1
ATOM 2869 O O . VAL A 1 347 ? -39.030 -8.166 26.518 1.00 64.62 347 VAL A O 1
ATOM 2872 N N . VAL A 1 348 ? -38.787 -7.189 28.511 1.00 58.59 348 VAL A N 1
ATOM 2873 C CA . VAL A 1 348 ? -40.009 -6.372 28.415 1.00 58.59 348 VAL A CA 1
ATOM 2874 C C . VAL A 1 348 ? -39.735 -5.024 27.729 1.00 58.59 348 VAL A C 1
ATOM 2876 O O . VAL A 1 348 ? -39.058 -4.153 28.271 1.00 58.59 348 VAL A O 1
ATOM 2879 N N . LYS A 1 349 ? -40.359 -4.786 26.561 1.00 53.12 349 LYS A N 1
ATOM 2880 C CA . LYS A 1 349 ? -40.266 -3.536 25.757 1.00 53.12 349 LYS A CA 1
ATOM 2881 C C . LYS A 1 349 ? -40.751 -2.243 26.465 1.00 53.12 349 LYS A C 1
ATOM 2883 O O . LYS A 1 349 ? -40.704 -1.170 25.872 1.00 53.12 349 LYS A O 1
ATOM 2888 N N . SER A 1 350 ? -41.180 -2.325 27.726 1.00 49.28 350 SER A N 1
ATOM 2889 C CA . SER A 1 350 ? -41.674 -1.235 28.589 1.00 49.28 350 SER A CA 1
ATOM 2890 C C . SER A 1 350 ? -41.226 -1.405 30.062 1.00 49.28 350 SER A C 1
ATOM 2892 O O . SER A 1 350 ? -41.944 -1.072 31.004 1.00 49.28 350 SER A O 1
ATOM 2894 N N . GLY A 1 351 ? -40.014 -1.934 30.274 1.00 51.81 351 GLY A N 1
ATOM 2895 C CA . GLY A 1 351 ? -39.508 -2.468 31.550 1.00 51.81 351 GLY A CA 1
ATOM 2896 C C . GLY A 1 351 ? -39.274 -1.508 32.729 1.00 51.81 351 GLY A C 1
ATOM 2897 O O . GLY A 1 351 ? -38.722 -1.939 33.733 1.00 51.81 351 GLY A O 1
ATOM 2898 N N . LYS A 1 352 ? -39.658 -0.225 32.673 1.00 46.66 352 LYS A N 1
ATOM 2899 C CA . LYS A 1 352 ? -39.540 0.679 33.841 1.00 46.66 352 LYS A CA 1
ATOM 2900 C C . LYS A 1 352 ? -40.817 0.712 34.678 1.00 46.66 352 LYS A C 1
ATOM 2902 O O . LYS A 1 352 ? -40.752 0.497 35.883 1.00 46.66 352 LYS A O 1
ATOM 2907 N N . ASP A 1 353 ? -41.967 0.940 34.049 1.00 51.00 353 ASP A N 1
ATOM 2908 C CA . ASP A 1 353 ? -43.231 1.165 34.768 1.00 51.00 353 ASP A CA 1
ATOM 2909 C C . ASP A 1 353 ? -43.890 -0.143 35.224 1.00 51.00 353 ASP A C 1
ATOM 2911 O O . ASP A 1 353 ? -44.501 -0.198 36.291 1.00 51.00 353 ASP A O 1
ATOM 2915 N N . VAL A 1 354 ? -43.698 -1.220 34.458 1.00 55.00 354 VAL A N 1
ATOM 2916 C CA . VAL A 1 354 ? -44.163 -2.571 34.815 1.00 55.00 354 VAL A CA 1
ATOM 2917 C C . VAL A 1 354 ? -43.369 -3.122 36.006 1.00 55.00 354 VAL A C 1
ATOM 2919 O O . VAL A 1 354 ? -43.953 -3.664 36.941 1.00 55.00 354 VAL A O 1
ATOM 2922 N N . LEU A 1 355 ? -42.056 -2.878 36.026 1.00 53.03 355 LEU A N 1
ATOM 2923 C CA . LEU A 1 355 ? -41.132 -3.405 37.030 1.00 53.03 355 LEU A CA 1
ATOM 2924 C C . LEU A 1 355 ? -41.302 -2.735 38.402 1.00 53.03 355 LEU A C 1
ATOM 2926 O O . LEU A 1 355 ? -41.248 -3.409 39.424 1.00 53.03 355 LEU A O 1
ATOM 2930 N N . PHE A 1 356 ? -41.570 -1.419 38.447 1.00 49.72 356 PHE A N 1
ATOM 2931 C CA . PHE A 1 356 ? -41.898 -0.739 39.711 1.00 49.72 356 PHE A CA 1
ATOM 2932 C C . PHE A 1 356 ? -43.214 -1.228 40.306 1.00 49.72 356 PHE A C 1
ATOM 2934 O O . PHE A 1 356 ? -43.316 -1.338 41.526 1.00 49.72 356 PHE A O 1
ATOM 2941 N N . LYS A 1 357 ? -44.204 -1.533 39.463 1.00 58.16 357 LYS A N 1
ATOM 2942 C CA . LYS A 1 357 ? -45.490 -2.058 39.915 1.00 58.16 357 LYS A CA 1
ATOM 2943 C C . LYS A 1 357 ? -45.346 -3.483 40.461 1.00 58.16 357 LYS A C 1
ATOM 2945 O O . LYS A 1 357 ? -45.768 -3.727 41.580 1.00 58.16 357 LYS A O 1
ATOM 2950 N N . GLN A 1 358 ? -44.652 -4.367 39.743 1.00 58.50 358 GLN A N 1
ATOM 2951 C CA . GLN A 1 358 ? -44.397 -5.743 40.192 1.00 58.50 358 GLN A CA 1
ATOM 2952 C C . GLN A 1 358 ? -43.578 -5.803 41.486 1.00 58.50 358 GLN A C 1
ATOM 2954 O O . GLN A 1 358 ? -44.004 -6.443 42.437 1.00 58.50 358 GLN A O 1
ATOM 2959 N N . LEU A 1 359 ? -42.476 -5.048 41.585 1.00 52.44 359 LEU A N 1
ATOM 2960 C CA . LEU A 1 359 ? -41.679 -4.952 42.819 1.00 52.44 359 LEU A CA 1
ATOM 2961 C C . LEU A 1 359 ? -42.501 -4.501 44.027 1.00 52.44 359 LEU A C 1
ATOM 2963 O O . LEU A 1 359 ? -42.269 -4.942 45.149 1.00 52.44 359 LEU A O 1
ATOM 2967 N N . THR A 1 360 ? -43.426 -3.577 43.788 1.00 52.38 360 THR A N 1
ATOM 2968 C CA . THR A 1 360 ? -44.329 -3.058 44.810 1.00 52.38 360 THR A CA 1
ATOM 2969 C C . THR A 1 360 ? -45.330 -4.127 45.246 1.00 52.38 360 THR A C 1
ATOM 2971 O O . THR A 1 360 ? -45.542 -4.314 46.444 1.00 52.38 360 THR A O 1
ATOM 2974 N N . ASP A 1 361 ? -45.912 -4.844 44.287 1.00 59.03 361 ASP A N 1
ATOM 2975 C CA . ASP A 1 361 ? -46.904 -5.889 44.529 1.00 59.03 361 ASP A CA 1
ATOM 2976 C C . ASP A 1 361 ? -46.279 -7.108 45.242 1.00 59.03 361 ASP A C 1
ATOM 2978 O O . ASP A 1 361 ? -46.860 -7.617 46.203 1.00 59.03 361 ASP A O 1
ATOM 2982 N N . ASP A 1 362 ? -45.061 -7.512 44.865 1.00 57.62 362 ASP A N 1
ATOM 2983 C CA . ASP A 1 362 ? -44.328 -8.626 45.484 1.00 57.62 362 ASP A CA 1
ATOM 2984 C C . ASP A 1 362 ? -43.881 -8.305 46.916 1.00 57.62 362 ASP A C 1
ATOM 2986 O O . ASP A 1 362 ? -43.991 -9.145 47.812 1.00 57.62 362 ASP A O 1
ATOM 2990 N N . LEU A 1 363 ? -43.447 -7.065 47.173 1.00 52.22 363 LEU A N 1
ATOM 2991 C CA . LEU A 1 363 ? -43.173 -6.586 48.531 1.00 52.22 363 LEU A CA 1
ATOM 2992 C C . LEU A 1 363 ? -44.427 -6.658 49.401 1.00 52.22 363 LEU A C 1
ATOM 2994 O O . LEU A 1 363 ? -44.374 -7.189 50.509 1.00 52.22 363 LEU A O 1
ATOM 2998 N N . ILE A 1 364 ? -45.562 -6.152 48.909 1.00 55.72 364 ILE A N 1
ATOM 2999 C CA . ILE A 1 364 ? -46.834 -6.185 49.643 1.00 55.72 364 ILE A CA 1
ATOM 3000 C C . ILE A 1 364 ? -47.242 -7.634 49.932 1.00 55.72 364 ILE A C 1
ATOM 3002 O O . ILE A 1 364 ? -47.637 -7.948 51.056 1.00 55.72 364 ILE A O 1
ATOM 3006 N N . LYS A 1 365 ? -47.118 -8.524 48.944 1.00 61.38 365 LYS A N 1
ATOM 3007 C CA . LYS A 1 365 ? -47.458 -9.941 49.078 1.00 61.38 365 LYS A CA 1
ATOM 3008 C C . LYS A 1 365 ? -46.593 -10.641 50.131 1.00 61.38 365 LYS A C 1
ATOM 3010 O O . LYS A 1 365 ? -47.143 -11.196 51.078 1.00 61.38 365 LYS A O 1
ATOM 3015 N N . ASN A 1 366 ? -45.269 -10.521 50.043 1.00 56.41 366 ASN A N 1
ATOM 3016 C CA . ASN A 1 366 ? -44.338 -11.133 50.999 1.00 56.41 366 ASN A CA 1
ATOM 3017 C C . ASN A 1 366 ? -44.512 -10.582 52.424 1.00 56.41 366 ASN A C 1
ATOM 3019 O O . ASN A 1 366 ? -44.341 -11.300 53.408 1.00 56.41 366 ASN A O 1
ATOM 3023 N N . THR A 1 367 ? -44.907 -9.313 52.549 1.00 53.19 367 THR A N 1
ATOM 3024 C CA . THR A 1 367 ? -45.236 -8.707 53.847 1.00 53.19 367 THR A CA 1
ATOM 3025 C C . THR A 1 367 ? -46.514 -9.310 54.445 1.00 53.19 367 THR A C 1
ATOM 3027 O O . THR A 1 367 ? -46.576 -9.558 55.648 1.00 53.19 367 THR A O 1
ATOM 3030 N N . ASN A 1 368 ? -47.524 -9.580 53.613 1.00 51.38 368 ASN A N 1
ATOM 3031 C CA . ASN A 1 368 ? -48.809 -10.148 54.034 1.00 51.38 368 ASN A CA 1
ATOM 3032 C C . ASN A 1 368 ? -48.757 -11.660 54.311 1.00 51.38 368 ASN A C 1
ATOM 3034 O O . ASN A 1 368 ? -49.567 -12.154 55.091 1.00 51.38 368 ASN A O 1
ATOM 3038 N N . GLU A 1 369 ? -47.815 -12.384 53.704 1.00 55.16 369 GLU A N 1
ATOM 3039 C CA . GLU A 1 369 ? -47.583 -13.820 53.933 1.00 55.16 369 GLU A CA 1
ATOM 3040 C C . GLU A 1 369 ? -46.691 -14.096 55.162 1.00 55.16 369 GLU A C 1
ATOM 3042 O O . GLU A 1 369 ? -46.523 -15.241 55.582 1.00 55.16 369 GLU A O 1
ATOM 3047 N N . SER A 1 370 ? -46.145 -13.052 55.794 1.00 49.72 370 SER A N 1
ATOM 3048 C CA . SER A 1 370 ? -45.365 -13.179 57.025 1.00 49.72 370 SER A CA 1
ATOM 3049 C C . SER A 1 370 ? -46.261 -13.477 58.232 1.00 49.72 370 SER A C 1
ATOM 3051 O O . SER A 1 370 ? -47.013 -12.613 58.693 1.00 49.72 370 SER A O 1
ATOM 3053 N N . ASN A 1 371 ? -46.097 -14.667 58.826 1.00 44.69 371 ASN A N 1
ATOM 3054 C CA . ASN A 1 371 ? -46.759 -15.066 60.080 1.00 44.69 371 ASN A CA 1
ATOM 3055 C C . ASN A 1 371 ? -46.536 -14.060 61.224 1.00 44.69 371 ASN A C 1
ATOM 3057 O O . ASN A 1 371 ? -47.378 -13.918 62.110 1.00 44.69 371 ASN A O 1
ATOM 3061 N N . PHE A 1 372 ? -45.415 -13.335 61.195 1.00 41.84 372 PHE A N 1
ATOM 3062 C CA . PHE A 1 372 ? -45.079 -12.304 62.175 1.00 41.84 372 PHE A CA 1
ATOM 3063 C C . PHE A 1 372 ? -45.961 -11.056 62.020 1.00 41.84 372 PHE A C 1
ATOM 3065 O O . PHE A 1 372 ? -46.318 -10.416 63.007 1.00 41.84 372 PHE A O 1
ATOM 3072 N N . TRP A 1 373 ? -46.352 -10.722 60.787 1.00 43.97 373 TRP A N 1
ATOM 3073 C CA . TRP A 1 373 ? -47.220 -9.587 60.484 1.00 43.97 373 TRP A CA 1
ATOM 3074 C C . TRP A 1 373 ? -48.684 -9.890 60.808 1.00 43.97 373 TRP A C 1
ATOM 3076 O O . TRP A 1 373 ? -49.344 -9.098 61.490 1.00 43.97 373 TRP A O 1
ATOM 3086 N N . THR A 1 374 ? -49.157 -11.073 60.410 1.00 49.22 374 THR A N 1
ATOM 3087 C CA . THR A 1 374 ? -50.521 -11.554 60.683 1.00 49.22 374 THR A CA 1
ATOM 3088 C C . THR A 1 374 ? -50.790 -11.816 62.165 1.00 49.22 374 THR A C 1
ATOM 3090 O O . THR A 1 374 ? -51.945 -11.918 62.554 1.00 49.22 374 THR A O 1
ATOM 3093 N N . GLN A 1 375 ? -49.747 -11.935 62.995 1.00 46.56 375 GLN A N 1
ATOM 3094 C CA . GLN A 1 375 ? -49.856 -12.090 64.454 1.00 46.56 375 GLN A CA 1
ATOM 3095 C C . GLN A 1 375 ? -49.468 -10.819 65.230 1.00 46.56 375 GLN A C 1
ATOM 3097 O O . GLN A 1 375 ? -49.531 -10.797 66.462 1.00 46.56 375 GLN A O 1
ATOM 3102 N N . SER A 1 376 ? -49.071 -9.743 64.543 1.00 48.72 376 SER A N 1
ATOM 3103 C CA . SER A 1 376 ? -48.710 -8.487 65.200 1.00 48.72 376 SER A CA 1
ATOM 3104 C C . SER A 1 376 ? -49.953 -7.702 65.631 1.00 48.72 376 SER A C 1
ATOM 3106 O O . SER A 1 376 ? -50.982 -7.698 64.955 1.00 48.72 376 SER A O 1
ATOM 3108 N N . LYS A 1 377 ? -49.837 -6.910 66.707 1.00 44.53 377 LYS A N 1
ATOM 3109 C CA . LYS A 1 377 ? -50.886 -5.959 67.139 1.00 44.53 377 LYS A CA 1
ATOM 3110 C C . LYS A 1 377 ? -51.199 -4.866 66.097 1.00 44.53 377 LYS A C 1
ATOM 3112 O O . LYS A 1 377 ? -52.096 -4.056 66.317 1.00 44.53 377 LYS A O 1
ATOM 3117 N N . TYR A 1 378 ? -50.465 -4.827 64.984 1.00 45.22 378 TYR A N 1
ATOM 3118 C CA . TYR A 1 378 ? -50.542 -3.810 63.937 1.00 45.22 378 TYR A CA 1
ATOM 3119 C C . TYR A 1 378 ? -51.115 -4.339 62.611 1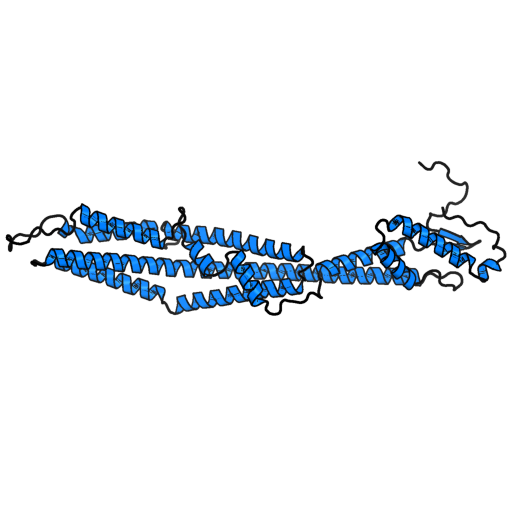.00 45.22 378 TYR A C 1
ATOM 3121 O O . TYR A 1 378 ? -51.215 -3.571 61.658 1.00 45.22 378 TYR A O 1
ATOM 3129 N N . GLN A 1 379 ? -51.569 -5.600 62.566 1.00 42.34 379 GLN A N 1
ATOM 3130 C CA . GLN A 1 379 ? -52.151 -6.272 61.392 1.00 42.34 379 GLN A CA 1
ATOM 3131 C C . GLN A 1 379 ? -53.246 -5.458 60.670 1.00 42.34 379 GLN A C 1
ATOM 3133 O O . GLN A 1 379 ? -53.388 -5.544 59.453 1.00 42.34 379 GLN A O 1
ATOM 3138 N N . ASN A 1 380 ? -54.008 -4.643 61.408 1.00 44.59 380 ASN A N 1
ATOM 3139 C CA . ASN A 1 380 ? -55.127 -3.853 60.878 1.00 44.59 380 ASN A CA 1
ATOM 3140 C C . ASN A 1 380 ? -54.730 -2.458 60.354 1.00 44.59 380 ASN A C 1
ATOM 3142 O O . ASN A 1 380 ? -55.602 -1.673 59.970 1.00 44.59 380 ASN A O 1
ATOM 3146 N N . GLN A 1 381 ? -53.442 -2.103 60.355 1.00 44.88 381 GLN A N 1
ATOM 3147 C CA . GLN A 1 381 ? -52.992 -0.821 59.814 1.00 44.88 381 GLN A CA 1
ATOM 3148 C C . GLN A 1 381 ? -52.966 -0.865 58.280 1.00 44.88 381 GLN A C 1
ATOM 3150 O O . GLN A 1 381 ? -52.381 -1.754 57.669 1.00 44.88 381 GLN A O 1
ATOM 3155 N N . LYS A 1 382 ? -53.627 0.109 57.639 1.00 40.06 382 LYS A N 1
ATOM 3156 C CA . LYS A 1 382 ? -53.678 0.203 56.175 1.00 40.06 382 LYS A CA 1
ATOM 3157 C C . LYS A 1 382 ? -52.353 0.717 55.620 1.00 40.06 382 LYS A C 1
ATOM 3159 O O . LYS A 1 382 ? -51.971 1.860 55.862 1.00 40.06 382 LYS A O 1
ATOM 3164 N N . PHE A 1 383 ? -51.721 -0.116 54.805 1.00 43.62 383 PHE A N 1
ATOM 3165 C CA . PHE A 1 383 ? -50.564 0.226 53.992 1.00 43.62 383 PHE A CA 1
ATOM 3166 C C . PHE A 1 383 ? -50.926 1.221 52.889 1.00 43.62 383 PHE A C 1
ATOM 3168 O O . PHE A 1 383 ? -51.949 1.082 52.216 1.00 43.62 383 PHE A O 1
ATOM 3175 N N . ARG A 1 384 ? -50.055 2.202 52.657 1.00 34.56 384 ARG A N 1
ATOM 3176 C CA . ARG A 1 384 ? -50.051 2.998 51.428 1.00 34.56 384 ARG A CA 1
ATOM 3177 C C . ARG A 1 384 ? -48.612 3.214 50.988 1.00 34.56 384 ARG A C 1
ATOM 3179 O O . ARG A 1 384 ? -47.822 3.749 51.758 1.00 34.56 384 ARG A O 1
ATOM 3186 N N . LEU A 1 385 ? -48.304 2.837 49.749 1.00 33.28 385 LEU A N 1
ATOM 3187 C CA . LEU A 1 385 ? -47.234 3.508 49.017 1.00 33.28 385 LEU A CA 1
ATOM 3188 C C . LEU A 1 385 ? -47.721 4.902 48.628 1.00 33.28 385 LEU A C 1
ATOM 3190 O O . LEU A 1 385 ? -48.892 5.066 48.277 1.00 33.28 385 LEU A O 1
ATOM 3194 N N . PHE A 1 386 ? -46.823 5.880 48.659 1.00 37.12 386 PHE A N 1
ATOM 3195 C CA . PHE A 1 386 ? -47.049 7.227 48.130 1.00 37.12 386 PHE A CA 1
ATOM 3196 C C . PHE A 1 386 ? -46.144 7.511 46.929 1.00 37.12 386 PHE A C 1
ATOM 3198 O O . PHE A 1 386 ? -45.019 6.969 46.902 1.00 37.12 386 PHE A O 1
#